Protein AF-0000000087149440 (afdb_homodimer)

pLDDT: mean 97.86, std 2.0, range [76.5, 98.94]

Organism: NCBI:txid1816183

Secondary structure (DSSP, 8-state):
-----PPPSS-TTTTTTTS-HHHHHHIIIIIIHHHHHHHHHHHHHHHHHHHHT--TTHHHHHHHHHHHHHHHHHHHHHHHTB-TT------HHHHHHHHHHHSSHHHHHHHHHHHHHH-SSEEEEEEETTTTEEEEEEEBTTTBSPPTTEEEEEEEE-SHHHHHHHHTT-HHHHHHHHTTTB-THHHHHHHHHHHHHH-/-----PPPSS-TTTTTTTS-HHHHHHIIIIIIHHHHHHHHHHHHHHHHHHHHT--TTHHHHHHHHHHHHHHHHHHHHHHHTB-TT------HHHHHHHHHHHSSHHHHHHHHHHHHHH-SSEEEEEEETTTTEEEEEEEBTTTBSPPTTEEEEEEEE-SGGGTHHHHTT-HHHHHHHHTTTB-THHHHHHHHHHHHHH-

Nearest PDB structures (foldseek):
  1ids-assembly1_C  TM=9.840E-01  e=1.724E-19  Mycobacterium tuberculosis
  2p4k-assembly1_D  TM=9.593E-01  e=5.801E-19  Homo sapiens
  8vhw-assembly1_B  TM=9.554E-01  e=1.327E-18  Homo sapiens
  2adp-assembly1_A-2  TM=9.579E-01  e=2.571E-18  Homo sapiens
  2cw2-assembly1_B  TM=8.460E-01  e=3.481E-16  Perkinsus marinus

InterPro domains:
  IPR001189 Manganese/iron superoxide dismutase [PIRSF000349] (2-196)
  IPR001189 Manganese/iron superoxide dismutase [PR01703] (6-17)
  IPR001189 Manganese/iron superoxide dismutase [PR01703] (27-40)
  IPR001189 Manganese/iron superoxide dismutase [PR01703] (66-79)
  IPR001189 Manganese/iron superoxide dismutase [PR01703] (117-125)
  IPR001189 Manganese/iron superoxide dismutase [PR01703] (155-167)
  IPR019831 Manganese/iron superoxide dismutase, N-terminal [PF00081] (2-83)
  IPR019832 Manganese/iron superoxide dismutase, C-terminal [PF02777] (90-188)
  IPR019833 Manganese/iron superoxide dismutase, binding site [PS00088] (157-164)
  IPR036314 Manganese/iron superoxide dismutase, C-terminal domain superfamily [G3DSA:3.55.40.20] (84-197)
  IPR036314 Manganese/iron superoxide dismutase, C-terminal domain superfamily [SSF54719] (86-196)
  IPR036324 Manganese/iron superoxide dismutase, N-terminal domain superfamily [G3DSA:1.10.287.990] (20-83)
  IPR036324 Manganese/iron superoxide dismutase, N-terminal domain superfamily [SSF46609] (1-87)
  IPR050265 Iron/Manganese Superoxide Dismutase [PTHR11404] (3-195)
  IPR054865 Superoxide dismutase [Mn], archaeal [NF041312] (4-199)

Radius of gyration: 21.39 Å; Cα contacts (8 Å, |Δi|>4): 718; chains: 2; bounding box: 43×58×49 Å

Sequence (398 aa):
MSYELDPLPYDYDALEPHISEQVLTWHHDTHHQGYVNGWNSAEETLEENREAGDFGSSAGAIRNVTHNGSGHILHDLFWNSMSPEGGDEPSGALADRIEEDFGSYEAWKGEFEAAAGNASGWALLVYDSFSNQLRNVVVDNHDEGALWGSHPILALDVWEHSYYHDYGPARGDFVDNFFEVVDWEEPSARFEQAVELFEMSYELDPLPYDYDALEPHISEQVLTWHHDTHHQGYVNGWNSAEETLEENREAGDFGSSAGAIRNVTHNGSGHILHDLFWNSMSPEGGDEPSGALADRIEEDFGSYEAWKGEFEAAAGNASGWALLVYDSFSNQLRNVVVDNHDEGALWGSHPILALDVWEHSYYHDYGPARGDFVDNFFEVVDWEEPSARFEQAVELFE

Structure (mmCIF, N/CA/C/O backbone):
data_AF-0000000087149440-model_v1
#
loop_
_entity.id
_entity.type
_entity.pdbx_description
1 polymer 'Superoxide dismutase'
#
loop_
_atom_site.group_PDB
_atom_site.id
_atom_site.type_symbol
_atom_site.label_atom_id
_atom_site.label_alt_id
_atom_site.label_comp_id
_atom_site.label_asym_id
_atom_site.label_entity_id
_atom_site.label_seq_id
_atom_site.pdbx_PDB_ins_code
_atom_site.Cartn_x
_atom_site.Cartn_y
_atom_site.Cartn_z
_atom_site.occupancy
_atom_site.B_iso_or_equiv
_atom_site.auth_seq_id
_atom_site.auth_comp_id
_atom_site.auth_asym_id
_atom_site.auth_atom_id
_atom_site.pdbx_PDB_model_num
ATOM 1 N N . MET A 1 1 ? -20.625 -7.797 1.411 1 76.94 1 MET A N 1
ATOM 2 C CA . MET A 1 1 ? -20.281 -6.832 2.455 1 76.94 1 MET A CA 1
ATOM 3 C C . MET A 1 1 ? -20.484 -5.406 1.959 1 76.94 1 MET A C 1
ATOM 5 O O . MET A 1 1 ? -20.344 -5.133 0.764 1 76.94 1 MET A O 1
ATOM 9 N N . SER A 1 2 ? -21.031 -4.551 2.834 1 91.44 2 SER A N 1
ATOM 10 C CA . SER A 1 2 ? -21.234 -3.16 2.432 1 91.44 2 SER A CA 1
ATOM 11 C C . SER A 1 2 ? -20.547 -2.199 3.391 1 91.44 2 SER A C 1
ATOM 13 O O . SER A 1 2 ? -20.5 -2.439 4.598 1 91.44 2 SER A O 1
ATOM 15 N N . TYR A 1 3 ? -20 -1.173 2.812 1 97.44 3 TYR A N 1
ATOM 16 C CA . TYR A 1 3 ? -19.312 -0.128 3.572 1 97.44 3 TYR A CA 1
ATOM 17 C C . TYR A 1 3 ? -20.188 1.113 3.695 1 97.44 3 TYR A C 1
ATOM 19 O O . TYR A 1 3 ? -21.062 1.354 2.855 1 97.44 3 TYR A O 1
ATOM 27 N N . GLU A 1 4 ? -19.938 1.817 4.77 1 98.19 4 GLU A N 1
ATOM 28 C CA . GLU A 1 4 ? -20.703 3.025 5.027 1 98.19 4 GLU A CA 1
ATOM 29 C C . GLU A 1 4 ? -19.797 4.203 5.379 1 98.19 4 GLU A C 1
ATOM 31 O O . GLU A 1 4 ? -18.656 4.008 5.777 1 98.19 4 GLU A O 1
ATOM 36 N N . LEU A 1 5 ? -20.328 5.371 5.215 1 98.44 5 LEU A N 1
ATOM 37 C CA . LEU A 1 5 ? -19.625 6.602 5.582 1 98.44 5 LEU A CA 1
ATOM 38 C C . LEU A 1 5 ? -19.969 7.004 7.016 1 98.44 5 LEU A C 1
ATOM 40 O O . LEU A 1 5 ? -21.109 7.32 7.324 1 98.44 5 LEU A O 1
ATOM 44 N N . ASP A 1 6 ? -19 7.008 7.902 1 98 6 ASP A N 1
ATOM 45 C CA . ASP A 1 6 ? -19.219 7.473 9.273 1 98 6 ASP A CA 1
ATOM 46 C C . ASP A 1 6 ? -19.406 8.984 9.312 1 98 6 ASP A C 1
ATOM 48 O O . ASP A 1 6 ? -18.859 9.711 8.477 1 98 6 ASP A O 1
ATOM 52 N N . PRO A 1 7 ? -20.188 9.43 10.312 1 98.12 7 PRO A N 1
ATOM 53 C CA . PRO A 1 7 ? -20.234 10.883 10.5 1 98.12 7 PRO A CA 1
ATOM 54 C C . PRO A 1 7 ? -18.875 11.477 10.891 1 98.12 7 PRO A C 1
ATOM 56 O O . PRO A 1 7 ? -18.016 10.766 11.422 1 98.12 7 PRO A O 1
ATOM 59 N N . LEU A 1 8 ? -18.734 12.766 10.555 1 97.94 8 LEU A N 1
ATOM 60 C CA . LEU A 1 8 ? -17.531 13.453 11.031 1 97.94 8 LEU A CA 1
ATOM 61 C C . LEU A 1 8 ? -17.469 13.422 12.555 1 97.94 8 LEU A C 1
ATOM 63 O O . LEU A 1 8 ? -18.516 13.453 13.227 1 97.94 8 LEU A O 1
ATOM 67 N N . PRO A 1 9 ? -16.297 13.398 13.094 1 97.25 9 PRO A N 1
ATOM 68 C CA . PRO A 1 9 ? -16.172 13.383 14.555 1 97.25 9 PRO A CA 1
ATOM 69 C C . PRO A 1 9 ? -16.344 14.773 15.172 1 97.25 9 PRO A C 1
ATOM 71 O O . PRO A 1 9 ? -16.188 14.938 16.391 1 97.25 9 PRO A O 1
ATOM 74 N N . TYR A 1 10 ? -16.641 15.836 14.445 1 98.12 10 TYR A N 1
ATOM 75 C CA . TYR A 1 10 ? -16.875 17.219 14.836 1 98.12 10 TYR A CA 1
ATOM 76 C C . TYR A 1 10 ? -17.875 17.891 13.891 1 98.12 10 TYR A C 1
ATOM 78 O O . TYR A 1 10 ? -18.203 17.344 12.844 1 98.12 10 TYR A O 1
ATOM 86 N N . ASP A 1 11 ? -18.297 19.094 14.336 1 98.31 11 ASP A N 1
ATOM 87 C CA . ASP A 1 11 ? -19.234 19.828 13.508 1 98.31 11 ASP A CA 1
ATOM 88 C C . ASP A 1 11 ? -18.594 20.297 12.203 1 98.31 11 ASP A C 1
ATOM 90 O O . ASP A 1 11 ? -17.375 20.453 12.133 1 98.31 11 ASP A O 1
ATOM 94 N N . TYR A 1 12 ? -19.359 20.516 11.203 1 98.44 12 TYR A N 1
ATOM 95 C CA . TYR A 1 12 ? -18.859 20.875 9.883 1 98.44 12 TYR A CA 1
ATOM 96 C C . TYR A 1 12 ? -18.141 22.219 9.93 1 98.44 12 TYR A C 1
ATOM 98 O O . TYR A 1 12 ? -17.344 22.531 9.039 1 98.44 12 TYR A O 1
ATOM 106 N N . ASP A 1 13 ? -18.422 23.047 10.875 1 98.62 13 ASP A N 1
ATOM 107 C CA . ASP A 1 13 ? -17.766 24.359 10.938 1 98.62 13 ASP A CA 1
ATOM 108 C C . ASP A 1 13 ? -16.672 24.359 12 1 98.62 13 ASP A C 1
ATOM 110 O O . ASP A 1 13 ? -16.125 25.406 12.32 1 98.62 13 ASP A O 1
ATOM 114 N N . ALA A 1 14 ? -16.375 23.219 12.508 1 98.5 14 ALA A N 1
ATOM 115 C CA . ALA A 1 14 ? -15.508 23.109 13.68 1 98.5 14 ALA A CA 1
ATOM 116 C C . ALA A 1 14 ? -14.07 23.484 13.336 1 98.5 14 ALA A C 1
ATOM 118 O O . ALA A 1 14 ? -13.305 23.906 14.203 1 98.5 14 ALA A O 1
ATOM 119 N N . LEU A 1 15 ? -13.664 23.344 12.078 1 98.69 15 LEU A N 1
ATOM 120 C CA . LEU A 1 15 ? -12.266 23.5 11.719 1 98.69 15 LEU A CA 1
ATOM 121 C C . LEU A 1 15 ? -12.008 24.891 11.148 1 98.69 15 LEU A C 1
ATOM 123 O O . LEU A 1 15 ? -10.906 25.188 10.68 1 98.69 15 LEU A O 1
ATOM 127 N N . GLU A 1 16 ? -13.039 25.719 11.211 1 98.44 16 GLU A N 1
ATOM 128 C CA . GLU A 1 16 ? -12.859 27.109 10.789 1 98.44 16 GLU A CA 1
ATOM 129 C C . GLU A 1 16 ? -11.93 27.844 11.734 1 98.44 16 GLU A C 1
ATOM 131 O O . GLU A 1 16 ? -11.906 27.578 12.938 1 98.44 16 GLU A O 1
ATOM 136 N N . PRO A 1 17 ? -11.141 28.75 11.156 1 98.19 17 PRO A N 1
ATOM 137 C CA . PRO A 1 17 ? -11.156 29.266 9.789 1 98.19 17 PRO A CA 1
ATOM 138 C C . PRO A 1 17 ? -10.227 28.5 8.852 1 98.19 17 PRO A C 1
ATOM 140 O O . PRO A 1 17 ? -10.008 28.922 7.711 1 98.19 17 PRO A O 1
ATOM 143 N N . HIS A 1 18 ? -9.656 27.438 9.281 1 98.69 18 HIS A N 1
ATOM 144 C CA . HIS A 1 18 ? -8.602 26.781 8.523 1 98.69 18 HIS A CA 1
ATOM 145 C C . HIS A 1 18 ? -9.188 25.953 7.383 1 98.69 18 HIS A C 1
ATOM 147 O O . HIS A 1 18 ? -8.586 25.844 6.309 1 98.69 18 HIS A O 1
ATOM 153 N N . ILE A 1 19 ? -10.328 25.281 7.586 1 98.56 19 ILE A N 1
ATOM 154 C CA . ILE A 1 19 ? -11.133 24.578 6.586 1 98.56 19 ILE A CA 1
ATOM 155 C C . ILE A 1 19 ? -12.602 24.969 6.746 1 98.56 19 ILE A C 1
ATOM 157 O O . ILE A 1 19 ? -13.172 24.812 7.832 1 98.56 19 ILE A O 1
ATOM 161 N N . SER A 1 20 ? -13.211 25.391 5.691 1 98.81 20 SER A N 1
ATOM 162 C CA . SER A 1 20 ? -14.555 25.953 5.789 1 98.81 20 SER A CA 1
ATOM 163 C C . SER A 1 20 ? -15.602 24.844 5.902 1 98.81 20 SER A C 1
ATOM 165 O O . SER A 1 20 ? -15.367 23.719 5.48 1 98.81 20 SER A O 1
ATOM 167 N N . GLU A 1 21 ? -16.734 25.25 6.441 1 98.69 21 GLU A N 1
ATOM 168 C CA . GLU A 1 21 ? -17.906 24.375 6.5 1 98.69 21 GLU A CA 1
ATOM 169 C C . GLU A 1 21 ? -18.25 23.828 5.121 1 98.69 21 GLU A C 1
ATOM 171 O O . GLU A 1 21 ? -18.594 22.656 4.98 1 98.69 21 GLU A O 1
ATOM 176 N N . GLN A 1 22 ? -18.188 24.625 4.152 1 98.69 22 GLN A N 1
ATOM 177 C CA . GLN A 1 22 ? -18.547 24.234 2.797 1 98.69 22 GLN A CA 1
ATOM 178 C C . GLN A 1 22 ? -17.609 23.156 2.268 1 98.69 22 GLN A C 1
ATOM 180 O O . GLN A 1 22 ? -18.062 22.172 1.666 1 98.69 22 GLN A O 1
ATOM 185 N N . VAL A 1 23 ? -16.344 23.312 2.473 1 98.75 23 VAL A N 1
ATOM 186 C CA . VAL A 1 23 ? -15.367 22.312 2.025 1 98.75 23 VAL A CA 1
ATOM 187 C C . VAL A 1 23 ? -15.617 21 2.742 1 98.75 23 VAL A C 1
ATOM 189 O O . VAL A 1 23 ? -15.656 19.938 2.107 1 98.75 23 VAL A O 1
ATOM 192 N N . LEU A 1 24 ? -15.797 21.031 4.039 1 98.69 24 LEU A N 1
ATOM 193 C CA . LEU A 1 24 ? -16.047 19.797 4.781 1 98.69 24 LEU A CA 1
ATOM 194 C C . LEU A 1 24 ? -17.312 19.094 4.281 1 98.69 24 LEU A C 1
ATOM 196 O O . LEU A 1 24 ? -17.344 17.875 4.164 1 98.69 24 LEU A O 1
ATOM 200 N N . THR A 1 25 ? -18.297 19.938 4.012 1 98.69 25 THR A N 1
ATOM 201 C CA . THR A 1 25 ? -19.562 19.375 3.557 1 98.69 25 THR A CA 1
ATOM 202 C C . THR A 1 25 ? -19.391 18.672 2.211 1 98.69 25 THR A C 1
ATOM 204 O O . THR A 1 25 ? -19.75 17.5 2.066 1 98.69 25 THR A O 1
ATOM 207 N N . TRP A 1 26 ? -18.812 19.344 1.22 1 98.75 26 TRP A N 1
ATOM 208 C CA . TRP A 1 26 ? -18.609 18.75 -0.101 1 98.75 26 TRP A CA 1
ATOM 209 C C . TRP A 1 26 ? -17.656 17.562 -0.027 1 98.75 26 TRP A C 1
ATOM 211 O O . TRP A 1 26 ? -17.938 16.516 -0.621 1 98.75 26 TRP A O 1
ATOM 221 N N . HIS A 1 27 ? -16.625 17.75 0.737 1 98.81 27 HIS A N 1
ATOM 222 C CA . HIS A 1 27 ? -15.555 16.781 0.828 1 98.81 27 HIS A CA 1
ATOM 223 C C . HIS A 1 27 ? -16.047 15.484 1.478 1 98.81 27 HIS A C 1
ATOM 225 O O . HIS A 1 27 ? -15.812 14.391 0.951 1 98.8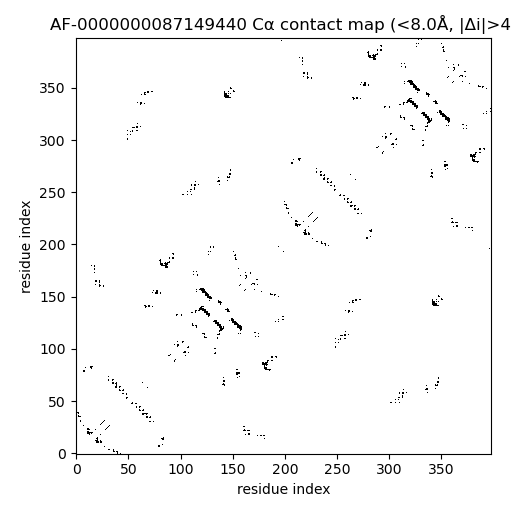1 27 HIS A O 1
ATOM 231 N N . HIS A 1 28 ? -16.719 15.578 2.58 1 98.75 28 HIS A N 1
ATOM 232 C CA . HIS A 1 28 ? -17.203 14.422 3.32 1 98.75 28 HIS A CA 1
ATOM 233 C C . HIS A 1 28 ? -18.453 13.828 2.658 1 98.75 28 HIS A C 1
ATOM 235 O O . HIS A 1 28 ? -18.469 12.641 2.314 1 98.75 28 HIS A O 1
ATOM 241 N N . ASP A 1 29 ? -19.422 14.641 2.342 1 98.62 29 ASP A N 1
ATOM 242 C CA . ASP A 1 29 ? -20.734 14.141 1.964 1 98.62 29 ASP A CA 1
ATOM 243 C C . ASP A 1 29 ? -20.75 13.711 0.498 1 98.62 29 ASP A C 1
ATOM 245 O O . ASP A 1 29 ? -21.578 12.883 0.103 1 98.62 29 ASP A O 1
ATOM 249 N N . THR A 1 30 ? -19.875 14.312 -0.301 1 98.56 30 THR A N 1
ATOM 250 C CA . THR A 1 30 ? -19.922 14 -1.726 1 98.56 30 THR A CA 1
ATOM 251 C C . THR A 1 30 ? -18.719 13.164 -2.141 1 98.56 30 THR A C 1
ATOM 253 O O . THR A 1 30 ? -18.875 12.023 -2.598 1 98.56 30 THR A O 1
ATOM 256 N N . HIS A 1 31 ? -17.562 13.688 -1.942 1 98.62 31 HIS A N 1
ATOM 257 C CA . HIS A 1 31 ? -16.375 13 -2.441 1 98.62 31 HIS A CA 1
ATOM 258 C C . HIS A 1 31 ? -16.125 11.711 -1.665 1 98.62 31 HIS A C 1
ATOM 260 O O . HIS A 1 31 ? -15.969 10.648 -2.26 1 98.62 31 HIS A O 1
ATOM 266 N N . HIS A 1 32 ? -16.031 11.773 -0.303 1 98.81 32 HIS A N 1
ATOM 267 C CA . HIS A 1 32 ? -15.812 10.57 0.485 1 98.81 32 HIS A CA 1
ATOM 268 C C . HIS A 1 32 ? -16.938 9.562 0.276 1 98.81 32 HIS A C 1
ATOM 270 O O . HIS A 1 32 ? -16.688 8.367 0.112 1 98.81 32 HIS A O 1
ATOM 276 N N . GLN A 1 33 ? -18.188 10.086 0.232 1 98.81 33 GLN A N 1
ATOM 277 C CA . GLN A 1 33 ? -19.328 9.211 -0.051 1 98.81 33 GLN A CA 1
ATOM 278 C C . GLN A 1 33 ? -19.156 8.5 -1.388 1 98.81 33 GLN A C 1
ATOM 280 O O . GLN A 1 33 ? -19.516 7.332 -1.527 1 98.81 33 GLN A O 1
ATOM 285 N N . GLY A 1 34 ? -18.641 9.211 -2.383 1 98.81 34 GLY A N 1
ATOM 286 C CA . GLY A 1 34 ? -18.391 8.602 -3.684 1 98.81 34 GLY A CA 1
ATOM 287 C C . GLY A 1 34 ? -17.484 7.398 -3.617 1 98.81 34 GLY A C 1
ATOM 288 O O . GLY A 1 34 ? -17.703 6.402 -4.309 1 98.81 34 GLY A O 1
ATOM 289 N N . TYR A 1 35 ? -16.469 7.477 -2.787 1 98.75 35 TYR A N 1
ATOM 290 C CA . TYR A 1 35 ? -15.531 6.367 -2.65 1 98.75 35 TYR A CA 1
ATOM 291 C C . TYR A 1 35 ? -16.188 5.172 -1.976 1 98.75 35 TYR A C 1
ATOM 293 O O . TYR A 1 35 ? -15.938 4.023 -2.336 1 98.75 35 TYR A O 1
ATOM 301 N N . VAL A 1 36 ? -17.031 5.449 -0.989 1 98.81 36 VAL A N 1
ATOM 302 C CA . VAL A 1 36 ? -17.781 4.387 -0.327 1 98.81 36 VAL A CA 1
ATOM 303 C C . VAL A 1 36 ? -18.688 3.678 -1.338 1 98.81 36 VAL A C 1
ATOM 305 O O . VAL A 1 36 ? -18.688 2.447 -1.423 1 98.81 36 VAL A O 1
ATOM 308 N N . ASN A 1 37 ? -19.391 4.496 -2.133 1 98.88 37 ASN A N 1
ATOM 309 C CA . ASN A 1 37 ? -20.266 3.936 -3.162 1 98.88 37 ASN A CA 1
ATOM 310 C C . ASN A 1 37 ? -19.469 3.115 -4.176 1 98.88 37 ASN A C 1
ATOM 312 O O . ASN A 1 37 ? -19.891 2.025 -4.566 1 98.88 37 ASN A O 1
ATOM 316 N N . GLY A 1 38 ? -18.375 3.689 -4.586 1 98.81 38 GLY A N 1
ATOM 317 C CA . GLY A 1 38 ? -17.547 3.006 -5.562 1 98.81 38 GLY A CA 1
ATOM 318 C C . GLY A 1 38 ? -17 1.68 -5.062 1 98.81 38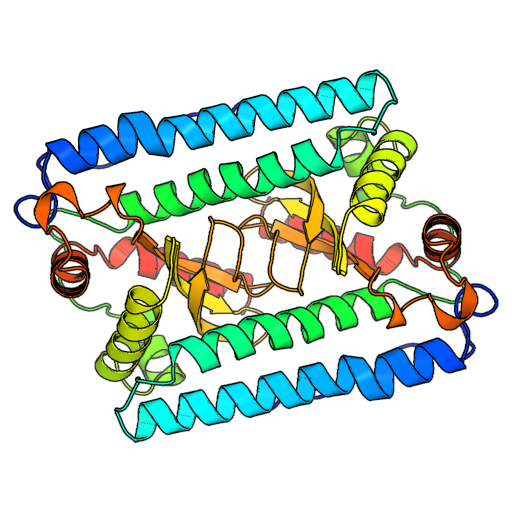 GLY A C 1
ATOM 319 O O . GLY A 1 38 ? -16.938 0.705 -5.816 1 98.81 38 GLY A O 1
ATOM 320 N N . TRP A 1 39 ? -16.578 1.664 -3.797 1 98.62 39 TRP A N 1
ATOM 321 C CA . TRP A 1 39 ? -16.078 0.427 -3.197 1 98.62 39 TRP A CA 1
ATOM 322 C C . TRP A 1 39 ? -17.172 -0.638 -3.18 1 98.62 39 TRP A C 1
ATOM 324 O O . TRP A 1 39 ? -16.953 -1.768 -3.623 1 98.62 39 TRP A O 1
ATOM 334 N N . ASN A 1 40 ? -18.344 -0.263 -2.742 1 98.81 40 ASN A N 1
ATOM 335 C CA . ASN A 1 40 ? -19.469 -1.192 -2.688 1 98.81 40 ASN A CA 1
ATOM 336 C C . ASN A 1 40 ? -19.828 -1.731 -4.07 1 98.81 40 ASN A C 1
ATOM 338 O O . ASN A 1 40 ? -20.047 -2.93 -4.234 1 98.81 40 ASN A O 1
ATOM 342 N N . SER A 1 41 ? -19.844 -0.839 -5.031 1 98.81 41 SER A N 1
ATOM 343 C CA . SER A 1 41 ? -20.156 -1.245 -6.398 1 98.81 41 SER A CA 1
ATOM 344 C C . SER A 1 41 ? -19.125 -2.229 -6.938 1 98.81 41 SER A C 1
ATOM 346 O O . SER A 1 41 ? -19.469 -3.193 -7.621 1 98.81 41 SER A O 1
ATOM 348 N N . ALA A 1 42 ? -17.891 -1.99 -6.688 1 98.62 42 ALA A N 1
ATOM 349 C CA . ALA A 1 42 ? -16.812 -2.867 -7.148 1 98.62 42 ALA A CA 1
ATOM 350 C C . ALA A 1 42 ? -16.922 -4.25 -6.512 1 98.62 42 ALA A C 1
ATOM 352 O O . ALA A 1 42 ? -16.703 -5.266 -7.172 1 98.62 42 ALA A O 1
ATOM 353 N N . GLU A 1 43 ? -17.234 -4.262 -5.23 1 98.12 43 GLU A N 1
ATOM 354 C CA . GLU A 1 43 ? -17.438 -5.531 -4.535 1 98.12 43 GLU A CA 1
ATOM 355 C C . GLU A 1 43 ? -18.547 -6.348 -5.18 1 98.12 43 GLU A C 1
ATOM 357 O O . GLU A 1 43 ? -18.422 -7.562 -5.344 1 98.12 43 GLU A O 1
ATOM 362 N N . GLU A 1 44 ? -19.594 -5.68 -5.488 1 98.38 44 GLU A N 1
ATOM 363 C CA . GLU A 1 44 ? -20.719 -6.352 -6.141 1 98.38 44 GLU A CA 1
ATOM 364 C C . GLU A 1 44 ? -20.297 -6.969 -7.473 1 98.38 44 GLU A C 1
ATOM 366 O O . GLU A 1 44 ? -20.672 -8.102 -7.789 1 98.38 44 GLU A O 1
ATOM 371 N N . THR A 1 45 ? -19.547 -6.234 -8.227 1 98.5 45 THR A N 1
ATOM 372 C CA . THR A 1 45 ? -19.062 -6.727 -9.508 1 98.5 45 THR A CA 1
ATOM 373 C C . THR A 1 45 ? -18.219 -7.977 -9.32 1 98.5 45 THR A C 1
ATOM 375 O O . THR A 1 45 ? -18.375 -8.953 -10.062 1 98.5 45 THR A O 1
ATOM 378 N N . LEU A 1 46 ? -17.359 -7.996 -8.367 1 98.06 46 LEU A N 1
ATOM 379 C CA . LEU A 1 46 ? -16.5 -9.141 -8.109 1 98.06 46 LEU A CA 1
ATOM 380 C C . LEU A 1 46 ? -17.312 -10.359 -7.699 1 98.06 46 LEU A C 1
ATOM 382 O O . LEU A 1 46 ? -17.047 -11.477 -8.141 1 98.06 46 LEU A O 1
ATOM 386 N N . GLU A 1 47 ? -18.266 -10.117 -6.852 1 96.94 47 GLU A N 1
ATOM 387 C CA . GLU A 1 47 ? -19.141 -11.203 -6.43 1 96.94 47 GLU A CA 1
ATOM 388 C C . GLU A 1 47 ? -19.875 -11.82 -7.617 1 96.94 47 GLU A C 1
ATOM 390 O O . GLU A 1 47 ? -19.938 -13.039 -7.75 1 96.94 47 GLU A O 1
ATOM 395 N N . GLU A 1 48 ? -20.375 -10.977 -8.438 1 97.56 48 GLU A N 1
ATOM 396 C CA . GLU A 1 48 ? -21.094 -11.438 -9.633 1 97.56 48 GLU A CA 1
ATOM 397 C C . GLU A 1 48 ? -20.156 -12.234 -10.547 1 97.56 48 GLU A C 1
ATOM 399 O O . GLU A 1 48 ? -20.562 -13.25 -11.117 1 97.56 48 GLU A O 1
ATOM 404 N N . ASN A 1 49 ? -18.969 -11.734 -10.75 1 98.12 49 ASN A N 1
ATOM 405 C CA . ASN A 1 49 ? -17.984 -12.43 -11.586 1 98.12 49 ASN A CA 1
ATOM 406 C C . ASN A 1 49 ? -17.688 -13.828 -11.055 1 98.12 49 ASN A C 1
ATOM 408 O O . ASN A 1 49 ? -17.641 -14.789 -11.828 1 98.12 49 ASN A O 1
ATOM 412 N N . ARG A 1 50 ? -17.5 -13.961 -9.773 1 96.94 50 ARG A N 1
ATOM 413 C CA . ARG A 1 50 ? -17.203 -15.25 -9.164 1 96.94 50 ARG A CA 1
ATOM 414 C C . ARG A 1 50 ? -18.375 -16.219 -9.312 1 96.94 50 ARG A C 1
ATOM 416 O O . ARG A 1 50 ? -18.172 -17.391 -9.633 1 96.94 50 ARG A O 1
ATOM 423 N N . GLU A 1 51 ? -19.516 -15.734 -9.055 1 95.12 51 GLU A N 1
ATOM 424 C CA . GLU A 1 51 ? -20.719 -16.562 -9.195 1 95.12 51 GLU A CA 1
ATOM 425 C C . GLU A 1 51 ? -20.875 -17.062 -10.633 1 95.12 51 GLU A C 1
ATOM 427 O O . GLU A 1 51 ? -21.266 -18.203 -10.859 1 95.12 51 GLU A O 1
ATOM 432 N N . ALA A 1 52 ? -20.562 -16.266 -11.594 1 96.94 52 ALA A N 1
ATOM 433 C CA . ALA A 1 52 ? -20.75 -16.609 -13.008 1 96.94 52 ALA A CA 1
ATOM 434 C C . ALA A 1 52 ? -19.562 -17.422 -13.523 1 96.94 52 ALA A C 1
ATOM 436 O O . ALA A 1 52 ? -19.641 -18.031 -14.586 1 96.94 52 ALA A O 1
ATOM 437 N N . GLY A 1 53 ? -18.453 -17.406 -12.789 1 96.81 53 GLY A N 1
ATOM 438 C CA . GLY A 1 53 ? -17.234 -18.031 -13.266 1 96.81 53 GLY A CA 1
ATOM 439 C C . GLY A 1 53 ? -16.641 -17.312 -14.461 1 96.81 53 GLY A C 1
ATOM 440 O O . GLY A 1 53 ? -16.016 -17.953 -15.328 1 96.81 53 GLY A O 1
ATOM 441 N N . ASP A 1 54 ? -16.953 -16.062 -14.633 1 97.81 54 ASP A N 1
ATOM 442 C CA . ASP A 1 54 ? -16.438 -15.203 -15.68 1 97.81 54 ASP A CA 1
ATOM 443 C C . ASP A 1 54 ? -15.594 -14.07 -15.086 1 97.81 54 ASP A C 1
ATOM 445 O O . ASP A 1 54 ? -16.125 -13.164 -14.453 1 97.81 54 ASP A O 1
ATOM 449 N N . PHE A 1 55 ? -14.32 -14.023 -15.375 1 98.25 55 PHE A N 1
ATOM 450 C CA . PHE A 1 55 ? -13.414 -13.133 -14.68 1 98.25 55 PHE A CA 1
ATOM 451 C C . PHE A 1 55 ? -12.914 -12.031 -15.609 1 98.25 55 PHE A C 1
ATOM 453 O O . PHE A 1 55 ? -11.953 -11.32 -15.281 1 98.25 55 PHE A O 1
ATOM 460 N N . GLY A 1 56 ? -13.516 -11.836 -16.75 1 97.56 56 GLY A N 1
ATOM 461 C CA . GLY A 1 56 ? -13.07 -10.891 -17.766 1 97.56 56 GLY A CA 1
ATOM 462 C C . GLY A 1 56 ? -13 -9.461 -17.25 1 97.56 56 GLY A C 1
ATOM 463 O O . GLY A 1 56 ? -12.117 -8.695 -17.641 1 97.56 56 GLY A O 1
ATOM 464 N N . SER A 1 57 ? -13.914 -9.07 -16.344 1 98.19 57 SER A N 1
ATOM 465 C CA . SER A 1 57 ? -13.953 -7.703 -15.836 1 98.19 57 SER A CA 1
ATOM 466 C C . SER A 1 57 ? -13.344 -7.613 -14.438 1 98.19 57 SER A C 1
ATOM 468 O O . SER A 1 57 ? -13.398 -6.562 -13.797 1 98.19 57 SER A O 1
ATOM 470 N N . SER A 1 58 ? -12.758 -8.695 -13.977 1 98.69 58 SER A N 1
ATOM 471 C CA . SER A 1 58 ? -12.328 -8.773 -12.578 1 98.69 58 SER A CA 1
ATOM 472 C C . SER A 1 58 ? -11.141 -7.852 -12.32 1 98.69 58 SER A C 1
ATOM 474 O O . SER A 1 58 ? -11.078 -7.184 -11.281 1 98.69 58 SER A O 1
ATOM 476 N N . ALA A 1 59 ? -10.234 -7.781 -13.266 1 98.69 59 ALA A N 1
ATOM 477 C CA . ALA A 1 59 ? -9.07 -6.918 -13.047 1 98.69 59 ALA A CA 1
ATOM 478 C C . ALA A 1 59 ? -9.5 -5.469 -12.836 1 98.69 59 ALA A C 1
ATOM 480 O O . ALA A 1 59 ? -8.992 -4.789 -11.938 1 98.69 59 ALA A O 1
ATOM 481 N N . GLY A 1 60 ? -10.398 -4.996 -13.688 1 98.62 60 GLY A N 1
ATOM 482 C CA . GLY A 1 60 ? -10.93 -3.648 -13.531 1 98.62 60 GLY A CA 1
ATOM 483 C C . GLY A 1 60 ? -11.648 -3.445 -12.211 1 98.62 60 GLY A C 1
ATOM 484 O O . GLY A 1 60 ? -11.477 -2.414 -11.555 1 98.62 60 GLY A O 1
ATOM 485 N N . ALA A 1 61 ? -12.461 -4.414 -11.812 1 98.81 61 ALA A N 1
ATOM 486 C CA . ALA A 1 61 ? -13.188 -4.332 -10.547 1 98.81 61 ALA A CA 1
ATOM 487 C C . ALA A 1 61 ? -12.227 -4.332 -9.367 1 98.81 61 ALA A C 1
ATOM 489 O O . ALA A 1 61 ? -12.445 -3.613 -8.383 1 98.81 61 ALA A O 1
ATOM 490 N N . ILE A 1 62 ? -11.164 -5.125 -9.438 1 98.88 62 ILE A N 1
ATOM 491 C CA . ILE A 1 62 ? -10.148 -5.172 -8.391 1 98.88 62 ILE A CA 1
ATOM 492 C C . ILE A 1 62 ? -9.492 -3.799 -8.258 1 98.88 62 ILE A C 1
ATOM 494 O O . ILE A 1 62 ? -9.328 -3.293 -7.141 1 98.88 62 ILE A O 1
ATOM 498 N N . ARG A 1 63 ? -9.141 -3.156 -9.375 1 98.75 63 ARG A N 1
ATOM 499 C CA . ARG A 1 63 ? -8.555 -1.817 -9.336 1 98.75 63 ARG A CA 1
ATOM 500 C C . ARG A 1 63 ? -9.523 -0.822 -8.695 1 98.75 63 ARG A C 1
ATOM 502 O O . ARG A 1 63 ? -9.102 0.077 -7.965 1 98.75 63 ARG A O 1
ATOM 509 N N . ASN A 1 64 ? -10.766 -1.002 -8.992 1 98.81 64 ASN A N 1
ATOM 510 C CA . ASN A 1 64 ? -11.773 -0.118 -8.406 1 98.81 64 ASN A CA 1
ATOM 511 C C . ASN A 1 64 ? -11.891 -0.326 -6.898 1 98.81 64 ASN A C 1
ATOM 513 O O . ASN A 1 64 ? -12.125 0.627 -6.152 1 98.81 64 ASN A O 1
ATOM 517 N N . VAL A 1 65 ? -11.797 -1.606 -6.441 1 98.69 65 VAL A N 1
ATOM 518 C CA . VAL A 1 65 ? -11.789 -1.874 -5.008 1 98.69 65 VAL A CA 1
ATOM 519 C C . VAL A 1 65 ? -10.609 -1.152 -4.359 1 98.69 65 VAL A C 1
ATOM 521 O O . VAL A 1 65 ? -10.773 -0.467 -3.346 1 98.69 65 VAL A O 1
ATOM 524 N N . THR A 1 66 ? -9.453 -1.227 -4.938 1 98.62 66 THR A N 1
ATOM 525 C CA . THR A 1 66 ? -8.242 -0.653 -4.352 1 98.62 66 THR A CA 1
ATOM 526 C C . THR A 1 66 ? -8.328 0.871 -4.332 1 98.62 66 THR A C 1
ATOM 528 O O . THR A 1 66 ? -8.016 1.503 -3.32 1 98.62 66 THR A O 1
ATOM 531 N N . HIS A 1 67 ? -8.758 1.463 -5.441 1 98.56 67 HIS A N 1
ATOM 532 C CA . HIS A 1 67 ? -8.852 2.914 -5.551 1 98.56 67 HIS A CA 1
ATOM 533 C C . HIS A 1 67 ? -9.867 3.475 -4.559 1 98.56 67 HIS A C 1
ATOM 535 O O . HIS A 1 67 ? -9.531 4.352 -3.758 1 98.56 67 HIS A O 1
ATOM 541 N N . ASN A 1 68 ? -11.07 2.896 -4.598 1 98.75 68 ASN A N 1
ATOM 542 C CA . ASN A 1 68 ? -12.148 3.428 -3.766 1 98.75 68 ASN A CA 1
ATOM 543 C C . ASN A 1 68 ? -11.961 3.051 -2.299 1 98.75 68 ASN A C 1
ATOM 545 O O . ASN A 1 68 ? -12.266 3.846 -1.406 1 98.75 68 ASN A O 1
ATOM 549 N N . GLY A 1 69 ? -11.5 1.829 -2.068 1 98.62 69 GLY A N 1
ATOM 550 C CA . GLY A 1 69 ? -11.195 1.429 -0.703 1 98.62 69 GLY A CA 1
ATOM 551 C C . GLY A 1 69 ? -10.125 2.285 -0.051 1 98.62 69 GLY A C 1
ATOM 552 O O . GLY A 1 69 ? -10.289 2.729 1.088 1 98.62 69 GLY A O 1
ATOM 553 N N . SER A 1 70 ? -9.031 2.506 -0.756 1 98.75 70 SER A N 1
ATOM 554 C CA . SER A 1 70 ? -7.969 3.367 -0.245 1 98.75 70 SER A CA 1
ATOM 555 C C . SER A 1 70 ? -8.469 4.793 -0.035 1 98.75 70 SER A C 1
ATOM 557 O O . SER A 1 70 ? -8.086 5.449 0.937 1 98.75 70 SER A O 1
ATOM 559 N N . GLY A 1 71 ? -9.305 5.25 -1.001 1 98.69 71 GLY A N 1
ATOM 560 C CA . GLY A 1 71 ? -9.945 6.547 -0.804 1 98.69 71 GLY A CA 1
ATOM 561 C C . GLY A 1 71 ? -10.734 6.629 0.485 1 98.69 71 GLY A C 1
ATOM 562 O O . GLY A 1 71 ? -10.648 7.621 1.212 1 98.69 71 GLY A O 1
ATOM 563 N N . HIS A 1 72 ? -11.508 5.625 0.742 1 98.75 72 HIS A N 1
ATOM 564 C CA . HIS A 1 72 ? -12.312 5.566 1.957 1 98.75 72 HIS A CA 1
ATOM 565 C C . HIS A 1 72 ? -11.43 5.535 3.201 1 98.75 72 HIS A C 1
ATOM 567 O O . HIS A 1 72 ? -11.602 6.352 4.109 1 98.75 72 HIS A O 1
ATOM 573 N N . ILE A 1 73 ? -10.445 4.672 3.225 1 98.31 73 ILE A N 1
ATOM 574 C CA . ILE A 1 73 ? -9.594 4.43 4.379 1 98.31 73 ILE A CA 1
ATOM 575 C C . ILE A 1 73 ? -8.781 5.688 4.695 1 98.31 73 ILE A C 1
ATOM 577 O O . ILE A 1 73 ? -8.711 6.117 5.852 1 98.31 73 ILE A O 1
ATOM 581 N N . LEU A 1 74 ? -8.266 6.344 3.699 1 98.62 74 LEU A N 1
ATOM 582 C CA . LEU A 1 74 ? -7.418 7.516 3.918 1 98.62 74 LEU A CA 1
ATOM 583 C C . LEU A 1 74 ? -8.25 8.711 4.359 1 98.62 74 LEU A C 1
ATOM 585 O O . LEU A 1 74 ? -7.801 9.523 5.176 1 98.62 74 LEU A O 1
ATOM 589 N N . HIS A 1 75 ? -9.477 8.828 3.805 1 98.88 75 HIS A N 1
ATOM 590 C CA . HIS A 1 75 ? -10.328 9.922 4.258 1 98.88 75 HIS A CA 1
ATOM 591 C C . HIS A 1 75 ? -10.727 9.742 5.719 1 98.88 75 HIS A C 1
ATOM 593 O O . HIS A 1 75 ? -10.773 10.711 6.48 1 98.88 75 HIS A O 1
ATOM 599 N N . ASP A 1 76 ? -11.031 8.484 6.047 1 98.19 76 ASP A N 1
ATOM 600 C CA . ASP A 1 76 ? -11.352 8.219 7.445 1 98.19 76 ASP A CA 1
ATOM 601 C C . ASP A 1 76 ? -10.211 8.656 8.359 1 98.19 76 ASP A C 1
ATOM 603 O O . ASP A 1 76 ? -10.438 9.281 9.391 1 98.19 76 ASP A O 1
ATOM 607 N N . LEU A 1 77 ? -9.047 8.32 8.008 1 98.12 77 LEU A N 1
ATOM 608 C CA . LEU A 1 77 ? -7.867 8.703 8.773 1 98.12 77 LEU A CA 1
ATOM 609 C C . LEU A 1 77 ? -7.727 10.219 8.828 1 98.12 77 LEU A C 1
ATOM 611 O O . LEU A 1 77 ? -7.441 10.781 9.891 1 98.12 77 LEU A O 1
ATOM 615 N N . PHE A 1 78 ? -7.922 10.883 7.707 1 98.81 78 PHE A N 1
ATOM 616 C CA . PHE A 1 78 ? -7.805 12.328 7.555 1 98.81 78 PHE A CA 1
ATOM 617 C C . PHE A 1 78 ? -8.75 13.055 8.5 1 98.81 78 PHE A C 1
ATOM 619 O O . PHE A 1 78 ? -8.328 13.914 9.273 1 98.81 78 PHE A O 1
ATOM 626 N N . TRP A 1 79 ? -10.008 12.656 8.492 1 98.69 79 TRP A N 1
ATOM 627 C CA . TRP A 1 79 ? -11.008 13.305 9.336 1 98.69 79 TRP A CA 1
ATOM 628 C C . TRP A 1 79 ? -10.656 13.148 10.812 1 98.69 79 TRP A C 1
ATOM 630 O O . TRP A 1 79 ? -10.766 14.102 11.586 1 98.69 79 TRP A O 1
ATOM 640 N N . ASN A 1 80 ? -10.227 11.984 11.141 1 98.12 80 ASN A N 1
ATOM 641 C CA . ASN A 1 80 ? -10.031 11.648 12.547 1 98.12 80 ASN A CA 1
ATOM 642 C C . ASN A 1 80 ? -8.711 12.195 13.078 1 98.12 80 ASN A C 1
ATOM 644 O O . ASN A 1 80 ? -8.445 12.133 14.281 1 98.12 80 ASN A O 1
ATOM 648 N N . SER A 1 81 ? -7.938 12.773 12.195 1 98.06 81 SER A N 1
ATOM 649 C CA . SER A 1 81 ? -6.652 13.32 12.617 1 98.06 81 SER A CA 1
ATOM 650 C C . SER A 1 81 ? -6.738 14.836 12.812 1 98.06 81 SER A C 1
ATOM 652 O O . SER A 1 81 ? -5.711 15.5 12.953 1 98.06 81 SER A O 1
ATOM 654 N N . MET A 1 82 ? -7.953 15.406 12.75 1 98.56 82 MET A N 1
ATOM 655 C CA . MET A 1 82 ? -8.141 16.844 12.906 1 98.56 82 MET A CA 1
ATOM 656 C C . MET A 1 82 ? -9.133 17.156 14.023 1 98.56 82 MET A C 1
ATOM 658 O O . MET A 1 82 ? -9.977 16.312 14.352 1 98.56 82 MET A O 1
ATOM 662 N N . SER A 1 83 ? -9 18.312 14.578 1 97.69 83 SER A N 1
ATOM 663 C CA . SER A 1 83 ? -9.914 18.812 15.594 1 97.69 83 SER A CA 1
ATOM 664 C C . SER A 1 83 ? -9.828 20.328 15.734 1 97.69 83 SER A C 1
ATOM 666 O O . SER A 1 83 ? -8.805 20.922 15.398 1 97.69 83 SER A O 1
ATOM 668 N N . PRO A 1 84 ? -10.914 20.953 16.25 1 96.88 84 PRO A N 1
ATOM 669 C CA . PRO A 1 84 ? -10.844 22.391 16.5 1 96.88 84 PRO A CA 1
ATOM 670 C C . PRO A 1 84 ? -9.805 22.75 17.562 1 96.88 84 PRO A C 1
ATOM 672 O O . PRO A 1 84 ? -9.391 23.906 17.656 1 96.88 84 PRO A O 1
ATOM 675 N N . GLU A 1 85 ? -9.406 21.797 18.312 1 95.75 85 GLU A N 1
ATOM 676 C CA . GLU A 1 85 ? -8.43 22.016 19.375 1 95.75 85 GLU A CA 1
ATOM 677 C C . GLU A 1 85 ? -7.035 21.562 18.953 1 95.75 85 GLU A C 1
ATOM 679 O O . GLU A 1 85 ? -6.133 21.438 19.781 1 95.75 85 GLU A O 1
ATOM 684 N N . GLY A 1 86 ? -6.918 21.359 17.672 1 95.56 86 GLY A N 1
ATOM 685 C CA . GLY A 1 86 ? -5.641 20.875 17.156 1 95.56 86 GLY A CA 1
ATOM 686 C C . GLY A 1 86 ? -4.598 21.969 17.047 1 95.56 86 GLY A C 1
ATOM 687 O O . GLY A 1 86 ? -4.789 23.078 17.562 1 95.56 86 GLY A O 1
ATOM 688 N N . GLY A 1 87 ? -3.328 21.641 16.328 1 92.81 87 GLY A N 1
ATOM 689 C CA . GLY A 1 87 ? -2.307 22.625 15.977 1 92.81 87 GLY A CA 1
ATOM 690 C C . GLY A 1 87 ? -1.004 22.406 16.719 1 92.81 87 GLY A C 1
ATOM 691 O O . GLY A 1 87 ? 0.031 22.969 16.344 1 92.81 87 GLY A O 1
ATOM 692 N N . ASP A 1 88 ? -0.928 21.734 17.891 1 92.19 88 ASP A N 1
ATOM 693 C CA . ASP A 1 88 ? 0.294 21.516 18.656 1 92.19 88 ASP A CA 1
ATOM 694 C C . ASP A 1 88 ? 1.246 20.578 17.922 1 92.19 88 ASP A C 1
ATOM 696 O O . ASP A 1 88 ? 1.052 20.281 16.734 1 92.19 88 ASP A O 1
ATOM 700 N N . GLU A 1 89 ? 2.375 20.375 18.453 1 96.5 89 GLU A N 1
ATOM 701 C CA . GLU A 1 89 ? 3.299 19.344 17.984 1 96.5 89 GLU A CA 1
ATOM 702 C C . GLU A 1 89 ? 3.076 18.031 18.719 1 96.5 89 GLU A C 1
ATOM 704 O O . GLU A 1 89 ? 2.535 18.016 19.828 1 96.5 89 GLU A O 1
ATOM 709 N N . PRO A 1 90 ? 3.439 16.969 17.984 1 97.81 90 PRO A N 1
ATOM 710 C CA . PRO A 1 90 ? 3.32 15.711 18.734 1 97.81 90 PRO A CA 1
ATOM 711 C C . PRO A 1 90 ? 4.207 15.672 19.969 1 97.81 90 PRO A C 1
ATOM 713 O O . PRO A 1 90 ? 5.203 16.391 20.047 1 97.81 90 PRO A O 1
ATOM 716 N N . SER A 1 91 ? 3.863 14.836 20.953 1 97.38 91 SER A N 1
ATOM 717 C CA . SER A 1 91 ? 4.633 14.594 22.156 1 97.38 91 SER A CA 1
ATOM 718 C C . SER A 1 91 ? 4.762 13.094 22.438 1 97.38 91 SER A C 1
ATOM 720 O O . SER A 1 91 ? 4.266 12.273 21.672 1 97.38 91 SER A O 1
ATOM 722 N N . GLY A 1 92 ? 5.559 12.75 23.422 1 97.75 92 GLY A N 1
ATOM 723 C CA . GLY A 1 92 ? 5.676 11.359 23.828 1 97.75 92 GLY A CA 1
ATOM 724 C C . GLY A 1 92 ? 6.418 10.508 22.812 1 97.75 92 GLY A C 1
ATOM 725 O O . GLY A 1 92 ? 7.387 10.961 22.203 1 97.75 92 GLY A O 1
ATOM 726 N N . ALA A 1 93 ? 5.945 9.281 22.688 1 98.44 93 ALA A N 1
ATOM 727 C CA . ALA A 1 93 ? 6.652 8.273 21.891 1 98.44 93 ALA A CA 1
ATOM 728 C C . ALA A 1 93 ? 6.75 8.695 20.422 1 98.44 93 ALA A C 1
ATOM 730 O O . ALA A 1 93 ? 7.77 8.453 19.781 1 98.44 93 ALA A O 1
ATOM 731 N N . LEU A 1 94 ? 5.688 9.25 19.906 1 98.69 94 LEU A N 1
ATOM 732 C CA . LEU A 1 94 ? 5.703 9.672 18.516 1 98.69 94 LEU A CA 1
ATOM 733 C C . LEU A 1 94 ? 6.738 10.766 18.281 1 98.69 94 LEU A C 1
ATOM 735 O O . LEU A 1 94 ? 7.5 10.719 17.312 1 98.69 94 LEU A O 1
ATOM 739 N N . ALA A 1 95 ? 6.762 11.766 19.109 1 98.56 95 ALA A N 1
ATOM 740 C CA . ALA A 1 95 ? 7.742 12.836 19.016 1 98.56 95 ALA A CA 1
ATOM 741 C C . ALA A 1 95 ? 9.164 12.289 19.078 1 98.56 95 ALA A C 1
ATOM 743 O O . ALA A 1 95 ? 10.039 12.711 18.312 1 98.56 95 ALA A O 1
ATOM 744 N N . ASP A 1 96 ? 9.375 11.406 20.031 1 98.62 96 ASP A N 1
ATOM 745 C CA . ASP A 1 96 ? 10.695 10.797 20.188 1 98.62 96 ASP A CA 1
ATOM 746 C C . ASP A 1 96 ? 11.117 10.07 18.922 1 98.62 96 ASP A C 1
ATOM 748 O O . ASP A 1 96 ? 12.273 10.18 18.484 1 98.62 96 ASP A O 1
ATOM 752 N N . ARG A 1 97 ? 10.195 9.336 18.344 1 98.69 97 ARG A N 1
ATOM 753 C CA . ARG A 1 97 ? 10.523 8.586 17.125 1 98.69 97 ARG A CA 1
ATOM 754 C C . ARG A 1 97 ? 10.773 9.516 15.953 1 98.69 97 ARG A C 1
ATOM 756 O O . ARG A 1 97 ? 11.625 9.25 15.109 1 98.69 97 ARG A O 1
ATOM 763 N N . ILE A 1 98 ? 9.969 10.539 15.805 1 98.62 98 ILE A N 1
ATOM 764 C CA . ILE A 1 98 ? 10.195 11.531 14.758 1 98.62 98 ILE A CA 1
ATOM 765 C C . ILE A 1 98 ? 11.609 12.086 14.875 1 98.62 98 ILE A C 1
ATOM 767 O O . ILE A 1 98 ? 12.328 12.195 13.875 1 98.62 98 ILE A O 1
ATOM 771 N N . GLU A 1 99 ? 11.992 12.422 16.047 1 98.12 99 GLU A N 1
ATOM 772 C CA . GLU A 1 99 ? 13.344 12.93 16.25 1 98.12 99 GLU A CA 1
ATOM 773 C C . GLU A 1 99 ? 14.391 11.875 15.883 1 98.12 99 GLU A C 1
ATOM 775 O O . GLU A 1 99 ? 15.414 12.195 15.273 1 98.12 99 GLU A O 1
ATOM 780 N N . GLU A 1 100 ? 14.164 10.703 16.25 1 97.94 100 GLU A N 1
ATOM 781 C CA . GLU A 1 100 ? 15.094 9.609 15.977 1 97.94 100 GLU A CA 1
ATOM 782 C C . GLU A 1 100 ? 15.242 9.367 14.477 1 97.94 100 GLU A C 1
ATOM 784 O O . GLU A 1 100 ? 16.359 9.203 13.977 1 97.94 100 GLU A O 1
ATOM 789 N N . ASP A 1 101 ? 14.156 9.383 13.781 1 98.12 101 ASP A N 1
ATOM 790 C CA . ASP A 1 101 ? 14.148 8.93 12.391 1 98.12 101 ASP A CA 1
ATOM 791 C C . ASP A 1 101 ? 14.445 10.086 11.438 1 98.12 101 ASP A C 1
ATOM 793 O O . ASP A 1 101 ? 14.992 9.875 10.359 1 98.12 101 ASP A O 1
ATOM 797 N N . PHE A 1 102 ? 14.078 11.281 11.867 1 98.31 102 PHE A N 1
ATOM 798 C CA . PHE A 1 102 ? 14.195 12.406 10.938 1 98.31 102 PHE A CA 1
ATOM 799 C C . PHE A 1 102 ? 15.195 13.43 11.453 1 98.31 102 PHE A C 1
ATOM 801 O O . PHE A 1 102 ? 15.586 14.344 10.727 1 98.31 102 PHE A O 1
ATOM 808 N N . GLY A 1 103 ? 15.586 13.352 12.68 1 97.25 103 GLY A N 1
ATOM 809 C CA . GLY A 1 103 ? 16.5 14.297 13.297 1 97.25 103 GLY A CA 1
ATOM 810 C C . GLY A 1 103 ? 15.797 15.344 14.148 1 97.25 103 GLY A C 1
ATOM 811 O O . GLY A 1 103 ? 16.266 15.695 15.227 1 97.25 103 GLY A O 1
ATOM 812 N N . SER A 1 104 ? 14.688 15.883 13.695 1 96.62 104 SER A N 1
ATOM 813 C CA . SER A 1 104 ? 13.875 16.859 14.414 1 96.62 104 SER A CA 1
ATOM 814 C C . SER A 1 104 ? 12.461 16.938 13.852 1 96.62 104 SER A C 1
ATOM 816 O O . SER A 1 104 ? 12.195 16.406 12.766 1 96.62 104 SER A O 1
ATOM 818 N N . TYR A 1 105 ? 11.609 17.531 14.656 1 97.31 105 TYR A N 1
ATOM 819 C CA . TYR A 1 105 ? 10.258 17.781 14.172 1 97.31 105 TYR A CA 1
ATOM 820 C C . TYR A 1 105 ? 10.281 18.672 12.93 1 97.31 105 TYR A C 1
ATOM 822 O O . TYR A 1 105 ? 9.547 18.438 11.969 1 97.31 105 TYR A O 1
ATOM 830 N N . GLU A 1 106 ? 11.125 19.672 12.922 1 96.12 106 GLU A N 1
ATOM 831 C CA . GLU A 1 106 ? 11.234 20.594 11.805 1 96.12 106 GLU A CA 1
ATOM 832 C C . GLU A 1 106 ? 11.711 19.891 10.539 1 96.12 106 GLU A C 1
ATOM 834 O O . GLU A 1 106 ? 11.234 20.172 9.445 1 96.12 106 GLU A O 1
ATOM 839 N N . ALA A 1 107 ? 12.656 19.047 10.75 1 97.06 107 ALA A N 1
ATOM 840 C CA . ALA A 1 107 ? 13.156 18.297 9.609 1 97.06 107 ALA A CA 1
ATOM 841 C C . ALA A 1 107 ? 12.062 17.391 9.023 1 97.06 107 ALA A C 1
ATOM 843 O O . ALA A 1 107 ? 11.898 17.312 7.805 1 97.06 107 ALA A O 1
ATOM 844 N N . TRP A 1 108 ? 11.352 16.688 9.922 1 98.44 108 TRP A N 1
ATOM 845 C CA . TRP A 1 108 ? 10.234 15.875 9.469 1 98.44 108 TRP A CA 1
ATOM 846 C C . TRP A 1 108 ? 9.219 16.719 8.703 1 98.44 108 TRP A C 1
ATOM 848 O O . TRP A 1 108 ? 8.797 16.344 7.605 1 98.44 108 TRP A O 1
ATOM 858 N N . LYS A 1 109 ? 8.82 17.797 9.297 1 97.94 109 LYS A N 1
ATOM 859 C CA . LYS A 1 109 ? 7.773 18.641 8.734 1 97.94 109 LYS A CA 1
ATOM 860 C C . LYS A 1 109 ? 8.18 19.172 7.367 1 97.94 109 LYS A C 1
ATOM 862 O O . LYS A 1 109 ? 7.363 19.234 6.445 1 97.94 109 LYS A O 1
ATOM 867 N N . GLY A 1 110 ? 9.43 19.641 7.246 1 97.88 110 GLY A N 1
ATOM 868 C CA . GLY A 1 110 ? 9.914 20.078 5.949 1 97.88 110 GLY A CA 1
ATOM 869 C C . GLY A 1 110 ? 9.805 19.016 4.871 1 97.88 110 GLY A C 1
ATOM 870 O O . GLY A 1 110 ? 9.352 19.297 3.76 1 97.88 110 GLY A O 1
ATOM 871 N N . GLU A 1 111 ? 10.266 17.859 5.18 1 98.69 111 GLU A N 1
ATOM 872 C CA . GLU A 1 111 ? 10.172 16.734 4.246 1 98.69 111 GLU A CA 1
ATOM 873 C C . GLU A 1 111 ? 8.719 16.406 3.924 1 98.69 111 GLU A C 1
ATOM 875 O O . GLU A 1 111 ? 8.375 16.125 2.773 1 98.69 111 GLU A O 1
ATOM 880 N N . PHE A 1 112 ? 7.867 16.422 4.91 1 98.88 112 PHE A N 1
ATOM 881 C CA . PHE A 1 112 ? 6.445 16.141 4.758 1 98.88 112 PHE A CA 1
ATOM 882 C C . PHE A 1 112 ? 5.789 17.172 3.846 1 98.88 112 PHE A C 1
ATOM 884 O O . PHE A 1 112 ? 4.973 16.828 2.992 1 98.88 112 PHE A O 1
ATOM 891 N N . GLU A 1 113 ? 6.133 18.406 4.031 1 98.69 113 GLU A N 1
ATOM 892 C CA . GLU A 1 113 ? 5.598 19.469 3.197 1 98.69 113 GLU A CA 1
ATOM 893 C C . GLU A 1 113 ? 6.062 19.328 1.751 1 98.69 113 GLU A C 1
ATOM 895 O O . GLU A 1 113 ? 5.32 19.656 0.82 1 98.69 113 GLU A O 1
ATOM 900 N N . ALA A 1 114 ? 7.312 18.906 1.585 1 98.69 114 ALA A N 1
ATOM 901 C CA . ALA A 1 114 ? 7.789 18.625 0.235 1 98.69 114 ALA A CA 1
ATOM 902 C C . ALA A 1 114 ? 6.953 17.531 -0.421 1 98.69 114 ALA A C 1
ATOM 904 O O . ALA A 1 114 ? 6.602 17.625 -1.599 1 98.69 114 ALA A O 1
ATOM 905 N N . ALA A 1 115 ? 6.633 16.484 0.311 1 98.81 115 ALA A N 1
ATOM 906 C CA . ALA A 1 115 ? 5.758 15.43 -0.184 1 98.81 115 ALA A CA 1
ATOM 907 C C . ALA A 1 115 ? 4.387 15.984 -0.563 1 98.81 115 ALA A C 1
ATOM 909 O O . ALA A 1 115 ? 3.883 15.719 -1.657 1 98.81 115 ALA A O 1
ATOM 910 N N . ALA A 1 116 ? 3.832 16.766 0.305 1 98.81 116 ALA A N 1
ATOM 911 C CA . ALA A 1 116 ? 2.508 17.344 0.095 1 98.81 116 ALA A CA 1
ATOM 912 C C . ALA A 1 116 ? 2.492 18.25 -1.138 1 98.81 116 ALA A C 1
ATOM 914 O O . ALA A 1 116 ? 1.505 18.281 -1.877 1 98.81 116 ALA A O 1
ATOM 915 N N . GLY A 1 117 ? 3.535 18.938 -1.316 1 98.44 117 GLY A N 1
ATOM 916 C CA . GLY A 1 117 ? 3.627 19.859 -2.432 1 98.44 117 GLY A CA 1
ATOM 917 C C . GLY A 1 117 ? 3.756 19.172 -3.775 1 98.44 117 GLY A C 1
ATOM 918 O O . GLY A 1 117 ? 3.473 19.766 -4.816 1 98.44 117 GLY A O 1
ATOM 919 N N . ASN A 1 118 ? 4.129 17.922 -3.766 1 98.25 118 ASN A N 1
ATOM 920 C CA . ASN A 1 118 ? 4.426 17.234 -5.02 1 98.25 118 ASN A CA 1
ATOM 921 C C . ASN A 1 118 ? 3.43 16.109 -5.293 1 98.25 118 ASN A C 1
ATOM 923 O O . ASN A 1 118 ? 3.438 15.523 -6.375 1 98.25 118 ASN A O 1
ATOM 927 N N . ALA A 1 119 ? 2.57 15.828 -4.387 1 98.38 119 ALA A N 1
ATOM 928 C CA . ALA A 1 119 ? 1.603 14.75 -4.543 1 98.38 119 ALA A CA 1
ATOM 929 C C . ALA A 1 119 ? 0.358 15.2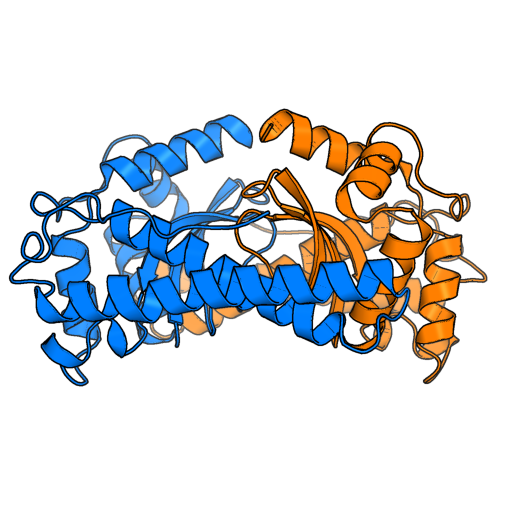27 -5.285 1 98.38 119 ALA A C 1
ATOM 931 O O . ALA A 1 119 ? -0.081 16.359 -5.105 1 98.38 119 ALA A O 1
ATOM 932 N N . SER A 1 120 ? -0.207 14.383 -6.051 1 98 120 SER A N 1
ATOM 933 C CA . SER A 1 120 ? -1.516 14.703 -6.613 1 98 120 SER A CA 1
ATOM 934 C C . SER A 1 120 ? -2.625 14.469 -5.59 1 98 120 SER A C 1
ATOM 936 O O . SER A 1 120 ? -3.656 15.141 -5.621 1 98 120 SER A O 1
ATOM 938 N N . GLY A 1 121 ? -2.375 13.523 -4.676 1 98.44 121 GLY A N 1
ATOM 939 C CA . GLY A 1 121 ? -3.494 13.125 -3.838 1 98.44 121 GLY A CA 1
ATOM 940 C C . GLY A 1 121 ? -3.227 13.312 -2.357 1 98.44 121 GLY A C 1
ATOM 941 O O . GLY A 1 121 ? -4 13.969 -1.657 1 98.44 121 GLY A O 1
ATOM 942 N N . TRP A 1 122 ? -2.092 12.656 -1.862 1 98.81 122 TRP A N 1
ATOM 943 C CA . TRP A 1 122 ? -1.915 12.625 -0.414 1 98.81 122 TRP A CA 1
ATOM 944 C C . TRP A 1 122 ? -0.44 12.727 -0.043 1 98.81 122 TRP A C 1
ATOM 946 O O . TRP A 1 122 ? 0.426 12.234 -0.769 1 98.81 122 TRP A O 1
ATOM 956 N N . ALA A 1 123 ? -0.109 13.32 1.059 1 98.88 123 ALA A N 1
ATOM 957 C CA . ALA A 1 123 ? 1.11 13.094 1.831 1 98.88 123 ALA A CA 1
ATOM 958 C C . ALA A 1 123 ? 0.812 12.328 3.117 1 98.88 123 ALA A C 1
ATOM 960 O O . ALA A 1 123 ? -0.088 12.703 3.873 1 98.88 123 ALA A O 1
ATOM 961 N N . LEU A 1 124 ? 1.562 11.273 3.361 1 98.94 124 LEU A N 1
ATOM 962 C CA . LEU A 1 124 ? 1.326 10.492 4.57 1 98.94 124 LEU A CA 1
ATOM 963 C C . LEU A 1 124 ? 2.598 10.383 5.406 1 98.94 124 LEU A C 1
ATOM 965 O O . LEU A 1 124 ? 3.703 10.328 4.859 1 98.94 124 LEU A O 1
ATOM 969 N N . LEU A 1 125 ? 2.418 10.406 6.668 1 98.94 125 LEU A N 1
ATOM 970 C CA . LEU A 1 125 ? 3.357 9.789 7.602 1 98.94 125 LEU A CA 1
ATOM 971 C C . LEU A 1 125 ? 2.963 8.344 7.895 1 98.94 125 LEU A C 1
ATOM 973 O O . LEU A 1 125 ? 1.82 8.07 8.273 1 98.94 125 LEU A O 1
ATOM 977 N N . VAL A 1 126 ? 3.873 7.434 7.684 1 98.88 126 VAL A N 1
ATOM 978 C CA . VAL A 1 126 ? 3.572 6.023 7.902 1 98.88 126 VAL A CA 1
ATOM 979 C C . VAL A 1 126 ? 4.621 5.406 8.828 1 98.88 126 VAL A C 1
ATOM 981 O O . VAL A 1 126 ? 5.711 5.957 8.992 1 98.88 126 VAL A O 1
ATOM 984 N N . TYR A 1 127 ? 4.25 4.359 9.492 1 98.75 127 TYR A N 1
ATOM 985 C CA . TYR A 1 127 ? 5.207 3.48 10.148 1 98.75 127 TYR A CA 1
ATOM 986 C C . TYR A 1 127 ? 5.578 2.305 9.258 1 98.75 127 TYR A C 1
ATOM 988 O O . TYR A 1 127 ? 4.723 1.498 8.891 1 98.75 127 TYR A O 1
ATOM 996 N N . ASP A 1 128 ? 6.762 2.248 8.836 1 97.75 128 ASP A N 1
ATOM 997 C CA . ASP A 1 128 ? 7.312 1.16 8.031 1 97.75 128 ASP A CA 1
ATOM 998 C C . ASP A 1 128 ? 7.762 -0.001 8.914 1 97.75 128 ASP A C 1
ATOM 1000 O O . ASP A 1 128 ? 8.82 0.069 9.547 1 97.75 128 ASP A O 1
ATOM 1004 N N . SER A 1 129 ? 7.035 -1.087 8.891 1 96.12 129 SER A N 1
ATOM 1005 C CA . SER A 1 129 ? 7.316 -2.193 9.805 1 96.12 129 SER A CA 1
ATOM 1006 C C . SER A 1 129 ? 8.492 -3.027 9.312 1 96.12 129 SER A C 1
ATOM 1008 O O . SER A 1 129 ? 9.055 -3.824 10.062 1 96.12 129 SER A O 1
ATOM 1010 N N . PHE A 1 130 ? 8.812 -2.883 8.016 1 94.88 130 PHE A N 1
ATOM 1011 C CA . PHE A 1 130 ? 9.969 -3.598 7.488 1 94.88 130 PHE A CA 1
ATOM 1012 C C . PHE A 1 130 ? 11.258 -3.049 8.078 1 94.88 130 PHE A C 1
ATOM 1014 O O . PHE A 1 130 ? 12.148 -3.814 8.461 1 94.88 130 PHE A O 1
ATOM 1021 N N . SER A 1 131 ? 11.305 -1.695 8.195 1 95.38 131 SER A N 1
ATOM 1022 C CA . SER A 1 131 ? 12.531 -1.048 8.664 1 95.38 131 SER A CA 1
ATOM 1023 C C . SER A 1 131 ? 12.383 -0.548 10.094 1 95.38 131 SER A C 1
ATOM 1025 O O . SER A 1 131 ? 13.344 -0.06 10.688 1 95.38 131 SER A O 1
ATOM 1027 N N . ASN A 1 132 ? 11.188 -0.618 10.648 1 96.81 132 ASN A N 1
ATOM 1028 C CA . ASN A 1 132 ? 10.883 -0.096 11.977 1 96.81 132 ASN A CA 1
ATOM 1029 C C . ASN A 1 132 ? 11.195 1.393 12.086 1 96.81 132 ASN A C 1
ATOM 1031 O O . ASN A 1 132 ? 11.898 1.819 13 1 96.81 132 ASN A O 1
ATOM 1035 N N . GLN A 1 133 ? 10.68 2.113 11.156 1 97.56 133 GLN A N 1
ATOM 1036 C CA . GLN A 1 133 ? 10.898 3.555 11.148 1 97.56 133 GLN A CA 1
ATOM 1037 C C . GLN A 1 133 ? 9.664 4.301 10.656 1 97.56 133 GLN A C 1
ATOM 1039 O O . GLN A 1 133 ? 8.805 3.719 9.992 1 97.56 133 GLN A O 1
ATOM 1044 N N . LEU A 1 134 ? 9.602 5.547 11.039 1 98.75 134 LEU A N 1
ATOM 1045 C CA . LEU A 1 134 ? 8.633 6.453 10.414 1 98.75 134 LEU A CA 1
ATOM 1046 C C . LEU A 1 134 ? 9.148 6.949 9.07 1 98.75 134 LEU A C 1
ATOM 1048 O O . LEU A 1 134 ? 10.336 7.23 8.914 1 98.75 134 LEU A O 1
ATOM 1052 N N . ARG A 1 135 ? 8.188 7.043 8.125 1 98.56 135 ARG A N 1
ATOM 1053 C CA . ARG A 1 135 ? 8.508 7.551 6.797 1 98.56 135 ARG A CA 1
ATOM 1054 C C . ARG A 1 135 ? 7.391 8.445 6.266 1 98.56 135 ARG A C 1
ATOM 1056 O O . ARG A 1 135 ? 6.219 8.227 6.582 1 98.56 135 ARG A O 1
ATOM 1063 N N . ASN A 1 136 ? 7.797 9.445 5.488 1 98.88 136 ASN A N 1
ATOM 1064 C CA . ASN A 1 136 ? 6.824 10.125 4.645 1 98.88 136 ASN A CA 1
ATOM 1065 C C . ASN A 1 136 ? 6.648 9.414 3.303 1 98.88 136 ASN A C 1
ATOM 1067 O O . ASN A 1 136 ? 7.617 8.898 2.738 1 98.88 136 ASN A O 1
ATOM 1071 N N . VAL A 1 137 ? 5.457 9.391 2.805 1 98.81 137 VAL A N 1
ATOM 1072 C CA . VAL A 1 137 ? 5.246 8.852 1.463 1 98.81 137 VAL A CA 1
ATOM 1073 C C . VAL A 1 137 ? 4.383 9.82 0.653 1 98.81 137 VAL A C 1
ATOM 1075 O O . VAL A 1 137 ? 3.564 10.555 1.216 1 98.81 137 VAL A O 1
ATOM 1078 N N . VAL A 1 138 ? 4.66 9.867 -0.628 1 98.88 138 VAL A N 1
ATOM 1079 C CA . VAL A 1 138 ? 3.877 10.602 -1.616 1 98.88 138 VAL A CA 1
ATOM 1080 C C . VAL A 1 138 ? 2.869 9.672 -2.277 1 98.88 138 VAL A C 1
ATOM 1082 O O . VAL A 1 138 ? 3.246 8.656 -2.869 1 98.88 138 VAL A O 1
ATOM 1085 N N . VAL A 1 139 ? 1.609 9.93 -2.176 1 98.56 139 VAL A N 1
ATOM 1086 C CA . VAL A 1 139 ? 0.571 9.039 -2.68 1 98.56 139 VAL A CA 1
ATOM 1087 C C . VAL A 1 139 ? -0.267 9.758 -3.732 1 98.56 139 VAL A C 1
ATOM 1089 O O . VAL A 1 139 ? -0.914 10.766 -3.434 1 98.56 139 VAL A O 1
ATOM 1092 N N . ASP A 1 140 ? -0.256 9.164 -4.93 1 97.56 140 ASP A N 1
ATOM 1093 C CA . ASP A 1 140 ? -1.103 9.656 -6.012 1 97.56 140 ASP A CA 1
ATOM 1094 C C . ASP A 1 140 ? -2.326 8.758 -6.203 1 97.56 140 ASP A C 1
ATOM 1096 O O . ASP A 1 140 ? -2.291 7.57 -5.875 1 97.56 140 ASP A O 1
ATOM 1100 N N . ASN A 1 141 ? -3.562 9.141 -6.621 1 94.69 141 ASN A N 1
ATOM 1101 C CA . ASN A 1 141 ? -4.797 8.43 -6.949 1 94.69 141 ASN A CA 1
ATOM 1102 C C . ASN A 1 141 ? -5.254 7.543 -5.797 1 94.69 141 ASN A C 1
ATOM 1104 O O . ASN A 1 141 ? -5.906 6.523 -6.02 1 94.69 141 ASN A O 1
ATOM 1108 N N . HIS A 1 142 ? -4.953 7.688 -4.641 1 98 142 HIS A N 1
ATOM 1109 C CA . HIS A 1 142 ? -5.297 7.027 -3.387 1 98 142 HIS A CA 1
ATOM 1110 C C . HIS A 1 142 ? -4.477 5.754 -3.193 1 98 142 HIS A C 1
ATOM 1112 O O . HIS A 1 142 ? -4.258 5.316 -2.061 1 98 142 HIS A O 1
ATOM 1118 N N . ASP A 1 143 ? -4.07 5.109 -4.328 1 98.06 143 ASP A N 1
ATOM 1119 C CA . ASP A 1 143 ? -3.477 3.779 -4.227 1 98.06 143 ASP A CA 1
ATOM 1120 C C . ASP A 1 143 ? -2.154 3.711 -4.988 1 98.06 143 ASP A C 1
ATOM 1122 O O . ASP A 1 143 ? -1.76 2.643 -5.461 1 98.06 143 ASP A O 1
ATOM 1126 N N . GLU A 1 144 ? -1.492 4.844 -5.211 1 98.06 144 GLU A N 1
ATOM 1127 C CA . GLU A 1 144 ? -0.209 4.91 -5.902 1 98.06 144 GLU A CA 1
ATOM 1128 C C . GLU A 1 144 ? 0.853 5.578 -5.035 1 98.06 144 GLU A C 1
ATOM 1130 O O . GLU A 1 144 ? 0.885 6.805 -4.918 1 98.06 144 GLU A O 1
ATOM 1135 N N . GLY A 1 145 ? 1.727 4.742 -4.488 1 98.06 145 GLY A N 1
ATOM 1136 C CA . GLY A 1 145 ? 2.789 5.305 -3.67 1 98.06 145 GLY A CA 1
ATOM 1137 C C . GLY A 1 145 ? 2.863 4.691 -2.285 1 98.06 145 GLY A C 1
ATOM 1138 O O . GLY A 1 145 ? 3.475 5.262 -1.38 1 98.06 145 GLY A O 1
ATOM 1139 N N . ALA A 1 146 ? 2.27 3.557 -2.111 1 96.75 146 ALA A N 1
ATOM 1140 C CA . ALA A 1 146 ? 2.35 2.855 -0.833 1 96.75 146 ALA A CA 1
ATOM 1141 C C . ALA A 1 146 ? 3.594 1.977 -0.767 1 96.75 146 ALA A C 1
ATOM 1143 O O . ALA A 1 146 ? 3.9 1.249 -1.715 1 96.75 146 ALA A O 1
ATOM 1144 N N . LEU A 1 147 ? 4.289 2.127 0.292 1 98.12 147 LEU A N 1
ATOM 1145 C CA . LEU A 1 147 ? 5.328 1.161 0.619 1 98.12 147 LEU A CA 1
ATOM 1146 C C . LEU A 1 147 ? 4.734 -0.076 1.283 1 98.12 147 LEU A C 1
ATOM 1148 O O . LEU A 1 147 ? 4.113 0.022 2.344 1 98.12 147 LEU A O 1
ATOM 1152 N N . TRP A 1 148 ? 4.891 -1.227 0.664 1 97.81 148 TRP A N 1
ATOM 1153 C CA . TRP A 1 148 ? 4.336 -2.445 1.24 1 97.81 148 TRP A CA 1
ATOM 1154 C C . TRP A 1 148 ? 4.875 -2.68 2.646 1 97.81 148 TRP A C 1
ATOM 1156 O O . TRP A 1 148 ? 6.078 -2.549 2.885 1 97.81 148 TRP A O 1
ATOM 1166 N N . GLY A 1 149 ? 3.967 -2.961 3.611 1 95.94 149 GLY A N 1
ATOM 1167 C CA . GLY A 1 149 ? 4.34 -3.158 5.004 1 95.94 149 GLY A CA 1
ATOM 1168 C C . GLY A 1 149 ? 4.266 -1.887 5.828 1 95.94 149 GLY A C 1
ATOM 1169 O O . GLY A 1 149 ? 4.547 -1.9 7.027 1 95.94 149 GLY A O 1
ATOM 1170 N N . SER A 1 150 ? 3.877 -0.831 5.203 1 97.69 150 SER A N 1
ATOM 1171 C CA . SER A 1 150 ? 3.77 0.425 5.938 1 97.69 150 SER A CA 1
ATOM 1172 C C . SER A 1 150 ? 2.357 0.636 6.469 1 97.69 150 SER A C 1
ATOM 1174 O O . SER A 1 150 ? 1.391 0.128 5.898 1 97.69 150 SER A O 1
ATOM 1176 N N . HIS A 1 151 ? 2.211 1.395 7.535 1 97.81 151 HIS A N 1
ATOM 1177 C CA . HIS A 1 151 ? 0.966 1.651 8.25 1 97.81 151 HIS A CA 1
ATOM 1178 C C . HIS A 1 151 ? 0.727 3.146 8.422 1 97.81 151 HIS A C 1
ATOM 1180 O O . HIS A 1 151 ? 1.514 3.834 9.078 1 97.81 151 HIS A O 1
ATOM 1186 N N . PRO A 1 152 ? -0.314 3.672 7.895 1 98.38 152 PRO A N 1
ATOM 1187 C CA . PRO A 1 152 ? -0.557 5.117 7.957 1 98.38 152 PRO A CA 1
ATOM 1188 C C . PRO A 1 152 ? -0.703 5.629 9.391 1 98.38 152 PRO A C 1
ATOM 1190 O O . PRO A 1 152 ? -1.378 5 10.211 1 98.38 152 PRO A O 1
ATOM 1193 N N . ILE A 1 153 ? -0.058 6.738 9.695 1 98.62 153 ILE A N 1
ATOM 1194 C CA . ILE A 1 153 ? -0.096 7.41 10.992 1 98.62 153 ILE A CA 1
ATOM 1195 C C . ILE A 1 153 ? -0.833 8.742 10.859 1 98.62 153 ILE A C 1
ATOM 1197 O O . ILE A 1 153 ? -1.719 9.047 11.664 1 98.62 153 ILE A O 1
ATOM 1201 N N . LEU A 1 154 ? -0.493 9.5 9.852 1 98.75 154 LEU A N 1
ATOM 1202 C CA . LEU A 1 154 ? -1.082 10.789 9.516 1 98.75 154 LEU A CA 1
ATOM 1203 C C . LEU A 1 154 ? -1.303 10.914 8.016 1 98.75 154 LEU A C 1
ATOM 1205 O O . LEU A 1 154 ? -0.447 10.516 7.219 1 98.75 154 LEU A O 1
ATOM 1209 N N . ALA A 1 155 ? -2.447 11.453 7.586 1 98.69 155 ALA A N 1
ATOM 1210 C CA . ALA A 1 155 ? -2.752 11.648 6.172 1 98.69 155 ALA A CA 1
ATOM 1211 C C . ALA A 1 155 ? -3.188 13.086 5.906 1 98.69 155 ALA A C 1
ATOM 1213 O O . ALA A 1 155 ? -4.004 13.648 6.645 1 98.69 155 ALA A O 1
ATOM 1214 N N . LEU A 1 156 ? -2.615 13.672 4.934 1 98.88 156 LEU A N 1
ATOM 1215 C CA . LEU A 1 156 ? -3.025 14.977 4.434 1 98.88 156 LEU A CA 1
ATOM 1216 C C . LEU A 1 156 ? -3.541 14.875 3.002 1 98.88 156 LEU A C 1
ATOM 1218 O O . LEU A 1 156 ? -2.799 14.484 2.098 1 98.88 156 LEU A O 1
ATOM 1222 N N . ASP A 1 157 ? -4.816 15.164 2.836 1 98.88 157 ASP A N 1
ATOM 1223 C CA . ASP A 1 157 ? -5.438 15.211 1.518 1 98.88 157 ASP A CA 1
ATOM 1224 C C . ASP A 1 157 ? -5.078 16.5 0.784 1 98.88 157 ASP A C 1
ATOM 1226 O O . ASP A 1 157 ? -5.445 17.594 1.221 1 98.88 157 ASP A O 1
ATOM 1230 N N . VAL A 1 158 ? -4.438 16.391 -0.362 1 98.75 158 VAL A N 1
ATOM 1231 C CA . VAL A 1 158 ? -4.062 17.609 -1.08 1 98.75 158 VAL A CA 1
ATOM 1232 C C . VAL A 1 158 ? -4.738 17.625 -2.449 1 98.75 158 VAL A C 1
ATOM 1234 O O . VAL A 1 158 ? -4.293 18.328 -3.359 1 98.75 158 VAL A O 1
ATOM 1237 N N . TRP A 1 159 ? -5.727 16.734 -2.686 1 98.44 159 TRP A N 1
ATOM 1238 C CA . TRP A 1 159 ? -6.59 16.938 -3.846 1 98.44 159 TRP A CA 1
ATOM 1239 C C . TRP A 1 159 ? -7.199 18.344 -3.836 1 98.44 159 TRP A C 1
ATOM 1241 O O . TRP A 1 159 ? -7.535 18.875 -2.775 1 98.44 159 TRP A O 1
ATOM 1251 N N . GLU A 1 160 ? -7.512 18.844 -4.93 1 98.06 160 GLU A N 1
ATOM 1252 C CA . GLU A 1 160 ? -7.996 20.219 -5.031 1 98.06 160 GLU A CA 1
ATOM 1253 C C . GLU A 1 160 ? -9.32 20.391 -4.297 1 98.06 160 GLU A C 1
ATOM 1255 O O . GLU A 1 160 ? -9.594 21.453 -3.727 1 98.06 160 GLU A O 1
ATOM 1260 N N . HIS A 1 161 ? -10.125 19.391 -4.289 1 98.19 161 HIS A N 1
ATOM 1261 C CA . HIS A 1 161 ? -11.406 19.531 -3.611 1 98.19 161 HIS A CA 1
ATOM 1262 C C . HIS A 1 161 ? -11.219 19.734 -2.111 1 98.19 161 HIS A C 1
ATOM 1264 O O . HIS A 1 161 ? -12.156 20.125 -1.413 1 98.19 161 HIS A O 1
ATOM 1270 N N . SER A 1 162 ? -10.07 19.438 -1.61 1 98.5 162 SER A N 1
ATOM 1271 C CA . SER A 1 162 ? -9.805 19.516 -0.178 1 98.5 162 SER A CA 1
ATOM 1272 C C . SER A 1 162 ? -9.492 20.953 0.239 1 98.5 162 SER A C 1
ATOM 1274 O O . SER A 1 162 ? -9.602 21.297 1.417 1 98.5 162 SER A O 1
ATOM 1276 N N . TYR A 1 163 ? -9.07 21.781 -0.741 1 98.31 163 TYR A N 1
ATOM 1277 C CA . TYR A 1 163 ? -8.578 23.047 -0.219 1 98.31 163 TYR A CA 1
ATOM 1278 C C . TYR A 1 163 ? -8.844 24.188 -1.198 1 98.31 163 TYR A C 1
ATOM 1280 O O . TYR A 1 163 ? -8.75 25.359 -0.837 1 98.31 163 TYR A O 1
ATOM 1288 N N . TYR A 1 164 ? -9.219 23.891 -2.473 1 98.5 164 TYR A N 1
ATOM 1289 C CA . TYR A 1 164 ? -9.18 24.906 -3.521 1 98.5 164 TYR A CA 1
ATOM 1290 C C . TYR A 1 164 ? -10.234 25.984 -3.287 1 98.5 164 TYR A C 1
ATOM 1292 O O . TYR A 1 164 ? -10.016 27.156 -3.6 1 98.5 164 TYR A O 1
ATOM 1300 N N . HIS A 1 165 ? -11.359 25.609 -2.801 1 98.62 165 HIS A N 1
ATOM 1301 C CA . HIS A 1 165 ? -12.414 26.578 -2.48 1 98.62 165 HIS A CA 1
ATOM 1302 C C . HIS A 1 165 ? -11.914 27.625 -1.496 1 98.62 165 HIS A C 1
ATOM 1304 O O . HIS A 1 165 ? -12.242 28.812 -1.624 1 98.62 165 HIS A O 1
ATOM 1310 N N . ASP A 1 166 ? -11.141 27.312 -0.526 1 98.75 166 ASP A N 1
ATOM 1311 C CA . ASP A 1 166 ? -10.711 28.188 0.556 1 98.75 166 ASP A CA 1
ATOM 1312 C C . ASP A 1 166 ? -9.422 28.922 0.187 1 98.75 166 ASP A C 1
ATOM 1314 O O . ASP A 1 166 ? -9.227 30.078 0.565 1 98.75 166 ASP A O 1
ATOM 1318 N N . TYR A 1 167 ? -8.578 28.234 -0.621 1 98.69 167 TYR A N 1
ATOM 1319 C CA . TYR A 1 167 ? -7.219 28.734 -0.744 1 98.69 167 TYR A CA 1
ATOM 1320 C C . TYR A 1 167 ? -6.855 28.984 -2.205 1 98.69 167 TYR A C 1
ATOM 1322 O O . TYR A 1 167 ? -5.789 29.516 -2.506 1 98.69 167 TYR A O 1
ATOM 1330 N N . GLY A 1 168 ? -7.688 28.656 -3.141 1 98.38 168 GLY A N 1
ATOM 1331 C CA . GLY A 1 168 ? -7.305 28.703 -4.543 1 98.38 168 GLY A CA 1
ATOM 1332 C C . GLY A 1 168 ? -6.066 27.891 -4.855 1 98.38 168 GLY A C 1
ATOM 1333 O O . GLY A 1 168 ? -5.949 26.734 -4.43 1 98.38 168 GLY A O 1
ATOM 1334 N N . PRO A 1 169 ? -5.102 28.484 -5.656 1 97.88 169 PRO A N 1
ATOM 1335 C CA . PRO A 1 169 ? -3.914 27.703 -6.027 1 97.88 169 PRO A CA 1
ATOM 1336 C C . PRO A 1 169 ? -2.881 27.641 -4.902 1 97.88 169 PRO A C 1
ATOM 1338 O O . PRO A 1 169 ? -1.832 27.016 -5.062 1 97.88 169 PRO A O 1
ATOM 1341 N N . ALA A 1 170 ? -3.168 28.281 -3.725 1 98.44 170 ALA A N 1
ATOM 1342 C CA . ALA A 1 170 ? -2.186 28.391 -2.648 1 98.44 170 ALA A CA 1
ATOM 1343 C C . ALA A 1 170 ? -2.174 27.125 -1.783 1 98.44 170 ALA A C 1
ATOM 1345 O O . ALA A 1 170 ? -2.518 27.188 -0.6 1 98.44 170 ALA A O 1
ATOM 1346 N N . ARG A 1 171 ? -1.616 26.078 -2.309 1 98.38 171 ARG A N 1
ATOM 1347 C CA . ARG A 1 171 ? -1.538 24.797 -1.613 1 98.38 171 ARG A CA 1
ATOM 1348 C C . ARG A 1 171 ? -0.665 24.891 -0.368 1 98.38 171 ARG A C 1
ATOM 1350 O O . ARG A 1 171 ? -0.973 24.297 0.665 1 98.38 171 ARG A O 1
ATOM 1357 N N . GLY A 1 172 ? 0.401 25.516 -0.496 1 98.44 172 GLY A N 1
ATOM 1358 C CA . GLY A 1 172 ? 1.289 25.688 0.643 1 98.44 172 GLY A CA 1
ATOM 1359 C C . GLY A 1 172 ? 0.596 26.297 1.853 1 98.44 172 GLY A C 1
ATOM 1360 O O . GLY A 1 172 ? 0.804 25.844 2.98 1 98.44 172 GLY A O 1
ATOM 1361 N N . ASP A 1 173 ? -0.261 27.328 1.605 1 98.69 173 ASP A N 1
ATOM 1362 C CA . ASP A 1 173 ? -1.032 27.938 2.686 1 98.69 173 ASP A CA 1
ATOM 1363 C C . ASP A 1 173 ? -1.982 26.922 3.318 1 98.69 173 ASP A C 1
ATOM 1365 O O . ASP A 1 173 ? -2.158 26.906 4.539 1 98.69 173 ASP A O 1
ATOM 1369 N N . PHE A 1 174 ? -2.578 26.141 2.541 1 98.75 174 PHE A N 1
ATOM 1370 C CA . PHE A 1 174 ? -3.463 25.109 3.049 1 98.75 174 PHE A CA 1
ATOM 1371 C C . PHE A 1 174 ? -2.699 24.125 3.938 1 98.75 174 PHE A C 1
ATOM 1373 O O . PHE A 1 174 ? -3.156 23.797 5.031 1 98.75 174 PHE A O 1
ATOM 1380 N N . VAL A 1 175 ? -1.532 23.672 3.461 1 98.75 175 VAL A N 1
ATOM 1381 C CA . VAL A 1 175 ? -0.732 22.719 4.227 1 98.75 175 VAL A CA 1
ATOM 1382 C C . VAL A 1 175 ? -0.37 23.328 5.582 1 98.75 175 VAL A C 1
ATOM 1384 O O . VAL A 1 175 ? -0.46 22.656 6.613 1 98.75 175 VAL A O 1
ATOM 1387 N N . ASP A 1 176 ? 0.008 24.594 5.566 1 98 176 ASP A N 1
ATOM 1388 C CA . ASP A 1 176 ? 0.315 25.297 6.816 1 98 176 ASP A CA 1
ATOM 1389 C C . ASP A 1 176 ? -0.893 25.297 7.75 1 98 176 ASP A C 1
ATOM 1391 O O . ASP A 1 176 ? -0.755 25.078 8.953 1 98 176 ASP A O 1
ATOM 1395 N N . ASN A 1 177 ? -2.014 25.547 7.223 1 98.31 177 ASN A N 1
ATOM 1396 C CA . ASN A 1 177 ? -3.234 25.656 8.016 1 98.31 177 ASN A CA 1
ATOM 1397 C C . ASN A 1 177 ? -3.73 24.281 8.461 1 98.31 177 ASN A C 1
ATOM 1399 O O . ASN A 1 177 ? -4.395 24.156 9.492 1 98.31 177 ASN A O 1
ATOM 1403 N N . PHE A 1 178 ? -3.449 23.25 7.664 1 98.69 178 PHE A N 1
ATOM 1404 C CA . PHE A 1 178 ? -3.715 21.875 8.094 1 98.69 178 PHE A CA 1
ATOM 1405 C C . PHE A 1 178 ? -3.057 21.594 9.438 1 98.69 178 PHE A C 1
ATOM 1407 O O . PHE A 1 178 ? -3.682 21.031 10.336 1 98.69 178 PHE A O 1
ATOM 1414 N N . PHE A 1 179 ? -1.825 22 9.586 1 98.62 179 PHE A N 1
ATOM 1415 C CA . PHE A 1 179 ? -1.085 21.703 10.812 1 98.62 179 PHE A CA 1
ATOM 1416 C C . PHE A 1 179 ? -1.675 22.469 11.992 1 98.62 179 PHE A C 1
ATOM 1418 O O . PHE A 1 179 ? -1.381 22.156 13.148 1 98.62 179 PHE A O 1
ATOM 1425 N N . GLU A 1 180 ? -2.596 23.453 11.75 1 98.44 180 GLU A N 1
ATOM 1426 C CA . GLU A 1 180 ? -3.266 24.188 12.82 1 98.44 180 GLU A CA 1
ATOM 1427 C C . GLU A 1 180 ? -4.426 23.391 13.398 1 98.44 180 GLU A C 1
ATOM 1429 O O . GLU A 1 180 ? -4.938 23.703 14.477 1 98.44 180 GLU A O 1
ATOM 1434 N N . VAL A 1 181 ? -4.82 22.359 12.742 1 98.62 181 VAL A N 1
ATOM 1435 C CA . VAL A 1 181 ? -5.988 21.625 13.211 1 98.62 181 VAL A CA 1
ATOM 1436 C C . VAL A 1 181 ? -5.625 20.156 13.43 1 98.62 181 VAL A C 1
ATOM 1438 O O . VAL A 1 181 ? -6.461 19.359 13.859 1 98.62 181 VAL A O 1
ATOM 1441 N N . VAL A 1 182 ? -4.414 19.734 13.211 1 98.62 182 VAL A N 1
ATOM 1442 C CA . VAL A 1 182 ? -4.004 18.344 13.453 1 98.62 182 VAL A CA 1
ATOM 1443 C C . VAL A 1 182 ? -4.141 18.031 14.938 1 98.62 182 VAL A C 1
ATOM 1445 O O . VAL A 1 182 ? -3.598 18.734 15.789 1 98.62 182 VAL A O 1
ATOM 1448 N N . ASP A 1 183 ? -4.914 17.047 15.227 1 98 183 ASP A N 1
ATOM 1449 C CA . ASP A 1 183 ? -5.031 16.469 16.562 1 98 183 ASP A CA 1
ATOM 1450 C C . ASP A 1 183 ? -4.094 15.281 16.734 1 98 183 ASP A C 1
ATOM 1452 O O . ASP A 1 183 ? -4.465 14.148 16.438 1 98 183 ASP A O 1
ATOM 1456 N N . TRP A 1 184 ? -2.959 15.461 17.328 1 98.19 184 TRP A N 1
ATOM 1457 C CA . TRP A 1 184 ? -1.859 14.5 17.344 1 98.19 184 TRP A CA 1
ATOM 1458 C C . TRP A 1 184 ? -2.178 13.32 18.266 1 98.19 184 TRP A C 1
ATOM 1460 O O . TRP A 1 184 ? -1.45 12.328 18.281 1 98.19 184 TRP A O 1
ATOM 1470 N N . GLU A 1 185 ? -3.252 13.406 18.984 1 97.19 185 GLU A N 1
ATOM 1471 C CA . GLU A 1 185 ? -3.629 12.289 19.844 1 97.19 185 GLU A CA 1
ATOM 1472 C C . GLU A 1 185 ? -3.891 11.023 19.031 1 97.19 185 GLU A C 1
ATOM 1474 O O . GLU A 1 185 ? -3.389 9.953 19.344 1 97.19 185 GLU A O 1
ATOM 1479 N N . GLU A 1 186 ? -4.617 11.195 17.984 1 96.94 186 GLU A N 1
ATOM 1480 C CA . GLU A 1 186 ? -4.988 10.039 17.172 1 96.94 186 GLU A CA 1
ATOM 1481 C C . GLU A 1 186 ? -3.785 9.477 16.422 1 96.94 186 GLU A C 1
ATOM 1483 O O . GLU A 1 186 ? -3.531 8.273 16.453 1 96.94 186 GLU A O 1
ATOM 1488 N N . PRO A 1 187 ? -2.984 10.312 15.703 1 98.12 187 PRO A N 1
ATOM 1489 C CA . PRO A 1 187 ? -1.763 9.789 15.086 1 98.12 187 PRO A CA 1
ATOM 1490 C C . PRO A 1 187 ? -0.835 9.109 16.094 1 98.12 187 PRO A C 1
ATOM 1492 O O . PRO A 1 187 ? -0.236 8.078 15.789 1 98.12 187 PRO A O 1
ATOM 1495 N N . SER A 1 188 ? -0.763 9.695 17.281 1 98.44 188 SER A N 1
ATOM 1496 C CA . SER A 1 188 ? 0.079 9.102 18.312 1 98.44 188 SER A CA 1
ATOM 1497 C C . SER A 1 188 ? -0.432 7.723 18.719 1 98.44 188 SER A C 1
ATOM 1499 O O . SER A 1 188 ? 0.357 6.793 18.906 1 98.44 188 SER A O 1
ATOM 1501 N N . ALA A 1 189 ? -1.703 7.617 18.875 1 98.19 189 ALA A N 1
ATOM 1502 C CA . ALA A 1 189 ? -2.299 6.328 19.219 1 98.19 189 ALA A CA 1
ATOM 1503 C C . ALA A 1 189 ? -2.045 5.301 18.125 1 98.19 189 ALA A C 1
ATOM 1505 O O . ALA A 1 189 ? -1.732 4.141 18.422 1 98.19 189 ALA A O 1
ATOM 1506 N N . ARG A 1 190 ? -2.197 5.656 16.875 1 98 190 ARG A N 1
ATOM 1507 C CA . ARG A 1 190 ? -1.943 4.762 15.758 1 98 190 ARG A CA 1
ATOM 1508 C C . ARG A 1 190 ? -0.49 4.301 15.742 1 98 190 ARG A C 1
ATOM 1510 O O . ARG A 1 190 ? -0.208 3.131 15.469 1 98 190 ARG A O 1
ATOM 1517 N N . PHE A 1 191 ? 0.389 5.266 16 1 98.69 191 PHE A N 1
ATOM 1518 C CA . PHE A 1 191 ? 1.808 4.93 16.047 1 98.69 191 PHE A CA 1
ATOM 1519 C C . PHE A 1 191 ? 2.09 3.895 17.125 1 98.69 191 PHE A C 1
ATOM 1521 O O . PHE A 1 191 ? 2.768 2.896 16.875 1 98.69 191 PHE A O 1
ATOM 1528 N N . GLU A 1 192 ? 1.571 4.137 18.312 1 98.31 192 GLU A N 1
ATOM 1529 C CA . GLU A 1 192 ? 1.794 3.221 19.422 1 98.31 192 GLU A CA 1
ATOM 1530 C C . GLU A 1 192 ? 1.234 1.834 19.125 1 98.31 192 GLU A C 1
ATOM 1532 O O . GLU A 1 192 ? 1.847 0.821 19.469 1 98.31 192 GLU A O 1
ATOM 1537 N N . GLN A 1 193 ? 0.12 1.789 18.5 1 96.88 193 GLN A N 1
ATOM 1538 C CA . GLN A 1 193 ? -0.474 0.515 18.109 1 96.88 193 GLN A CA 1
ATOM 1539 C C . GLN A 1 193 ? 0.404 -0.215 17.094 1 96.88 193 GLN A C 1
ATOM 1541 O O . GLN A 1 193 ? 0.588 -1.431 17.188 1 96.88 193 GLN A O 1
ATOM 1546 N N . ALA A 1 194 ? 0.863 0.519 16.094 1 96.69 194 ALA A N 1
ATOM 1547 C CA . ALA A 1 194 ? 1.726 -0.079 15.078 1 96.69 194 ALA A CA 1
ATOM 1548 C C . ALA A 1 194 ? 2.996 -0.648 15.703 1 96.69 194 ALA A C 1
ATOM 1550 O O . ALA A 1 194 ? 3.41 -1.763 15.375 1 96.69 194 ALA A O 1
ATOM 1551 N N . VAL A 1 195 ? 3.572 0.149 16.594 1 97.25 195 VAL A N 1
ATOM 1552 C CA . VAL A 1 195 ? 4.797 -0.286 17.266 1 97.25 195 VAL A CA 1
ATOM 1553 C C . VAL A 1 195 ? 4.516 -1.539 18.094 1 97.25 195 VAL A C 1
ATOM 1555 O O . VAL A 1 195 ? 5.309 -2.482 18.094 1 97.25 195 VAL A O 1
ATOM 1558 N N . GLU A 1 196 ? 3.436 -1.57 18.828 1 95.38 196 GLU A N 1
ATOM 1559 C CA . GLU A 1 196 ? 3.051 -2.715 19.641 1 95.38 196 GLU A CA 1
ATOM 1560 C C . GLU A 1 196 ? 2.875 -3.969 18.797 1 95.38 196 GLU A C 1
ATOM 1562 O O . GLU A 1 196 ? 3.244 -5.066 19.219 1 95.38 196 GLU A O 1
ATOM 1567 N N . LEU A 1 197 ? 2.412 -3.82 17.609 1 93.31 197 LEU A N 1
ATOM 1568 C CA . LEU A 1 197 ? 2.102 -4.953 16.75 1 93.31 197 LEU A CA 1
ATOM 1569 C C . LEU A 1 197 ? 3.361 -5.473 16.062 1 93.31 197 LEU A C 1
ATOM 1571 O O . LEU A 1 197 ? 3.496 -6.676 15.836 1 93.31 197 LEU A O 1
ATOM 1575 N N . PHE A 1 198 ? 4.352 -4.562 15.758 1 92.75 198 PHE A N 1
ATOM 1576 C CA . PHE A 1 198 ? 5.348 -4.973 14.773 1 92.75 198 PHE A CA 1
ATOM 1577 C C . PHE A 1 198 ? 6.75 -4.922 15.367 1 92.75 198 PHE A C 1
ATOM 1579 O O . PHE A 1 198 ? 7.711 -5.367 14.734 1 92.75 198 PHE A O 1
ATOM 1586 N N . GLU A 1 199 ? 6.797 -4.18 16.5 1 90.5 199 GLU A N 1
ATOM 1587 C CA . GLU A 1 199 ? 8.094 -4.207 17.172 1 90.5 199 GLU A CA 1
ATOM 1588 C C . GLU A 1 199 ? 8.062 -5.148 18.375 1 90.5 199 GLU A C 1
ATOM 1590 O O . GLU A 1 199 ? 7.023 -5.336 19 1 90.5 199 GLU A O 1
ATOM 1595 N N . MET B 1 1 ? 20.75 3.553 7.344 1 76.5 1 MET B N 1
ATOM 1596 C CA . MET B 1 1 ? 20.406 2.133 7.273 1 76.5 1 MET B CA 1
ATOM 1597 C C . MET B 1 1 ? 20.641 1.59 5.867 1 76.5 1 MET B C 1
ATOM 1599 O O . MET B 1 1 ? 20.531 2.328 4.887 1 76.5 1 MET B O 1
ATOM 1603 N N . SER B 1 2 ? 21.203 0.37 5.793 1 91.44 2 SER B N 1
ATOM 1604 C CA . SER B 1 2 ? 21.422 -0.221 4.48 1 91.44 2 SER B CA 1
ATOM 1605 C C . SER B 1 2 ? 20.719 -1.564 4.348 1 91.44 2 SER B C 1
ATOM 1607 O O . SER B 1 2 ? 20.656 -2.336 5.305 1 91.44 2 SER B O 1
ATOM 1609 N N . TYR B 1 3 ? 20.188 -1.78 3.168 1 97.38 3 TYR B N 1
ATOM 1610 C CA . TYR B 1 3 ? 19.5 -3.025 2.842 1 97.38 3 TYR B CA 1
ATOM 1611 C C . TYR B 1 3 ? 20.391 -3.932 1.996 1 97.38 3 TYR B C 1
ATOM 1613 O O . TYR B 1 3 ? 21.281 -3.455 1.295 1 97.38 3 TYR B O 1
ATOM 1621 N N . GLU B 1 4 ? 20.125 -5.207 2.15 1 98.19 4 GLU B N 1
ATOM 1622 C CA . GLU B 1 4 ? 20.906 -6.191 1.415 1 98.19 4 GLU B CA 1
ATOM 1623 C C . GLU B 1 4 ? 20.016 -7.207 0.717 1 98.19 4 GLU B C 1
ATOM 1625 O O . GLU B 1 4 ? 18.844 -7.383 1.096 1 98.19 4 GLU B O 1
ATOM 1630 N N . LEU B 1 5 ? 20.531 -7.84 -0.278 1 98.44 5 LEU B N 1
ATOM 1631 C CA . LEU B 1 5 ? 19.859 -8.906 -0.998 1 98.44 5 LEU B CA 1
ATOM 1632 C C . LEU B 1 5 ? 20.156 -10.266 -0.377 1 98.44 5 LEU B C 1
ATOM 1634 O O . LEU B 1 5 ? 21.312 -10.711 -0.388 1 98.44 5 LEU B O 1
ATOM 1638 N N . ASP B 1 6 ? 19.172 -10.938 0.166 1 98 6 ASP B N 1
ATOM 1639 C CA . ASP B 1 6 ? 19.359 -12.289 0.698 1 98 6 ASP B CA 1
ATOM 1640 C C . ASP B 1 6 ? 19.562 -13.297 -0.427 1 98 6 ASP B C 1
ATOM 1642 O O . ASP B 1 6 ? 19.047 -13.117 -1.531 1 98 6 ASP B O 1
ATOM 1646 N N . PRO B 1 7 ? 20.328 -14.367 -0.106 1 98.12 7 PRO B N 1
ATOM 1647 C CA . PRO B 1 7 ? 20.391 -15.445 -1.094 1 98.12 7 PRO B CA 1
ATOM 1648 C C . PRO B 1 7 ? 19.031 -16.109 -1.327 1 98.12 7 PRO B C 1
ATOM 1650 O O . PRO B 1 7 ? 18.156 -16.047 -0.466 1 98.12 7 PRO B O 1
ATOM 1653 N N . LEU B 1 8 ? 18.906 -16.688 -2.523 1 97.94 8 LEU B N 1
ATOM 1654 C CA . LEU B 1 8 ? 17.719 -17.469 -2.766 1 97.94 8 LEU B CA 1
ATOM 1655 C C . LEU B 1 8 ? 17.609 -18.625 -1.767 1 97.94 8 LEU B C 1
ATOM 1657 O O . LEU B 1 8 ? 18.625 -19.172 -1.332 1 97.94 8 LEU B O 1
ATOM 1661 N N . PRO B 1 9 ? 16.406 -19 -1.435 1 97.25 9 PRO B N 1
ATOM 1662 C CA . PRO B 1 9 ? 16.25 -20.109 -0.489 1 97.25 9 PRO B CA 1
ATOM 1663 C C . PRO B 1 9 ? 16.422 -21.469 -1.146 1 97.25 9 PRO B C 1
ATOM 1665 O O . PRO B 1 9 ? 16.234 -22.5 -0.49 1 97.25 9 PRO B O 1
ATOM 1668 N N . TYR B 1 10 ? 16.734 -21.609 -2.42 1 98.06 10 TYR B N 1
ATOM 1669 C CA . TYR B 1 10 ? 16.984 -22.812 -3.213 1 98.06 10 TYR B CA 1
ATOM 1670 C C . TYR B 1 10 ? 18.016 -22.531 -4.309 1 98.06 10 TYR B C 1
ATOM 1672 O O . TYR B 1 10 ? 18.375 -21.375 -4.562 1 98.06 10 TYR B O 1
ATOM 1680 N N . ASP B 1 11 ? 18.453 -23.656 -4.93 1 98.31 11 ASP B N 1
ATOM 1681 C CA . ASP B 1 11 ? 19.422 -23.5 -6.004 1 98.31 11 ASP B CA 1
ATOM 1682 C C . ASP B 1 11 ? 18.812 -22.812 -7.215 1 98.31 11 ASP B C 1
ATOM 1684 O O . ASP B 1 11 ? 17.594 -22.844 -7.41 1 98.31 11 ASP B O 1
ATOM 1688 N N . TYR B 1 12 ? 19.609 -22.203 -8 1 98.44 12 TYR B N 1
ATOM 1689 C CA . TYR B 1 12 ? 19.156 -21.422 -9.148 1 98.44 12 TYR B CA 1
ATOM 1690 C C . TYR B 1 12 ? 18.453 -22.312 -10.164 1 98.44 12 TYR B C 1
ATOM 1692 O O . TYR B 1 12 ? 17.672 -21.828 -10.984 1 98.44 12 TYR B O 1
ATOM 1700 N N . ASP B 1 13 ? 18.719 -23.578 -10.18 1 98.62 13 ASP B N 1
ATOM 1701 C CA . ASP B 1 13 ? 18.078 -24.453 -11.148 1 98.62 13 ASP B CA 1
ATOM 1702 C C . ASP B 1 13 ? 16.953 -25.266 -10.492 1 98.62 13 ASP B C 1
ATOM 1704 O O . ASP B 1 13 ? 16.406 -26.188 -11.102 1 98.62 13 ASP B O 1
ATOM 1708 N N . ALA B 1 14 ? 16.625 -24.906 -9.305 1 98.5 14 ALA B N 1
ATOM 1709 C CA . ALA B 1 14 ? 15.734 -25.719 -8.484 1 98.5 14 ALA B CA 1
ATOM 1710 C C . ALA B 1 14 ? 14.305 -25.688 -9.039 1 98.5 14 ALA B C 1
ATOM 1712 O O . ALA B 1 14 ? 13.523 -26.609 -8.812 1 98.5 14 ALA B O 1
ATOM 1713 N N . LEU B 1 15 ? 13.93 -24.625 -9.75 1 98.69 15 LEU B N 1
ATOM 1714 C CA . LEU B 1 15 ? 12.539 -24.438 -10.141 1 98.69 15 LEU B CA 1
ATOM 1715 C C . LEU B 1 15 ? 12.32 -24.891 -11.578 1 98.69 15 LEU B C 1
ATOM 1717 O O . LEU B 1 15 ? 11.234 -24.719 -12.133 1 98.69 15 LEU B O 1
ATOM 1721 N N . GLU B 1 16 ? 13.367 -25.484 -12.133 1 98.44 16 GLU B N 1
ATOM 1722 C CA . GLU B 1 16 ? 13.211 -26.047 -13.469 1 98.44 16 GLU B CA 1
ATOM 1723 C C . GLU B 1 16 ? 12.266 -27.25 -13.453 1 98.44 16 GLU B C 1
ATOM 1725 O O . GLU B 1 16 ? 12.211 -27.984 -12.469 1 98.44 16 GLU B O 1
ATOM 1730 N N . PRO B 1 17 ? 11.492 -27.359 -14.516 1 98.19 17 PRO B N 1
ATOM 1731 C CA . PRO B 1 17 ? 11.555 -26.656 -15.797 1 98.19 17 PRO B CA 1
ATOM 1732 C C . PRO B 1 17 ? 10.641 -25.438 -15.844 1 98.19 17 PRO B C 1
ATOM 1734 O O . PRO B 1 17 ? 10.453 -24.844 -16.906 1 98.19 17 PRO B O 1
ATOM 1737 N N . HIS B 1 18 ? 10.039 -25.078 -14.781 1 98.69 18 HIS B N 1
ATOM 1738 C CA . HIS B 1 18 ? 9 -24.047 -14.789 1 98.69 18 HIS B CA 1
ATOM 1739 C C . HIS B 1 18 ? 9.602 -22.656 -14.875 1 98.69 18 HIS B C 1
ATOM 1741 O O . HIS B 1 18 ? 9.023 -21.766 -15.508 1 98.69 18 HIS B O 1
ATOM 1747 N N . ILE B 1 19 ? 10.734 -22.391 -14.219 1 98.56 19 ILE B N 1
ATOM 1748 C CA . ILE B 1 19 ? 11.555 -21.188 -14.312 1 98.56 19 ILE B CA 1
ATOM 1749 C C . ILE B 1 19 ? 13.023 -21.578 -14.453 1 98.56 19 ILE B C 1
ATOM 1751 O O . ILE B 1 19 ? 13.57 -22.312 -13.633 1 98.56 19 ILE B O 1
ATOM 1755 N N . SER B 1 20 ? 13.672 -21.047 -15.445 1 98.81 20 SER B N 1
ATOM 1756 C CA . SER B 1 20 ? 15.023 -21.5 -15.773 1 98.81 20 SER B CA 1
ATOM 1757 C C . SER B 1 20 ? 16.047 -20.891 -14.828 1 98.81 20 SER B C 1
ATOM 1759 O O . SER B 1 20 ? 15.812 -19.828 -14.242 1 98.81 20 SER B O 1
ATOM 1761 N N . GLU B 1 21 ? 17.172 -21.578 -14.766 1 98.69 21 GLU B N 1
ATOM 1762 C CA . GLU B 1 21 ? 18.328 -21.062 -14.031 1 98.69 21 GLU B CA 1
ATOM 1763 C C . GLU B 1 21 ? 18.703 -19.656 -14.492 1 98.69 21 GLU B C 1
ATOM 1765 O O . GLU B 1 21 ? 19.031 -18.797 -13.672 1 98.69 21 GLU B O 1
ATOM 1770 N N . GLN B 1 22 ? 18.672 -19.438 -15.734 1 98.69 22 GLN B N 1
ATOM 1771 C CA . GLN B 1 22 ? 19.062 -18.156 -16.297 1 98.69 22 GLN B CA 1
ATOM 1772 C C . GLN B 1 22 ? 18.141 -17.047 -15.836 1 98.69 22 GLN B C 1
ATOM 1774 O O . GLN B 1 22 ? 18.594 -15.953 -15.469 1 98.69 22 GLN B O 1
ATOM 1779 N N . VAL B 1 23 ? 16.859 -17.281 -15.852 1 98.75 23 VAL B N 1
ATOM 1780 C CA . VAL B 1 23 ? 15.883 -16.297 -15.406 1 98.75 23 VAL B CA 1
ATOM 1781 C C . VAL B 1 23 ? 16.094 -15.984 -13.93 1 98.75 23 VAL B C 1
ATOM 1783 O O . VAL B 1 23 ? 16.141 -14.82 -13.531 1 98.75 23 VAL B O 1
ATOM 1786 N N . LEU B 1 24 ? 16.25 -17 -13.117 1 98.69 24 LEU B N 1
ATOM 1787 C CA . LEU B 1 24 ? 16.453 -16.766 -11.688 1 98.69 24 LEU B CA 1
ATOM 1788 C C . LEU B 1 24 ? 17.719 -15.961 -11.445 1 98.69 24 LEU B C 1
ATOM 1790 O O . LEU B 1 24 ? 17.75 -15.078 -10.586 1 98.69 24 LEU B O 1
ATOM 1794 N N . THR B 1 25 ? 18.734 -16.297 -12.234 1 98.69 25 THR B N 1
ATOM 1795 C CA . THR B 1 25 ? 20.016 -15.602 -12.07 1 98.69 25 THR B CA 1
ATOM 1796 C C . THR B 1 25 ? 19.875 -14.117 -12.406 1 98.69 25 THR B C 1
ATOM 1798 O O . THR B 1 25 ? 20.219 -13.258 -11.602 1 98.69 25 THR B O 1
ATOM 1801 N N . TRP B 1 26 ? 19.312 -13.789 -13.57 1 98.75 26 TRP B N 1
ATOM 1802 C CA . TRP B 1 26 ? 19.141 -12.398 -13.984 1 98.75 26 TRP B CA 1
ATOM 1803 C C . TRP B 1 26 ? 18.188 -11.672 -13.039 1 98.75 26 TRP B C 1
ATOM 1805 O O . TRP B 1 26 ? 18.453 -10.547 -12.617 1 98.75 26 TRP B O 1
ATOM 1815 N N . HIS B 1 27 ? 17.125 -12.375 -12.734 1 98.81 27 HIS B N 1
ATOM 1816 C CA . HIS B 1 27 ? 16.031 -11.797 -11.953 1 98.81 27 HIS B CA 1
ATOM 1817 C C . HIS B 1 27 ? 16.5 -11.461 -10.539 1 98.81 27 HIS B C 1
ATOM 1819 O O . HIS B 1 27 ? 16.266 -10.352 -10.055 1 98.81 27 HIS B O 1
ATOM 1825 N N . HIS B 1 28 ? 17.141 -12.367 -9.875 1 98.75 28 HIS B N 1
ATOM 1826 C CA . HIS B 1 28 ? 17.594 -12.195 -8.5 1 98.75 28 HIS B CA 1
ATOM 1827 C C . HIS B 1 28 ? 18.844 -11.312 -8.445 1 98.75 28 HIS B C 1
ATOM 1829 O O . HIS B 1 28 ? 18.859 -10.289 -7.762 1 98.75 28 HIS B O 1
ATOM 1835 N N . ASP B 1 29 ? 19.828 -11.609 -9.242 1 98.62 29 ASP B N 1
ATOM 1836 C CA . ASP B 1 29 ? 21.156 -11.008 -9.07 1 98.62 29 ASP B CA 1
ATOM 1837 C C . ASP B 1 29 ? 21.203 -9.617 -9.688 1 98.62 29 ASP B C 1
ATOM 1839 O O . ASP B 1 29 ? 22.031 -8.789 -9.297 1 98.62 29 ASP B O 1
ATOM 1843 N N . THR B 1 30 ? 20.344 -9.383 -10.68 1 98.56 30 THR B N 1
ATOM 1844 C CA . THR B 1 30 ? 20.422 -8.094 -11.359 1 98.56 30 THR B CA 1
ATOM 1845 C C . THR B 1 30 ? 19.219 -7.227 -11.023 1 98.56 30 THR B C 1
ATOM 1847 O O . THR B 1 30 ? 19.375 -6.145 -10.453 1 98.56 30 THR B O 1
ATOM 1850 N N . HIS B 1 31 ? 18.078 -7.703 -11.32 1 98.69 31 HIS B N 1
ATOM 1851 C CA . HIS B 1 31 ? 16.891 -6.867 -11.141 1 98.69 31 HIS B CA 1
ATOM 1852 C C . HIS B 1 31 ? 16.594 -6.625 -9.664 1 98.69 31 HIS B C 1
ATOM 1854 O O . HIS B 1 31 ? 16.453 -5.48 -9.242 1 98.69 31 HIS B O 1
ATOM 1860 N N . HIS B 1 32 ? 16.484 -7.711 -8.844 1 98.81 32 HIS B N 1
ATOM 1861 C CA . HIS B 1 32 ? 16.219 -7.531 -7.414 1 98.81 32 HIS B CA 1
ATOM 1862 C C . HIS B 1 32 ? 17.344 -6.738 -6.754 1 98.81 32 HIS B C 1
ATOM 1864 O O . HIS B 1 32 ? 17.094 -5.836 -5.953 1 98.81 32 HIS B O 1
ATOM 1870 N N . GLN B 1 33 ? 18.609 -7.055 -7.148 1 98.81 33 GLN B N 1
ATOM 1871 C CA . GLN B 1 33 ? 19.734 -6.289 -6.633 1 98.81 33 GLN B CA 1
ATOM 1872 C C . GLN B 1 33 ? 19.594 -4.805 -6.953 1 98.81 33 GLN B C 1
ATOM 1874 O O . GLN B 1 33 ? 19.953 -3.947 -6.145 1 98.81 33 GLN B O 1
ATOM 1879 N N . GLY B 1 34 ? 19.109 -4.5 -8.156 1 98.81 34 GLY B N 1
ATOM 1880 C CA . GLY B 1 34 ? 18.891 -3.115 -8.539 1 98.81 34 GLY B CA 1
ATOM 1881 C C . GLY B 1 34 ? 17.953 -2.379 -7.605 1 98.81 34 GLY B C 1
ATOM 1882 O O . GLY B 1 34 ? 18.188 -1.21 -7.281 1 98.81 34 GLY B O 1
ATOM 1883 N N . TYR B 1 35 ? 16.922 -3.049 -7.164 1 98.75 35 TYR B N 1
ATOM 1884 C CA . TYR B 1 35 ? 15.969 -2.426 -6.254 1 98.75 35 TYR B CA 1
ATOM 1885 C C . TYR B 1 35 ? 16.594 -2.18 -4.887 1 98.75 35 TYR B C 1
ATOM 1887 O O . TYR B 1 35 ? 16.328 -1.157 -4.25 1 98.75 35 TYR B O 1
ATOM 1895 N N . VAL B 1 36 ? 17.422 -3.121 -4.438 1 98.81 36 VAL B N 1
ATOM 1896 C CA . VAL B 1 36 ? 18.125 -2.949 -3.176 1 98.81 36 VAL B CA 1
ATOM 1897 C C . VAL B 1 36 ? 19.047 -1.731 -3.26 1 98.81 36 VAL B C 1
ATOM 1899 O O . VAL B 1 36 ? 19.031 -0.874 -2.373 1 98.81 36 VAL B O 1
ATOM 1902 N N . ASN B 1 37 ? 19.797 -1.649 -4.379 1 98.88 37 ASN B N 1
ATOM 1903 C CA . ASN B 1 37 ? 20.672 -0.511 -4.586 1 98.88 37 ASN B CA 1
ATOM 1904 C C . ASN B 1 37 ? 19.906 0.802 -4.637 1 98.88 37 ASN B C 1
ATOM 1906 O O . ASN B 1 37 ? 20.328 1.799 -4.047 1 98.88 37 ASN B O 1
ATOM 1910 N N . GLY B 1 38 ? 18.828 0.749 -5.367 1 98.81 38 GLY B N 1
ATOM 1911 C CA . GLY B 1 38 ? 18.016 1.945 -5.496 1 98.81 38 GLY B CA 1
ATOM 1912 C C . GLY B 1 38 ? 17.438 2.426 -4.176 1 98.81 38 GLY B C 1
ATOM 1913 O O . GLY B 1 38 ? 17.391 3.631 -3.92 1 98.81 38 GLY B O 1
ATOM 1914 N N . TRP B 1 39 ? 16.984 1.472 -3.359 1 98.62 39 TRP B N 1
ATOM 1915 C CA . TRP B 1 39 ? 16.469 1.815 -2.039 1 98.62 39 TRP B CA 1
ATOM 1916 C C . TRP B 1 39 ? 17.531 2.479 -1.187 1 98.62 39 TRP B C 1
ATOM 1918 O O . TRP B 1 39 ? 17.312 3.549 -0.616 1 98.62 39 TRP B O 1
ATOM 1928 N N . ASN B 1 40 ? 18.703 1.895 -1.159 1 98.81 40 ASN B N 1
ATOM 1929 C CA . ASN B 1 40 ? 19.812 2.439 -0.384 1 98.81 40 ASN B CA 1
ATOM 1930 C C . ASN B 1 40 ? 20.188 3.84 -0.856 1 98.81 40 ASN B C 1
ATOM 1932 O O . ASN B 1 40 ? 20.422 4.734 -0.04 1 98.81 40 ASN B O 1
ATOM 1936 N N . SER B 1 41 ? 20.25 3.988 -2.16 1 98.81 41 SER B N 1
ATOM 1937 C CA . SER B 1 41 ? 20.594 5.289 -2.723 1 98.81 41 SER B CA 1
ATOM 1938 C C . SER B 1 41 ? 19.562 6.348 -2.348 1 98.81 41 SER B C 1
ATOM 1940 O O . SER B 1 41 ? 19.906 7.488 -2.041 1 98.81 41 SER B O 1
ATOM 1942 N N . ALA B 1 42 ? 18.312 6.016 -2.4 1 98.62 42 ALA B N 1
ATOM 1943 C CA . ALA B 1 42 ? 17.25 6.949 -2.057 1 98.62 42 ALA B CA 1
ATOM 1944 C C . ALA B 1 42 ? 17.328 7.352 -0.587 1 98.62 42 ALA B C 1
ATOM 1946 O O . ALA B 1 42 ? 17.094 8.516 -0.245 1 98.62 42 ALA B O 1
ATOM 1947 N N . GLU B 1 43 ? 17.594 6.383 0.262 1 98.12 43 GLU B N 1
ATOM 1948 C CA . GLU B 1 43 ? 17.766 6.664 1.686 1 98.12 43 GLU B CA 1
ATOM 1949 C C . GLU B 1 43 ? 18.891 7.672 1.923 1 98.12 43 GLU B C 1
ATOM 1951 O O . GLU B 1 43 ? 18.75 8.578 2.744 1 98.12 43 GLU B O 1
ATOM 1956 N N . GLU B 1 44 ? 19.953 7.469 1.239 1 98.38 44 GLU B N 1
ATOM 1957 C CA . GLU B 1 44 ? 21.078 8.391 1.362 1 98.38 44 GLU B CA 1
ATOM 1958 C C . GLU B 1 44 ? 20.672 9.805 0.963 1 98.38 44 GLU B C 1
ATOM 1960 O O . GLU B 1 44 ? 21.047 10.773 1.633 1 98.38 44 GLU B O 1
ATOM 1965 N N . THR B 1 45 ? 19.969 9.914 -0.108 1 98.5 45 THR B N 1
ATOM 1966 C CA . THR B 1 45 ? 19.516 11.219 -0.573 1 98.5 45 THR B CA 1
ATOM 1967 C C . THR B 1 45 ? 18.641 11.898 0.48 1 98.5 45 THR B C 1
ATOM 1969 O O . THR B 1 45 ? 18.797 13.086 0.753 1 98.5 45 THR B O 1
ATOM 1972 N N . LEU B 1 46 ? 17.766 11.188 1.089 1 98.06 46 LEU B N 1
ATOM 1973 C CA . LEU B 1 46 ? 16.875 11.742 2.105 1 98.06 46 LEU B CA 1
ATOM 1974 C C . LEU B 1 46 ? 17.672 12.203 3.324 1 98.06 46 LEU B C 1
ATOM 1976 O O . LEU B 1 46 ? 17.391 13.266 3.883 1 98.06 46 LEU B O 1
ATOM 1980 N N . GLU B 1 47 ? 18.578 11.391 3.721 1 96.94 47 GLU B N 1
ATOM 1981 C CA . GLU B 1 47 ? 19.438 11.758 4.848 1 96.94 47 GLU B CA 1
ATOM 1982 C C . GLU B 1 47 ? 20.188 13.047 4.57 1 96.94 47 GLU B C 1
ATOM 1984 O O . GLU B 1 47 ? 20.25 13.938 5.422 1 96.94 47 GLU B O 1
ATOM 1989 N N . GLU B 1 48 ? 20.734 13.133 3.406 1 97.56 48 GLU B N 1
ATOM 1990 C CA . GLU B 1 48 ? 21.469 14.328 3.012 1 97.56 48 GLU B CA 1
ATOM 1991 C C . GLU B 1 48 ? 20.562 15.555 3 1 97.56 48 GLU B C 1
ATOM 1993 O O . GLU B 1 48 ? 20.969 16.641 3.422 1 97.56 48 GLU B O 1
ATOM 1998 N N . ASN B 1 49 ? 19.375 15.398 2.459 1 98.12 49 ASN B N 1
ATOM 1999 C CA . ASN B 1 49 ? 18.422 16.5 2.422 1 98.12 49 ASN B CA 1
ATOM 2000 C C . ASN B 1 49 ? 18.094 17 3.824 1 98.12 49 ASN B C 1
ATOM 2002 O O . ASN B 1 49 ? 18.047 18.203 4.062 1 98.12 49 ASN B O 1
ATOM 2006 N N . ARG B 1 50 ? 17.875 16.125 4.746 1 96.94 50 ARG B N 1
ATOM 2007 C CA . ARG B 1 50 ? 17.531 16.484 6.121 1 96.94 50 ARG B CA 1
ATOM 2008 C C . ARG B 1 50 ? 18.688 17.219 6.793 1 96.94 50 ARG B C 1
ATOM 2010 O O . ARG B 1 50 ? 18.484 18.219 7.477 1 96.94 50 ARG B O 1
ATOM 2017 N N . GLU B 1 51 ? 19.828 16.688 6.625 1 95.19 51 GLU B N 1
ATOM 2018 C CA . GLU B 1 51 ? 21.016 17.312 7.191 1 95.19 51 GLU B CA 1
ATOM 2019 C C . GLU B 1 51 ? 21.203 18.719 6.656 1 95.19 51 GLU B C 1
ATOM 2021 O O . GLU B 1 51 ? 21.578 19.641 7.398 1 95.19 51 GLU B O 1
ATOM 2026 N N . ALA B 1 52 ? 20.953 18.969 5.426 1 96.94 52 ALA B N 1
ATOM 2027 C CA . ALA B 1 52 ? 21.156 20.25 4.777 1 96.94 52 ALA B CA 1
ATOM 2028 C C . ALA B 1 52 ? 19.969 21.188 5.027 1 96.94 52 ALA B C 1
ATOM 2030 O O . ALA B 1 52 ? 20.078 22.406 4.812 1 96.94 52 ALA B O 1
ATOM 2031 N N . GLY B 1 53 ? 18.875 20.625 5.469 1 96.75 53 GLY B N 1
ATOM 2032 C CA . GLY B 1 53 ? 17.656 21.406 5.602 1 96.75 53 GLY B CA 1
ATOM 2033 C C . GLY B 1 53 ? 17.094 21.859 4.27 1 96.75 53 GLY B C 1
ATOM 2034 O O . GLY B 1 53 ? 16.484 22.938 4.18 1 96.75 53 GLY B O 1
ATOM 2035 N N . ASP B 1 54 ? 17.422 21.203 3.215 1 97.88 54 ASP B N 1
ATOM 2036 C CA . ASP B 1 54 ? 16.938 21.438 1.859 1 97.88 54 ASP B CA 1
ATOM 2037 C C . ASP B 1 54 ? 16.109 20.266 1.355 1 97.88 54 ASP B C 1
ATOM 2039 O O . ASP B 1 54 ? 16.641 19.188 1.093 1 97.88 54 ASP B O 1
ATOM 2043 N N . PHE B 1 55 ? 14.844 20.484 1.094 1 98.25 55 PHE B N 1
ATOM 2044 C CA . PHE B 1 55 ? 13.922 19.375 0.837 1 98.25 55 PHE B CA 1
ATOM 2045 C C . PHE B 1 55 ? 13.461 19.391 -0.615 1 98.25 55 PHE B C 1
ATOM 2047 O O . PHE B 1 55 ? 12.508 18.688 -0.972 1 98.25 55 PHE B O 1
ATOM 2054 N N . GLY B 1 56 ? 14.094 20.125 -1.488 1 97.62 56 GLY B N 1
ATOM 2055 C CA . GLY B 1 56 ? 13.688 20.281 -2.875 1 97.62 56 GLY B CA 1
ATOM 2056 C C . GLY B 1 56 ? 13.625 18.984 -3.637 1 97.62 56 GLY B C 1
ATOM 2057 O O . GLY B 1 56 ? 12.766 18.797 -4.504 1 97.62 56 GLY B O 1
ATOM 2058 N N . SER B 1 57 ? 14.516 18.016 -3.328 1 98.19 57 SER B N 1
ATOM 2059 C CA . SER B 1 57 ? 14.562 16.75 -4.043 1 98.19 57 SER B CA 1
ATOM 2060 C C . SER B 1 57 ? 13.914 15.633 -3.225 1 98.19 57 SER B C 1
ATOM 2062 O O . SER B 1 57 ? 13.977 14.461 -3.607 1 98.19 57 SER B O 1
ATOM 2064 N N . SER B 1 58 ? 13.297 15.984 -2.117 1 98.69 58 SER B N 1
ATOM 2065 C CA . SER B 1 58 ? 12.828 14.969 -1.173 1 98.69 58 SER B CA 1
ATOM 2066 C C . SER B 1 58 ? 11.648 14.195 -1.736 1 98.69 58 SER B C 1
ATOM 2068 O O . SER B 1 58 ? 11.57 12.969 -1.584 1 98.69 58 SER B O 1
ATOM 2070 N N . ALA B 1 59 ? 10.766 14.875 -2.418 1 98.69 59 ALA B N 1
ATOM 2071 C CA . ALA B 1 59 ? 9.617 14.164 -2.963 1 98.69 59 ALA B CA 1
ATOM 2072 C C . ALA B 1 59 ? 10.055 13.062 -3.922 1 98.69 59 ALA B C 1
ATOM 2074 O O . ALA B 1 59 ? 9.523 11.945 -3.879 1 98.69 59 ALA B O 1
ATOM 2075 N N . GLY B 1 60 ? 10.977 13.406 -4.812 1 98.62 60 GLY B N 1
ATOM 2076 C CA . GLY B 1 60 ? 11.516 12.414 -5.723 1 98.62 60 GLY B CA 1
ATOM 2077 C C . GLY B 1 60 ? 12.211 11.266 -5.008 1 98.62 60 GLY B C 1
ATOM 2078 O O . GLY B 1 60 ? 12.031 10.102 -5.379 1 98.62 60 GLY B O 1
ATOM 2079 N N . ALA B 1 61 ? 12.992 11.578 -3.992 1 98.81 61 ALA B N 1
ATOM 2080 C CA . ALA B 1 61 ? 13.688 10.547 -3.219 1 98.81 61 ALA B CA 1
ATOM 2081 C C . ALA B 1 61 ? 12.703 9.656 -2.48 1 98.81 61 ALA B C 1
ATOM 2083 O O . ALA B 1 61 ? 12.898 8.438 -2.393 1 98.81 61 ALA B O 1
ATOM 2084 N N . ILE B 1 62 ? 11.641 10.227 -1.954 1 98.88 62 ILE B N 1
ATOM 2085 C CA . ILE B 1 62 ? 10.594 9.477 -1.272 1 98.88 62 ILE B CA 1
ATOM 2086 C C . ILE B 1 62 ? 9.953 8.492 -2.246 1 98.88 62 ILE B C 1
ATOM 2088 O O . ILE B 1 62 ? 9.766 7.316 -1.921 1 98.88 62 ILE B O 1
ATOM 2092 N N . ARG B 1 63 ? 9.633 8.938 -3.469 1 98.75 63 ARG B N 1
ATOM 2093 C CA . ARG B 1 63 ? 9.07 8.047 -4.48 1 98.75 63 ARG B CA 1
ATOM 2094 C C . ARG B 1 63 ? 10.031 6.91 -4.805 1 98.75 63 ARG B C 1
ATOM 2096 O O . ARG B 1 63 ? 9.602 5.773 -5.031 1 98.75 63 ARG B O 1
ATOM 2103 N N . ASN B 1 64 ? 11.281 7.238 -4.824 1 98.81 64 ASN B N 1
ATOM 2104 C CA . ASN B 1 64 ? 12.281 6.211 -5.098 1 98.81 64 ASN B CA 1
ATOM 2105 C C . ASN B 1 64 ? 12.359 5.191 -3.963 1 98.81 64 ASN B C 1
ATOM 2107 O O . ASN B 1 64 ? 12.586 4.004 -4.203 1 98.81 64 ASN B O 1
ATOM 2111 N N . VAL B 1 65 ? 12.242 5.668 -2.693 1 98.62 65 VAL B N 1
ATOM 2112 C CA . VAL B 1 65 ? 12.188 4.746 -1.564 1 98.62 65 VAL B CA 1
ATOM 2113 C C . VAL B 1 65 ? 11 3.797 -1.729 1 98.62 65 VAL B C 1
ATOM 2115 O O . VAL B 1 65 ? 11.148 2.58 -1.598 1 98.62 65 VAL B O 1
ATOM 2118 N N . THR B 1 66 ? 9.859 4.297 -2.074 1 98.62 66 THR B N 1
ATOM 2119 C CA . THR B 1 66 ? 8.648 3.49 -2.166 1 98.62 66 THR B CA 1
ATOM 2120 C C . THR B 1 66 ? 8.75 2.494 -3.318 1 98.62 66 THR B C 1
ATOM 2122 O O . THR B 1 66 ? 8.43 1.314 -3.154 1 98.62 66 THR B O 1
ATOM 2125 N N . HIS B 1 67 ? 9.211 2.967 -4.477 1 98.62 67 HIS B N 1
ATOM 2126 C CA . HIS B 1 67 ? 9.328 2.111 -5.652 1 98.62 67 HIS B CA 1
ATOM 2127 C C . HIS B 1 67 ? 10.32 0.979 -5.414 1 98.62 67 HIS B C 1
ATOM 2129 O O . HIS B 1 67 ? 9.977 -0.196 -5.57 1 98.62 67 HIS B O 1
ATOM 2135 N N . ASN B 1 68 ? 11.523 1.357 -4.969 1 98.75 68 ASN B N 1
ATOM 2136 C CA . ASN B 1 68 ? 12.578 0.366 -4.812 1 98.75 68 ASN B CA 1
ATOM 2137 C C . ASN B 1 68 ? 12.352 -0.507 -3.582 1 98.75 68 ASN B C 1
ATOM 2139 O O . ASN B 1 68 ? 12.641 -1.705 -3.604 1 98.75 68 ASN B O 1
ATOM 2143 N N . GLY B 1 69 ? 11.867 0.112 -2.51 1 98.62 69 GLY B N 1
ATOM 2144 C CA . GLY B 1 69 ? 11.531 -0.667 -1.329 1 98.62 69 GLY B CA 1
ATOM 2145 C C . GLY B 1 69 ? 10.453 -1.706 -1.59 1 98.62 69 GLY B C 1
ATOM 2146 O O . GLY B 1 69 ? 10.594 -2.863 -1.19 1 98.62 69 GLY B O 1
ATOM 2147 N N . SER B 1 70 ? 9.375 -1.301 -2.238 1 98.75 70 SER B N 1
ATOM 2148 C CA . SER B 1 70 ? 8.312 -2.236 -2.59 1 98.75 70 SER B CA 1
ATOM 2149 C C . SER B 1 70 ? 8.82 -3.32 -3.533 1 98.75 70 SER B C 1
ATOM 2151 O O . SER B 1 70 ? 8.43 -4.484 -3.42 1 98.75 70 SER B O 1
ATOM 2153 N N . GLY B 1 71 ? 9.688 -2.879 -4.484 1 98.69 71 GLY B N 1
ATOM 2154 C CA . GLY B 1 71 ? 10.336 -3.871 -5.328 1 98.69 71 GLY B CA 1
ATOM 2155 C C . GLY B 1 71 ? 11.094 -4.922 -4.543 1 98.69 71 GLY B C 1
ATOM 2156 O O . GLY B 1 71 ? 10.992 -6.117 -4.828 1 98.69 71 GLY B O 1
ATOM 2157 N N . HIS B 1 72 ? 11.852 -4.48 -3.592 1 98.75 72 HIS B N 1
ATOM 2158 C CA . HIS B 1 72 ? 12.617 -5.379 -2.742 1 98.75 72 HIS B CA 1
ATOM 2159 C C . HIS B 1 72 ? 11.703 -6.301 -1.943 1 98.75 72 HIS B C 1
ATOM 2161 O O . HIS B 1 72 ? 11.859 -7.523 -1.983 1 98.75 72 HIS B O 1
ATOM 2167 N N . ILE B 1 73 ? 10.711 -5.758 -1.286 1 98.31 73 ILE B N 1
ATOM 2168 C CA . ILE B 1 73 ? 9.82 -6.477 -0.381 1 98.31 73 ILE B CA 1
ATOM 2169 C C . ILE B 1 73 ? 9.023 -7.52 -1.161 1 98.31 73 ILE B C 1
ATOM 2171 O O . ILE B 1 73 ? 8.938 -8.68 -0.745 1 98.31 73 ILE B O 1
ATOM 2175 N N . LEU B 1 74 ? 8.539 -7.176 -2.318 1 98.62 74 LEU B N 1
ATOM 2176 C CA . LEU B 1 74 ? 7.707 -8.086 -3.094 1 98.62 74 LEU B CA 1
ATOM 2177 C C . LEU B 1 74 ? 8.547 -9.211 -3.699 1 98.62 74 LEU B C 1
ATOM 2179 O O . LEU B 1 74 ? 8.086 -10.352 -3.801 1 98.62 74 LEU B O 1
ATOM 2183 N N . HIS B 1 75 ? 9.781 -8.875 -4.121 1 98.88 75 HIS B N 1
ATOM 2184 C CA . HIS B 1 75 ? 10.633 -9.938 -4.641 1 98.88 75 HIS B CA 1
ATOM 2185 C C . HIS B 1 75 ? 10.992 -10.938 -3.549 1 98.88 75 HIS B C 1
ATOM 2187 O O . HIS B 1 75 ? 11.031 -12.148 -3.797 1 98.88 75 HIS B O 1
ATOM 2193 N N . ASP B 1 76 ? 11.273 -10.383 -2.377 1 98.19 76 ASP B N 1
ATOM 2194 C CA . ASP B 1 76 ? 11.555 -11.281 -1.259 1 98.19 76 ASP B CA 1
ATOM 2195 C C . ASP B 1 76 ? 10.398 -12.25 -1.027 1 98.19 76 ASP B C 1
ATOM 2197 O O . ASP B 1 76 ? 10.609 -13.445 -0.838 1 98.19 76 ASP B O 1
ATOM 2201 N N . LEU B 1 77 ? 9.242 -11.75 -1.019 1 98.12 77 LEU B N 1
ATOM 2202 C CA . LEU B 1 77 ? 8.047 -12.57 -0.849 1 98.12 77 LEU B CA 1
ATOM 2203 C C . LEU B 1 77 ? 7.922 -13.594 -1.976 1 98.12 77 LEU B C 1
ATOM 2205 O O . LEU B 1 77 ? 7.621 -14.758 -1.729 1 98.12 77 LEU B O 1
ATOM 2209 N N . PHE B 1 78 ? 8.148 -13.164 -3.203 1 98.81 78 PHE B N 1
ATOM 2210 C CA . PHE B 1 78 ? 8.055 -13.977 -4.406 1 98.81 78 PHE B CA 1
ATOM 2211 C C . PHE B 1 78 ? 8.984 -15.18 -4.32 1 98.81 78 PHE B C 1
ATOM 2213 O O . PHE B 1 78 ? 8.555 -16.328 -4.496 1 98.81 78 PHE B O 1
ATOM 2220 N N . TRP B 1 79 ? 10.242 -14.93 -3.996 1 98.69 79 TRP B N 1
ATOM 2221 C CA . TRP B 1 79 ? 11.227 -16 -3.92 1 98.69 79 TRP B CA 1
ATOM 2222 C C . TRP B 1 79 ? 10.836 -17.031 -2.857 1 98.69 79 TRP B C 1
ATOM 2224 O O . TRP B 1 79 ? 10.93 -18.234 -3.082 1 98.69 79 TRP B O 1
ATOM 2234 N N . ASN B 1 80 ? 10.383 -16.531 -1.769 1 98.12 80 ASN B N 1
ATOM 2235 C CA . ASN B 1 80 ? 10.148 -17.375 -0.609 1 98.12 80 ASN B CA 1
ATOM 2236 C C . ASN B 1 80 ? 8.82 -18.125 -0.72 1 98.12 80 ASN B C 1
ATOM 2238 O O . ASN B 1 80 ? 8.523 -19 0.096 1 98.12 80 ASN B O 1
ATOM 2242 N N . SER B 1 81 ? 8.07 -17.812 -1.747 1 98 81 SER B N 1
ATOM 2243 C CA . SER B 1 81 ? 6.785 -18.484 -1.927 1 98 81 SER B CA 1
ATOM 2244 C C . SER B 1 81 ? 6.883 -19.609 -2.951 1 98 81 SER B C 1
ATOM 2246 O O . SER B 1 81 ? 5.859 -20.125 -3.404 1 98 81 SER B O 1
ATOM 2248 N N . MET B 1 82 ? 8.109 -19.938 -3.402 1 98.56 82 MET B N 1
ATOM 2249 C CA . MET B 1 82 ? 8.312 -21 -4.395 1 98.56 82 MET B CA 1
ATOM 2250 C C . MET B 1 82 ? 9.281 -22.047 -3.883 1 98.56 82 MET B C 1
ATOM 2252 O O . MET B 1 82 ? 10.117 -21.766 -3.02 1 98.56 82 MET B O 1
ATOM 2256 N N . SER B 1 83 ? 9.141 -23.234 -4.414 1 97.69 83 SER B N 1
ATOM 2257 C CA . SER B 1 83 ? 10.039 -24.344 -4.105 1 97.69 83 SER B CA 1
ATOM 2258 C C . SER B 1 83 ? 9.961 -25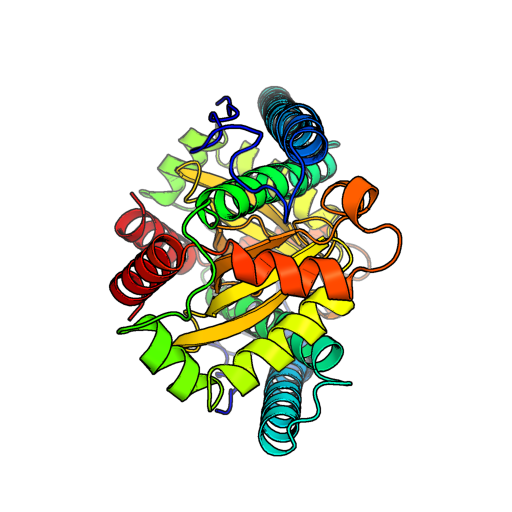.422 -5.176 1 97.69 83 SER B C 1
ATOM 2260 O O . SER B 1 83 ? 8.961 -25.531 -5.883 1 97.69 83 SER B O 1
ATOM 2262 N N . PRO B 1 84 ? 11.047 -26.234 -5.301 1 96.88 84 PRO B N 1
ATOM 2263 C CA . PRO B 1 84 ? 10.984 -27.359 -6.25 1 96.88 84 PRO B CA 1
ATOM 2264 C C . PRO B 1 84 ? 9.922 -28.391 -5.875 1 96.88 84 PRO B C 1
ATOM 2266 O O . PRO B 1 84 ? 9.516 -29.188 -6.715 1 96.88 84 PRO B O 1
ATOM 2269 N N . GLU B 1 85 ? 9.477 -28.344 -4.664 1 95.69 85 GLU B N 1
ATOM 2270 C CA . GLU B 1 85 ? 8.469 -29.281 -4.188 1 95.69 85 GLU B CA 1
ATOM 2271 C C . GLU B 1 85 ? 7.086 -28.641 -4.152 1 95.69 85 GLU B C 1
ATOM 2273 O O . GLU B 1 85 ? 6.16 -29.188 -3.543 1 95.69 85 GLU B O 1
ATOM 2278 N N . GLY B 1 86 ? 7.008 -27.531 -4.82 1 95.56 86 GLY B N 1
ATOM 2279 C CA . GLY B 1 86 ? 5.742 -26.812 -4.809 1 95.56 86 GLY B CA 1
ATOM 2280 C C . GLY B 1 86 ? 4.711 -27.422 -5.746 1 95.56 86 GLY B C 1
ATOM 2281 O O . GLY B 1 86 ? 4.906 -28.516 -6.266 1 95.56 86 GLY B O 1
ATOM 2282 N N . GLY B 1 87 ? 3.449 -26.641 -5.977 1 92.69 87 GLY B N 1
ATOM 2283 C CA . GLY B 1 87 ? 2.445 -27 -6.969 1 92.69 87 GLY B CA 1
ATOM 2284 C C . GLY B 1 87 ? 1.122 -27.406 -6.352 1 92.69 87 GLY B C 1
ATOM 2285 O O . GLY B 1 87 ? 0.099 -27.453 -7.039 1 92.69 87 GLY B O 1
ATOM 2286 N N . ASP B 1 88 ? 1.006 -27.859 -5.094 1 92.12 88 ASP B N 1
ATOM 2287 C CA . ASP B 1 88 ? -0.236 -28.297 -4.461 1 92.12 88 ASP B CA 1
ATOM 2288 C C . ASP B 1 88 ? -1.181 -27.125 -4.238 1 92.12 88 ASP B C 1
ATOM 2290 O O . ASP B 1 88 ? -0.962 -26.031 -4.773 1 92.12 88 ASP B O 1
ATOM 2294 N N . GLU B 1 89 ? -2.324 -27.391 -3.77 1 96.5 89 GLU B N 1
ATOM 2295 C CA . GLU B 1 89 ? -3.248 -26.359 -3.311 1 96.5 89 GLU B CA 1
ATOM 2296 C C . GLU B 1 89 ? -3.057 -26.062 -1.824 1 96.5 89 GLU B C 1
ATOM 2298 O O . GLU B 1 89 ? -2.545 -26.906 -1.083 1 96.5 89 GLU B O 1
ATOM 2303 N N . PRO B 1 90 ? -3.408 -24.828 -1.499 1 97.81 90 PRO B N 1
ATOM 2304 C CA . PRO B 1 90 ? -3.318 -24.562 -0.06 1 97.81 90 PRO B CA 1
ATOM 2305 C C . PRO B 1 90 ? -4.234 -25.469 0.759 1 97.81 90 PRO B C 1
ATOM 2307 O O . PRO B 1 90 ? -5.227 -25.984 0.237 1 97.81 90 PRO B O 1
ATOM 2310 N N . SER B 1 91 ? -3.932 -25.672 2.031 1 97.44 91 SER B N 1
ATOM 2311 C CA . SER B 1 91 ? -4.73 -26.438 2.99 1 97.44 91 SER B CA 1
ATOM 2312 C C . SER B 1 91 ? -4.879 -25.672 4.305 1 97.44 91 SER B C 1
ATOM 2314 O O . SER B 1 91 ? -4.375 -24.547 4.441 1 97.44 91 SER B O 1
ATOM 2316 N N . GLY B 1 92 ? -5.699 -26.188 5.191 1 97.81 92 GLY B N 1
ATOM 2317 C CA . GLY B 1 92 ? -5.84 -25.594 6.508 1 97.81 92 GLY B CA 1
ATOM 2318 C C . GLY B 1 92 ? -6.57 -24.266 6.488 1 97.81 92 GLY B C 1
ATOM 2319 O O . GLY B 1 92 ? -7.523 -24.078 5.727 1 97.81 92 GLY B O 1
ATOM 2320 N N . ALA B 1 93 ? -6.109 -23.375 7.344 1 98.44 93 ALA B N 1
ATOM 2321 C CA . ALA B 1 93 ? -6.812 -22.109 7.582 1 98.44 93 ALA B CA 1
ATOM 2322 C C . ALA B 1 93 ? -6.867 -21.266 6.312 1 98.44 93 ALA B C 1
ATOM 2324 O O . ALA B 1 93 ? -7.875 -20.609 6.039 1 98.44 93 ALA B O 1
ATOM 2325 N N . LEU B 1 94 ? -5.789 -21.234 5.57 1 98.69 94 LEU B N 1
ATOM 2326 C CA . LEU B 1 94 ? -5.766 -20.453 4.344 1 98.69 94 LEU B CA 1
ATOM 2327 C C . LEU B 1 94 ? -6.785 -20.984 3.34 1 98.69 94 LEU B C 1
ATOM 2329 O O . LEU B 1 94 ? -7.523 -20.203 2.73 1 98.69 94 LEU B O 1
ATOM 2333 N N . ALA B 1 95 ? -6.812 -22.25 3.117 1 98.56 95 ALA B N 1
ATOM 2334 C CA . ALA B 1 95 ? -7.781 -22.859 2.205 1 98.56 95 ALA B CA 1
ATOM 2335 C C . ALA B 1 95 ? -9.211 -22.547 2.631 1 98.56 95 ALA B C 1
ATOM 2337 O O . ALA B 1 95 ? -10.055 -22.219 1.794 1 98.56 95 ALA B O 1
ATOM 2338 N N . ASP B 1 96 ? -9.461 -22.688 3.924 1 98.62 96 ASP B N 1
ATOM 2339 C CA . ASP B 1 96 ? -10.789 -22.406 4.457 1 98.62 96 ASP B CA 1
ATOM 2340 C C . ASP B 1 96 ? -11.188 -20.953 4.168 1 98.62 96 ASP B C 1
ATOM 2342 O O . ASP B 1 96 ? -12.328 -20.688 3.781 1 98.62 96 ASP B O 1
ATOM 2346 N N . ARG B 1 97 ? -10.258 -20.047 4.387 1 98.69 97 ARG B N 1
ATOM 2347 C CA . ARG B 1 97 ? -10.562 -18.641 4.164 1 98.69 97 ARG B CA 1
ATOM 2348 C C . ARG B 1 97 ? -10.766 -18.344 2.684 1 98.69 97 ARG B C 1
ATOM 2350 O O . ARG B 1 97 ? -11.609 -17.531 2.318 1 98.69 97 ARG B O 1
ATOM 2357 N N . ILE B 1 98 ? -9.953 -18.906 1.834 1 98.62 98 ILE B N 1
ATOM 2358 C CA . ILE B 1 98 ? -10.148 -18.75 0.397 1 98.62 98 ILE B CA 1
ATOM 2359 C C . ILE B 1 98 ? -11.555 -19.188 0.01 1 98.62 98 ILE B C 1
ATOM 2361 O O . ILE B 1 98 ? -12.25 -18.484 -0.736 1 98.62 98 ILE B O 1
ATOM 2365 N N . GLU B 1 99 ? -11.953 -20.281 0.502 1 98.12 99 GLU B N 1
ATOM 2366 C CA . GLU B 1 99 ? -13.305 -20.766 0.216 1 98.12 99 GLU B CA 1
ATOM 2367 C C . GLU B 1 99 ? -14.352 -19.781 0.751 1 98.12 99 GLU B C 1
ATOM 2369 O O . GLU B 1 99 ? -15.359 -19.516 0.087 1 98.12 99 GLU B O 1
ATOM 2374 N N . GLU B 1 100 ? -14.156 -19.312 1.883 1 97.94 100 GLU B N 1
ATOM 2375 C CA . GLU B 1 100 ? -15.102 -18.391 2.512 1 97.94 100 GLU B CA 1
ATOM 2376 C C . GLU B 1 100 ? -15.211 -17.078 1.726 1 97.94 100 GLU B C 1
ATOM 2378 O O . GLU B 1 100 ? -16.312 -16.578 1.49 1 97.94 100 GLU B O 1
ATOM 2383 N N . ASP B 1 101 ? -14.109 -16.578 1.296 1 98.12 101 ASP B N 1
ATOM 2384 C CA . ASP B 1 101 ? -14.07 -15.219 0.744 1 98.12 101 ASP B CA 1
ATOM 2385 C C . ASP B 1 101 ? -14.328 -15.234 -0.761 1 98.12 101 ASP B C 1
ATOM 2387 O O . ASP B 1 101 ? -14.852 -14.266 -1.317 1 98.12 101 ASP B O 1
ATOM 2391 N N . PHE B 1 102 ? -13.961 -16.344 -1.398 1 98.31 102 PHE B N 1
ATOM 2392 C CA . PHE B 1 102 ? -14.039 -16.359 -2.854 1 98.31 102 PHE B CA 1
ATOM 2393 C C . PHE B 1 102 ? -15.039 -17.406 -3.328 1 98.31 102 PHE B C 1
ATOM 2395 O O . PHE B 1 102 ? -15.398 -17.438 -4.508 1 98.31 102 PHE B O 1
ATOM 2402 N N . GLY B 1 103 ? -15.453 -18.297 -2.49 1 97.25 103 GLY B N 1
ATOM 2403 C CA . GLY B 1 103 ? -16.375 -19.375 -2.836 1 97.25 103 GLY B CA 1
ATOM 2404 C C . GLY B 1 103 ? -15.672 -20.688 -3.066 1 97.25 103 GLY B C 1
ATOM 2405 O O . GLY B 1 103 ? -16.172 -21.75 -2.652 1 97.25 103 GLY B O 1
ATOM 2406 N N . SER B 1 104 ? -14.547 -20.703 -3.746 1 96.62 104 SER B N 1
ATOM 2407 C CA . SER B 1 104 ? -13.742 -21.891 -4 1 96.62 104 SER B CA 1
ATOM 2408 C C . SER B 1 104 ? -12.312 -21.516 -4.383 1 96.62 104 SER B C 1
ATOM 2410 O O . SER B 1 104 ? -12.023 -20.359 -4.684 1 96.62 104 SER B O 1
ATOM 2412 N N . TYR B 1 105 ? -11.461 -22.531 -4.281 1 97.31 105 TYR B N 1
ATOM 2413 C CA . TYR B 1 105 ? -10.094 -22.344 -4.758 1 97.31 105 TYR B CA 1
ATOM 2414 C C . TYR B 1 105 ? -10.078 -21.969 -6.234 1 97.31 105 TYR B C 1
ATOM 2416 O O . TYR B 1 105 ? -9.328 -21.078 -6.648 1 97.31 105 TYR B O 1
ATOM 2424 N N . GLU B 1 106 ? -10.906 -22.594 -7.016 1 96.12 106 GLU B N 1
ATOM 2425 C CA . GLU B 1 106 ? -10.969 -22.344 -8.453 1 96.12 106 GLU B CA 1
ATOM 2426 C C . GLU B 1 106 ? -11.43 -20.922 -8.734 1 96.12 106 GLU B C 1
ATOM 2428 O O . GLU B 1 106 ? -10.922 -20.266 -9.656 1 96.12 106 GLU B O 1
ATOM 2433 N N . ALA B 1 107 ? -12.391 -20.531 -7.992 1 97.06 107 ALA B N 1
ATOM 2434 C CA . ALA B 1 107 ? -12.875 -19.156 -8.164 1 97.06 107 ALA B CA 1
ATOM 2435 C C . ALA B 1 107 ? -11.781 -18.141 -7.828 1 97.06 107 ALA B C 1
ATOM 2437 O O . ALA B 1 107 ? -11.586 -17.172 -8.555 1 97.06 107 ALA B O 1
ATOM 2438 N N . TRP B 1 108 ? -11.102 -18.375 -6.699 1 98.44 108 TRP B N 1
ATOM 2439 C CA . TRP B 1 108 ? -9.984 -17.516 -6.34 1 98.44 108 TRP B CA 1
ATOM 2440 C C . TRP B 1 108 ? -8.938 -17.484 -7.453 1 98.44 108 TRP B C 1
ATOM 2442 O O . TRP B 1 108 ? -8.492 -16.422 -7.863 1 98.44 108 TRP B O 1
ATOM 2452 N N . LYS B 1 109 ? -8.539 -18.641 -7.879 1 98 109 LYS B N 1
ATOM 2453 C CA . LYS B 1 109 ? -7.469 -18.766 -8.859 1 98 109 LYS B CA 1
ATOM 2454 C C . LYS B 1 109 ? -7.836 -18.078 -10.172 1 98 109 LYS B C 1
ATOM 2456 O O . LYS B 1 109 ? -6.996 -17.406 -10.781 1 98 109 LYS B O 1
ATOM 2461 N N . GLY B 1 110 ? -9.078 -18.266 -10.625 1 97.94 110 GLY B N 1
ATOM 2462 C CA . GLY B 1 110 ? -9.523 -17.562 -11.812 1 97.94 110 GLY B CA 1
ATOM 2463 C C . GLY B 1 110 ? -9.398 -16.047 -11.703 1 97.94 110 GLY B C 1
ATOM 2464 O O . GLY B 1 110 ? -8.914 -15.391 -12.625 1 97.94 110 GLY B O 1
ATOM 2465 N N . GLU B 1 111 ? -9.883 -15.523 -10.625 1 98.69 111 GLU B N 1
ATOM 2466 C CA . GLU B 1 111 ? -9.781 -14.086 -10.375 1 98.69 111 GLU B CA 1
ATOM 2467 C C . GLU B 1 111 ? -8.32 -13.648 -10.289 1 98.69 111 GLU B C 1
ATOM 2469 O O . GLU B 1 111 ? -7.953 -12.594 -10.812 1 98.69 111 GLU B O 1
ATOM 2474 N N . PHE B 1 112 ? -7.492 -14.422 -9.641 1 98.88 112 PHE B N 1
ATOM 2475 C CA . PHE B 1 112 ? -6.07 -14.148 -9.492 1 98.88 112 PHE B CA 1
ATOM 2476 C C . PHE B 1 112 ? -5.379 -14.125 -10.852 1 98.88 112 PHE B C 1
ATOM 2478 O O . PHE B 1 112 ? -4.543 -13.258 -11.117 1 98.88 112 PHE B O 1
ATOM 2485 N N . GLU B 1 113 ? -5.715 -15.047 -11.68 1 98.69 113 GLU B N 1
ATOM 2486 C CA . GLU B 1 113 ? -5.145 -15.109 -13.023 1 98.69 113 GLU B CA 1
ATOM 2487 C C . GLU B 1 113 ? -5.574 -13.906 -13.859 1 98.69 113 GLU B C 1
ATOM 2489 O O . GLU B 1 113 ? -4.809 -13.422 -14.695 1 98.69 113 GLU B O 1
ATOM 2494 N N . ALA B 1 114 ? -6.832 -13.5 -13.672 1 98.69 114 ALA B N 1
ATOM 2495 C CA . ALA B 1 114 ? -7.277 -12.273 -14.336 1 98.69 114 ALA B CA 1
ATOM 2496 C C . ALA B 1 114 ? -6.434 -11.078 -13.898 1 98.69 114 ALA B C 1
ATOM 2498 O O . ALA B 1 114 ? -6.051 -10.25 -14.727 1 98.69 114 ALA B O 1
ATOM 2499 N N . ALA B 1 115 ? -6.145 -10.961 -12.625 1 98.81 115 ALA B N 1
ATOM 2500 C CA . ALA B 1 115 ? -5.27 -9.914 -12.117 1 98.81 115 ALA B CA 1
ATOM 2501 C C . ALA B 1 115 ? -3.885 -10 -12.742 1 98.81 115 ALA B C 1
ATOM 2503 O O . ALA B 1 115 ? -3.354 -8.992 -13.234 1 98.81 115 ALA B O 1
ATOM 2504 N N . ALA B 1 116 ? -3.342 -11.172 -12.773 1 98.81 116 ALA B N 1
ATOM 2505 C CA . ALA B 1 116 ? -2.004 -11.406 -13.32 1 98.81 116 ALA B CA 1
ATOM 2506 C C . ALA B 1 116 ? -1.945 -11.039 -14.805 1 98.81 116 ALA B C 1
ATOM 2508 O O . ALA B 1 116 ? -0.939 -10.516 -15.281 1 98.81 116 ALA B O 1
ATOM 2509 N N . GLY B 1 117 ? -2.977 -11.336 -15.461 1 98.44 117 GLY B N 1
ATOM 2510 C CA . GLY B 1 117 ? -3.027 -11.078 -16.891 1 98.44 117 GLY B CA 1
ATOM 2511 C C . GLY B 1 117 ? -3.129 -9.602 -17.234 1 98.44 117 GLY B C 1
ATOM 2512 O O . GLY B 1 117 ? -2.807 -9.195 -18.359 1 98.44 117 GLY B O 1
ATOM 2513 N N . ASN B 1 118 ? -3.516 -8.805 -16.281 1 98.25 118 ASN B N 1
ATOM 2514 C CA . ASN B 1 118 ? -3.789 -7.398 -16.562 1 98.25 118 ASN B CA 1
ATOM 2515 C C . ASN B 1 118 ? -2.799 -6.48 -15.867 1 98.25 118 ASN B C 1
ATOM 2517 O O . ASN B 1 118 ? -2.787 -5.27 -16.109 1 98.25 118 ASN B O 1
ATOM 2521 N N . ALA B 1 119 ? -1.957 -6.996 -15.047 1 98.38 119 ALA B N 1
ATOM 2522 C CA . ALA B 1 119 ? -0.998 -6.191 -14.297 1 98.38 119 ALA B CA 1
ATOM 2523 C C . ALA B 1 119 ? 0.271 -5.949 -15.109 1 98.38 119 ALA B C 1
ATOM 2525 O O . ALA B 1 119 ? 0.719 -6.832 -15.844 1 98.38 119 ALA B O 1
ATOM 2526 N N . SER B 1 120 ? 0.849 -4.824 -14.945 1 98.06 120 SER B N 1
ATOM 2527 C CA . SER B 1 120 ? 2.174 -4.621 -15.523 1 98.06 120 SER B CA 1
ATOM 2528 C C . SER B 1 120 ? 3.256 -5.266 -14.656 1 98.06 120 SER B C 1
ATOM 2530 O O . SER B 1 120 ? 4.285 -5.703 -15.172 1 98.06 120 SER B O 1
ATOM 2532 N N . GLY B 1 121 ? 2.965 -5.348 -13.352 1 98.38 121 GLY B N 1
ATOM 2533 C CA . GLY B 1 121 ? 4.062 -5.746 -12.484 1 98.38 121 GLY B CA 1
ATOM 2534 C C . GLY B 1 121 ? 3.758 -6.992 -11.672 1 98.38 121 GLY B C 1
ATOM 2535 O O . GLY B 1 121 ? 4.527 -7.957 -11.695 1 98.38 121 GLY B O 1
ATOM 2536 N N . TRP B 1 122 ? 2.596 -6.93 -10.883 1 98.81 122 TRP B N 1
ATOM 2537 C CA . TRP B 1 122 ? 2.381 -8.008 -9.93 1 98.81 122 TRP B CA 1
ATOM 2538 C C . TRP B 1 122 ? 0.897 -8.344 -9.812 1 98.81 122 TRP B C 1
ATOM 2540 O O . TRP B 1 122 ? 0.044 -7.461 -9.93 1 98.81 122 TRP B O 1
ATOM 2550 N N . ALA B 1 123 ? 0.543 -9.562 -9.547 1 98.88 123 ALA B N 1
ATOM 2551 C CA . ALA B 1 123 ? -0.7 -9.992 -8.914 1 98.88 123 ALA B CA 1
ATOM 2552 C C . ALA B 1 123 ? -0.446 -10.484 -7.492 1 98.88 123 ALA B C 1
ATOM 2554 O O . ALA B 1 123 ? 0.438 -11.312 -7.262 1 98.88 123 ALA B O 1
ATOM 2555 N N . LEU B 1 124 ? -1.215 -9.984 -6.551 1 98.94 124 LEU B N 1
ATOM 2556 C CA . LEU B 1 124 ? -1.02 -10.406 -5.168 1 98.94 124 LEU B CA 1
ATOM 2557 C C . LEU B 1 124 ? -2.312 -10.961 -4.578 1 98.94 124 LEU B C 1
ATOM 2559 O O . LEU B 1 124 ? -3.402 -10.5 -4.918 1 98.94 124 LEU B O 1
ATOM 2563 N N . LEU B 1 125 ? -2.168 -11.93 -3.775 1 98.94 125 LEU B N 1
ATOM 2564 C CA . LEU B 1 125 ? -3.137 -12.234 -2.729 1 98.94 125 LEU B CA 1
ATOM 2565 C C . LEU B 1 125 ? -2.77 -11.531 -1.426 1 98.94 125 LEU B C 1
ATOM 2567 O O . LEU B 1 125 ? -1.641 -11.656 -0.946 1 98.94 125 LEU B O 1
ATOM 2571 N N . VAL B 1 126 ? -3.686 -10.773 -0.89 1 98.88 126 VAL B N 1
ATOM 2572 C CA . VAL B 1 126 ? -3.408 -10.031 0.335 1 98.88 126 VAL B CA 1
ATOM 2573 C C . VAL B 1 126 ? -4.484 -10.328 1.375 1 98.88 126 VAL B C 1
ATOM 2575 O O . VAL B 1 126 ? -5.578 -10.789 1.033 1 98.88 126 VAL B O 1
ATOM 2578 N N . TYR B 1 127 ? -4.152 -10.156 2.613 1 98.75 127 TYR B N 1
ATOM 2579 C CA . TYR B 1 127 ? -5.137 -10.086 3.689 1 98.75 127 TYR B CA 1
ATOM 2580 C C . TYR B 1 127 ? -5.5 -8.641 4 1 98.75 127 TYR B C 1
ATOM 2582 O O . TYR B 1 127 ? -4.645 -7.848 4.406 1 98.75 127 TYR B O 1
ATOM 2590 N N . ASP B 1 128 ? -6.672 -8.266 3.736 1 97.75 128 ASP B N 1
ATOM 2591 C CA . ASP B 1 128 ? -7.215 -6.949 4.035 1 97.75 128 ASP B CA 1
ATOM 2592 C C . ASP B 1 128 ? -7.703 -6.867 5.48 1 97.75 128 ASP B C 1
ATOM 2594 O O . ASP B 1 128 ? -8.773 -7.391 5.812 1 97.75 128 ASP B O 1
ATOM 2598 N N . SER B 1 129 ? -6.988 -6.148 6.316 1 96.19 129 SER B N 1
ATOM 2599 C CA . SER B 1 129 ? -7.305 -6.129 7.742 1 96.19 129 SER B CA 1
ATOM 2600 C C . SER B 1 129 ? -8.484 -5.207 8.031 1 96.19 129 SER B C 1
ATOM 2602 O O . SER B 1 129 ? -9.07 -5.27 9.109 1 96.19 129 SER B O 1
ATOM 2604 N N . PHE B 1 130 ? -8.766 -4.301 7.082 1 94.94 130 PHE B N 1
ATOM 2605 C CA . PHE B 1 130 ? -9.914 -3.43 7.262 1 94.94 130 PHE B CA 1
ATOM 2606 C C . PHE B 1 130 ? -11.211 -4.227 7.191 1 94.94 130 PHE B C 1
ATOM 2608 O O . PHE B 1 130 ? -12.125 -4.016 8 1 94.94 130 PHE B O 1
ATOM 2615 N N . SER B 1 131 ? -11.25 -5.188 6.234 1 95.44 131 SER B N 1
ATOM 2616 C CA . SER B 1 131 ? -12.477 -5.949 6.008 1 95.44 131 SER B CA 1
ATOM 2617 C C . SER B 1 131 ? -12.359 -7.367 6.551 1 95.44 131 SER B C 1
ATOM 2619 O O . SER B 1 131 ? -13.328 -8.125 6.535 1 95.44 131 SER B O 1
ATOM 2621 N N . ASN B 1 132 ? -11.18 -7.766 6.996 1 96.88 132 ASN B N 1
ATOM 2622 C CA . ASN B 1 132 ? -10.898 -9.117 7.461 1 96.88 132 ASN B CA 1
ATOM 2623 C C . ASN B 1 132 ? -11.195 -10.156 6.383 1 96.88 132 ASN B C 1
ATOM 2625 O O . ASN B 1 132 ? -11.914 -11.125 6.629 1 96.88 132 ASN B O 1
ATOM 2629 N N . GLN B 1 133 ? -10.648 -9.914 5.242 1 97.62 133 GLN B N 1
ATOM 2630 C CA . GLN B 1 133 ? -10.852 -10.828 4.129 1 97.62 133 GLN B CA 1
ATOM 2631 C C . GLN B 1 133 ? -9.594 -10.953 3.275 1 97.62 133 GLN B C 1
ATOM 2633 O O . GLN B 1 133 ? -8.719 -10.086 3.322 1 97.62 133 GLN B O 1
ATOM 2638 N N . LEU B 1 134 ? -9.523 -12.047 2.568 1 98.75 134 LEU B N 1
ATOM 2639 C CA . LEU B 1 134 ? -8.539 -12.172 1.503 1 98.75 134 LEU B CA 1
ATOM 2640 C C . LEU B 1 134 ? -9.008 -11.461 0.24 1 98.75 134 LEU B C 1
ATOM 2642 O O . LEU B 1 134 ? -10.188 -11.508 -0.103 1 98.75 134 LEU B O 1
ATOM 2646 N N . ARG B 1 135 ? -8.023 -10.812 -0.429 1 98.56 135 ARG B N 1
ATOM 2647 C CA . ARG B 1 135 ? -8.297 -10.125 -1.686 1 98.56 135 ARG B CA 1
ATOM 2648 C C . ARG B 1 135 ? -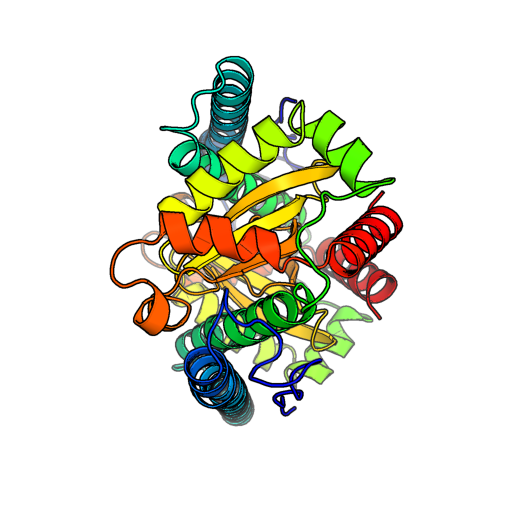7.156 -10.312 -2.678 1 98.56 135 ARG B C 1
ATOM 2650 O O . ARG B 1 135 ? -5.996 -10.422 -2.281 1 98.56 135 ARG B O 1
ATOM 2657 N N . ASN B 1 136 ? -7.523 -10.352 -3.949 1 98.88 136 ASN B N 1
ATOM 2658 C CA . ASN B 1 136 ? -6.523 -10.156 -4.992 1 98.88 136 ASN B CA 1
ATOM 2659 C C . ASN B 1 136 ? -6.32 -8.68 -5.312 1 98.88 136 ASN B C 1
ATOM 2661 O O . ASN B 1 136 ? -7.277 -7.906 -5.309 1 98.88 136 ASN B O 1
ATOM 2665 N N . VAL B 1 137 ? -5.125 -8.297 -5.582 1 98.81 137 VAL B N 1
ATOM 2666 C CA . VAL B 1 137 ? -4.887 -6.934 -6.031 1 98.81 137 VAL B CA 1
ATOM 2667 C C . VAL B 1 137 ? -3.988 -6.941 -7.266 1 98.81 137 VAL B C 1
ATOM 2669 O O . VAL B 1 137 ? -3.174 -7.852 -7.441 1 98.81 137 VAL B O 1
ATOM 2672 N N . VAL B 1 138 ? -4.227 -5.996 -8.141 1 98.88 138 VAL B N 1
ATOM 2673 C CA . VAL B 1 138 ? -3.408 -5.727 -9.32 1 98.88 138 VAL B CA 1
ATOM 2674 C C . VAL B 1 138 ? -2.393 -4.633 -9 1 98.88 138 VAL B C 1
ATOM 2676 O O . VAL B 1 138 ? -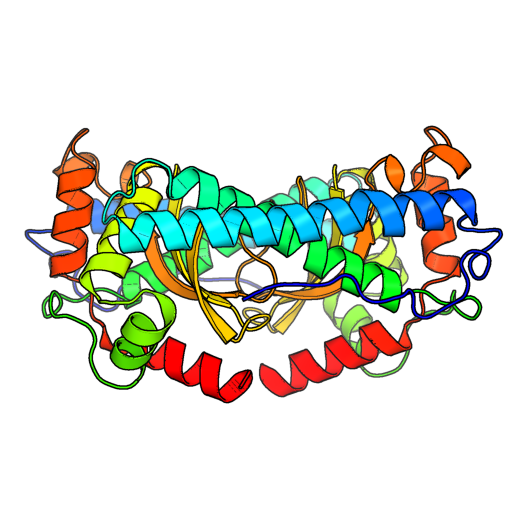2.766 -3.521 -8.617 1 98.88 138 VAL B O 1
ATOM 2679 N N . VAL B 1 139 ? -1.134 -4.887 -9.109 1 98.62 139 VAL B N 1
ATOM 2680 C CA . VAL B 1 139 ? -0.093 -3.939 -8.727 1 98.62 139 VAL B CA 1
ATOM 2681 C C . VAL B 1 139 ? 0.781 -3.613 -9.938 1 98.62 139 VAL B C 1
ATOM 2683 O O . VAL B 1 139 ? 1.429 -4.496 -10.5 1 98.62 139 VAL B O 1
ATOM 2686 N N . ASP B 1 140 ? 0.803 -2.301 -10.242 1 97.62 140 ASP B N 1
ATOM 2687 C CA . ASP B 1 140 ? 1.686 -1.801 -11.289 1 97.62 140 ASP B CA 1
ATOM 2688 C C . ASP B 1 140 ? 2.902 -1.094 -10.695 1 97.62 140 ASP B C 1
ATOM 2690 O O . ASP B 1 140 ? 2.846 -0.592 -9.57 1 97.62 140 ASP B O 1
ATOM 2694 N N . ASN B 1 141 ? 4.145 -1.029 -11.234 1 94.75 141 ASN B N 1
ATOM 2695 C CA . ASN B 1 141 ? 5.371 -0.332 -10.867 1 94.75 141 ASN B CA 1
ATOM 2696 C C . ASN B 1 141 ? 5.789 -0.641 -9.43 1 94.75 141 ASN B C 1
ATOM 2698 O O . ASN B 1 141 ? 6.414 0.189 -8.773 1 94.75 141 ASN B O 1
ATOM 2702 N N . HIS B 1 142 ? 5.473 -1.627 -8.82 1 98.06 142 HIS B N 1
ATOM 2703 C CA . HIS B 1 142 ? 5.766 -2.158 -7.492 1 98.06 142 HIS B CA 1
ATOM 2704 C C . HIS B 1 142 ? 4.926 -1.472 -6.422 1 98.06 142 HIS B C 1
ATOM 2706 O O . HIS B 1 142 ? 4.672 -2.047 -5.363 1 98.06 142 HIS B O 1
ATOM 2712 N N . ASP B 1 143 ? 4.547 -0.178 -6.672 1 98.12 143 ASP B N 1
ATOM 2713 C CA . ASP B 1 143 ? 3.936 0.617 -5.609 1 98.12 143 ASP B CA 1
ATOM 2714 C C . ASP B 1 143 ? 2.629 1.251 -6.082 1 98.12 143 ASP B C 1
ATOM 2716 O O . ASP B 1 143 ? 2.232 2.309 -5.586 1 98.12 143 ASP B O 1
ATOM 2720 N N . GLU B 1 144 ? 1.985 0.69 -7.094 1 98.06 144 GLU B N 1
ATOM 2721 C CA . GLU B 1 144 ? 0.718 1.187 -7.621 1 98.06 144 GLU B CA 1
ATOM 2722 C C . GLU B 1 144 ? -0.354 0.102 -7.594 1 98.06 144 GLU B C 1
ATOM 2724 O O . GLU B 1 144 ? -0.37 -0.784 -8.453 1 98.06 144 GLU B O 1
ATOM 2729 N N . GLY B 1 145 ? -1.257 0.233 -6.629 1 98.06 145 GLY B N 1
ATOM 2730 C CA . GLY B 1 145 ? -2.332 -0.743 -6.555 1 98.06 145 GLY B CA 1
ATOM 2731 C C . GLY B 1 145 ? -2.449 -1.403 -5.195 1 98.06 145 GLY B C 1
ATOM 2732 O O . GLY B 1 145 ? -3.074 -2.457 -5.062 1 98.06 145 GLY B O 1
ATOM 2733 N N . ALA B 1 146 ? -1.871 -0.812 -4.203 1 96.69 146 ALA B N 1
ATOM 2734 C CA . ALA B 1 146 ? -1.995 -1.334 -2.844 1 96.69 146 ALA B CA 1
ATOM 2735 C C . ALA B 1 146 ? -3.256 -0.807 -2.166 1 96.69 146 ALA B C 1
ATOM 2737 O O . ALA B 1 146 ? -3.553 0.388 -2.236 1 96.69 146 ALA B O 1
ATOM 2738 N N . LEU B 1 147 ? -3.975 -1.694 -1.606 1 98.12 147 LEU B N 1
ATOM 2739 C CA . LEU B 1 147 ? -5.035 -1.309 -0.685 1 98.12 147 LEU B CA 1
ATOM 2740 C C . LEU B 1 147 ? -4.477 -1.025 0.705 1 98.12 147 LEU B C 1
ATOM 2742 O O . LEU B 1 147 ? -3.885 -1.907 1.331 1 98.12 147 LEU B O 1
ATOM 2746 N N . TRP B 1 148 ? -4.629 0.192 1.177 1 97.88 148 TRP B N 1
ATOM 2747 C CA . TRP B 1 148 ? -4.102 0.532 2.494 1 97.88 148 TRP B CA 1
ATOM 2748 C C . TRP B 1 148 ? -4.684 -0.385 3.566 1 97.88 148 TRP B C 1
ATOM 2750 O O . TRP B 1 148 ? -5.891 -0.637 3.588 1 97.88 148 TRP B O 1
ATOM 2760 N N . GLY B 1 149 ? -3.801 -0.95 4.43 1 96.06 149 GLY B N 1
ATOM 2761 C CA . GLY B 1 149 ? -4.211 -1.882 5.469 1 96.06 149 GLY B CA 1
ATOM 2762 C C . GLY B 1 149 ? -4.148 -3.332 5.027 1 96.06 149 GLY B C 1
ATOM 2763 O O . GLY B 1 149 ? -4.465 -4.234 5.805 1 96.06 149 GLY B O 1
ATOM 2764 N N . SER B 1 150 ? -3.73 -3.535 3.832 1 97.75 150 SER B N 1
ATOM 2765 C CA . SER B 1 150 ? -3.629 -4.91 3.35 1 97.75 150 SER B CA 1
ATOM 2766 C C . SER B 1 150 ? -2.225 -5.465 3.562 1 97.75 150 SER B C 1
ATOM 2768 O O . SER B 1 150 ? -1.253 -4.711 3.613 1 97.75 150 SER B O 1
ATOM 2770 N N . HIS B 1 151 ? -2.094 -6.777 3.66 1 97.75 151 HIS B N 1
ATOM 2771 C CA . HIS B 1 151 ? -0.862 -7.5 3.955 1 97.75 151 HIS B CA 1
ATOM 2772 C C . HIS B 1 151 ? -0.611 -8.602 2.932 1 97.75 151 HIS B C 1
ATOM 2774 O O . HIS B 1 151 ? -1.403 -9.539 2.814 1 97.75 151 HIS B O 1
ATOM 2780 N N . PRO B 1 152 ? 0.446 -8.547 2.213 1 98.38 152 PRO B N 1
ATOM 2781 C CA . PRO B 1 152 ? 0.702 -9.531 1.157 1 98.38 152 PRO B CA 1
ATOM 2782 C C . PRO B 1 152 ? 0.824 -10.953 1.694 1 98.38 152 PRO B C 1
ATOM 2784 O O . PRO B 1 152 ? 1.478 -11.18 2.717 1 98.38 152 PRO B O 1
ATOM 2787 N N . ILE B 1 153 ? 0.189 -11.906 1.042 1 98.62 153 ILE B N 1
ATOM 2788 C CA . ILE B 1 153 ? 0.204 -13.328 1.364 1 98.62 153 ILE B CA 1
ATOM 2789 C C . ILE B 1 153 ? 0.961 -14.094 0.282 1 98.62 153 ILE B C 1
ATOM 2791 O O . ILE B 1 153 ? 1.829 -14.914 0.586 1 98.62 153 ILE B O 1
ATOM 2795 N N . LEU B 1 154 ? 0.654 -13.805 -0.956 1 98.75 154 LEU B N 1
ATOM 2796 C CA . LEU B 1 154 ? 1.27 -14.391 -2.143 1 98.75 154 LEU B CA 1
ATOM 2797 C C . LEU B 1 154 ? 1.532 -13.328 -3.201 1 98.75 154 LEU B C 1
ATOM 2799 O O . LEU B 1 154 ? 0.693 -12.453 -3.428 1 98.75 154 LEU B O 1
ATOM 2803 N N . ALA B 1 155 ? 2.686 -13.367 -3.859 1 98.69 155 ALA B N 1
ATOM 2804 C CA . ALA B 1 155 ? 3.031 -12.422 -4.918 1 98.69 155 ALA B CA 1
ATOM 2805 C C . ALA B 1 155 ? 3.49 -13.148 -6.176 1 98.69 155 ALA B C 1
ATOM 2807 O O . ALA B 1 155 ? 4.293 -14.086 -6.102 1 98.69 155 ALA B O 1
ATOM 2808 N N . LEU B 1 156 ? 2.957 -12.781 -7.258 1 98.88 156 LEU B N 1
ATOM 2809 C CA . LEU B 1 156 ? 3.393 -13.25 -8.57 1 98.88 156 LEU B CA 1
ATOM 2810 C C . LEU B 1 156 ? 3.943 -12.094 -9.398 1 98.88 156 LEU B C 1
ATOM 2812 O O . LEU B 1 156 ? 3.223 -11.141 -9.703 1 98.88 156 LEU B O 1
ATOM 2816 N N . ASP B 1 157 ? 5.227 -12.172 -9.703 1 98.88 157 ASP B N 1
ATOM 2817 C CA . ASP B 1 157 ? 5.883 -11.203 -10.57 1 98.88 157 ASP B CA 1
ATOM 2818 C C . ASP B 1 157 ? 5.555 -11.469 -12.039 1 98.88 157 ASP B C 1
ATOM 2820 O O . ASP B 1 157 ? 5.926 -12.508 -12.586 1 98.88 157 ASP B O 1
ATOM 2824 N N . VAL B 1 158 ? 4.938 -10.508 -12.703 1 98.75 158 VAL B N 1
ATOM 2825 C CA . VAL B 1 158 ? 4.598 -10.742 -14.102 1 98.75 158 VAL B CA 1
ATOM 2826 C C . VAL B 1 158 ? 5.312 -9.719 -14.984 1 98.75 158 VAL B C 1
ATOM 2828 O O . VAL B 1 158 ? 4.898 -9.477 -16.125 1 98.75 158 VAL B O 1
ATOM 2831 N N . TRP B 1 159 ? 6.289 -8.992 -14.438 1 98.5 159 TRP B N 1
ATOM 2832 C CA . TRP B 1 159 ? 7.184 -8.242 -15.32 1 98.5 159 TRP B CA 1
ATOM 2833 C C . TRP B 1 159 ? 7.812 -9.164 -16.359 1 98.5 159 TRP B C 1
ATOM 2835 O O . TRP B 1 159 ? 8.125 -10.32 -16.062 1 98.5 159 TRP B O 1
ATOM 2845 N N . GLU B 1 160 ? 8.164 -8.648 -17.453 1 98.06 160 GLU B N 1
ATOM 2846 C CA . GLU B 1 160 ? 8.68 -9.469 -18.547 1 98.06 160 GLU B CA 1
ATOM 2847 C C . GLU B 1 160 ? 9.984 -10.148 -18.156 1 98.06 160 GLU B C 1
ATOM 2849 O O . GLU B 1 160 ? 10.258 -11.273 -18.594 1 98.06 160 GLU B O 1
ATOM 2854 N N . HIS B 1 161 ? 10.773 -9.531 -17.359 1 98.25 161 HIS B N 1
ATOM 2855 C CA . HIS B 1 161 ? 12.039 -10.141 -16.984 1 98.25 161 HIS B CA 1
ATOM 2856 C C . HIS B 1 161 ? 11.82 -11.414 -16.172 1 98.25 161 HIS B C 1
ATOM 2858 O O . HIS B 1 161 ? 12.742 -12.211 -16 1 98.25 161 HIS B O 1
ATOM 2864 N N . SER B 1 162 ? 10.656 -11.602 -15.664 1 98.5 162 SER B N 1
ATOM 2865 C CA . SER B 1 162 ? 10.352 -12.742 -14.812 1 98.5 162 SER B CA 1
ATOM 2866 C C . SER B 1 162 ? 10.047 -13.984 -15.648 1 98.5 162 SER B C 1
ATOM 2868 O O . SER B 1 162 ? 10.125 -15.109 -15.141 1 98.5 162 SER B O 1
ATOM 2870 N N . TYR B 1 163 ? 9.672 -13.766 -16.922 1 98.31 163 TYR B N 1
ATOM 2871 C CA . TYR B 1 163 ? 9.172 -14.977 -17.562 1 98.31 163 TYR B CA 1
ATOM 2872 C C . TYR B 1 163 ? 9.477 -14.961 -19.047 1 98.31 163 TYR B C 1
ATOM 2874 O O . TYR B 1 163 ? 9.391 -16 -19.719 1 98.31 163 TYR B O 1
ATOM 2882 N N . TYR B 1 164 ? 9.867 -13.82 -19.656 1 98.5 164 TYR B N 1
ATOM 2883 C CA . TYR B 1 164 ? 9.859 -13.672 -21.109 1 98.5 164 TYR B CA 1
ATOM 2884 C C . TYR B 1 164 ? 10.922 -14.555 -21.75 1 98.5 164 TYR B C 1
ATOM 2886 O O . TYR B 1 164 ? 10.719 -15.07 -22.844 1 98.5 164 TYR B O 1
ATOM 2894 N N . HIS B 1 165 ? 12.039 -14.688 -21.125 1 98.62 165 HIS B N 1
ATOM 2895 C CA . HIS B 1 165 ? 13.094 -15.562 -21.625 1 98.62 165 HIS B CA 1
ATOM 2896 C C . HIS B 1 165 ? 12.586 -16.984 -21.812 1 98.62 165 HIS B C 1
ATOM 2898 O O . HIS B 1 165 ? 12.93 -17.656 -22.781 1 98.62 165 HIS B O 1
ATOM 2904 N N . ASP B 1 166 ? 11.781 -17.516 -20.953 1 98.75 166 ASP B N 1
ATOM 2905 C CA . ASP B 1 166 ? 11.336 -18.906 -20.938 1 98.75 166 ASP B CA 1
ATOM 2906 C C . ASP B 1 166 ? 10.062 -19.078 -21.781 1 98.75 166 ASP B C 1
ATOM 2908 O O . ASP B 1 166 ? 9.875 -20.109 -22.422 1 98.75 166 ASP B O 1
ATOM 2912 N N . TYR B 1 167 ? 9.234 -18.016 -21.797 1 98.69 167 TYR B N 1
ATOM 2913 C CA . TYR B 1 167 ? 7.883 -18.234 -22.297 1 98.69 167 TYR B CA 1
ATOM 2914 C C . TYR B 1 167 ? 7.562 -17.266 -23.438 1 98.69 167 TYR B C 1
ATOM 2916 O O . TYR B 1 167 ? 6.508 -17.375 -24.062 1 98.69 167 TYR B O 1
ATOM 2924 N N . GLY B 1 168 ? 8.422 -16.359 -23.766 1 98.38 168 GLY B N 1
ATOM 2925 C CA . GLY B 1 168 ? 8.07 -15.32 -24.734 1 98.38 168 GLY B CA 1
ATOM 2926 C C . GLY B 1 168 ? 6.828 -14.539 -24.344 1 98.38 168 GLY B C 1
ATOM 2927 O O . GLY B 1 168 ? 6.68 -14.125 -23.188 1 98.38 168 GLY B O 1
ATOM 2928 N N . PRO B 1 169 ? 5.891 -14.305 -25.328 1 97.88 169 PRO B N 1
ATOM 2929 C CA . PRO B 1 169 ? 4.703 -13.516 -25.016 1 97.88 169 PRO B CA 1
ATOM 2930 C C . PRO B 1 169 ? 3.641 -14.312 -24.266 1 97.88 169 PRO B C 1
ATOM 2932 O O . PRO B 1 169 ? 2.588 -13.773 -23.922 1 97.88 169 PRO B O 1
ATOM 2935 N N . ALA B 1 170 ? 3.902 -15.625 -23.969 1 98.44 170 ALA B N 1
ATOM 2936 C CA . ALA B 1 170 ? 2.896 -16.516 -23.391 1 98.44 170 ALA B CA 1
ATOM 2937 C C . ALA B 1 170 ? 2.844 -16.344 -21.875 1 98.44 170 ALA B C 1
ATOM 2939 O O . ALA B 1 170 ? 3.158 -17.281 -21.141 1 98.44 170 ALA B O 1
ATOM 2940 N N . ARG B 1 171 ? 2.303 -15.25 -21.438 1 98.38 171 ARG B N 1
ATOM 2941 C CA . ARG B 1 171 ? 2.191 -14.953 -20.016 1 98.38 171 ARG B CA 1
ATOM 2942 C C . ARG B 1 171 ? 1.286 -15.961 -19.297 1 98.38 171 ARG B C 1
ATOM 2944 O O . ARG B 1 171 ? 1.562 -16.359 -18.172 1 98.38 171 ARG B O 1
ATOM 2951 N N . GLY B 1 172 ? 0.222 -16.25 -19.891 1 98.44 172 GLY B N 1
ATOM 2952 C CA . GLY B 1 172 ? -0.693 -17.219 -19.297 1 98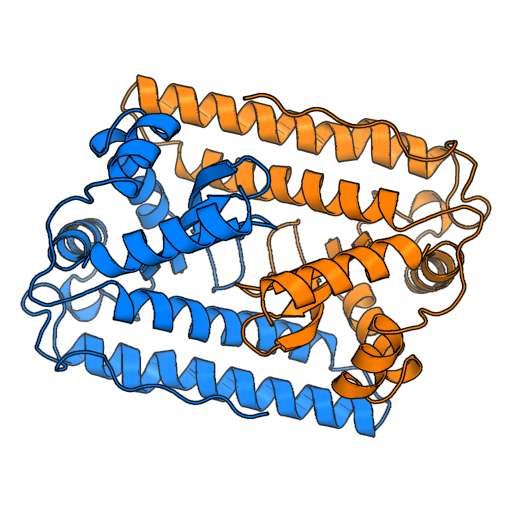.44 172 GLY B CA 1
ATOM 2953 C C . GLY B 1 172 ? -0.026 -18.531 -18.953 1 98.44 172 GLY B C 1
ATOM 2954 O O . GLY B 1 172 ? -0.269 -19.094 -17.891 1 98.44 172 GLY B O 1
ATOM 2955 N N . ASP B 1 173 ? 0.84 -19.031 -19.891 1 98.69 173 ASP B N 1
ATOM 2956 C CA . ASP B 1 173 ? 1.589 -20.266 -19.641 1 98.69 173 ASP B CA 1
ATOM 2957 C C . ASP B 1 173 ? 2.51 -20.094 -18.438 1 98.69 173 ASP B C 1
ATOM 2959 O O . ASP B 1 173 ? 2.652 -21.016 -17.625 1 98.69 173 ASP B O 1
ATOM 2963 N N . PHE B 1 174 ? 3.119 -19 -18.328 1 98.75 174 PHE B N 1
ATOM 2964 C CA . PHE B 1 174 ? 3.979 -18.734 -17.188 1 98.75 174 PHE B CA 1
ATOM 2965 C C . PHE B 1 174 ? 3.18 -18.766 -15.883 1 98.75 174 PHE B C 1
ATOM 2967 O O . PHE B 1 174 ? 3.602 -19.391 -14.906 1 98.75 174 PHE B O 1
ATOM 2974 N N . VAL B 1 175 ? 2.027 -18.094 -15.867 1 98.75 175 VAL B N 1
ATOM 2975 C CA . VAL B 1 175 ? 1.197 -18.062 -14.672 1 98.75 175 VAL B CA 1
ATOM 2976 C C . VAL B 1 175 ? 0.804 -19.484 -14.266 1 98.75 175 VAL B C 1
ATOM 2978 O O . VAL B 1 175 ? 0.86 -19.828 -13.086 1 98.75 175 VAL B O 1
ATOM 2981 N N . ASP B 1 176 ? 0.447 -20.281 -15.258 1 97.94 176 ASP B N 1
ATOM 2982 C CA . ASP B 1 176 ? 0.114 -21.688 -14.984 1 97.94 176 ASP B CA 1
ATOM 2983 C C . ASP B 1 176 ? 1.297 -22.422 -14.359 1 97.94 176 ASP B C 1
ATOM 2985 O O . ASP B 1 176 ? 1.124 -23.188 -13.414 1 97.94 176 ASP B O 1
ATOM 2989 N N . ASN B 1 177 ? 2.43 -22.188 -14.867 1 98.25 177 ASN B N 1
ATOM 2990 C CA . ASN B 1 177 ? 3.629 -22.875 -14.398 1 98.25 177 ASN B CA 1
ATOM 2991 C C . ASN B 1 177 ? 4.102 -22.344 -13.055 1 98.25 177 ASN B C 1
ATOM 2993 O O . ASN B 1 177 ? 4.742 -23.047 -12.281 1 98.25 177 ASN B O 1
ATOM 2997 N N . PHE B 1 178 ? 3.826 -21.047 -12.789 1 98.69 178 PHE B N 1
ATOM 2998 C CA . PHE B 1 178 ? 4.07 -20.5 -11.461 1 98.69 178 PHE B CA 1
ATOM 2999 C C . PHE B 1 178 ? 3.373 -21.344 -10.391 1 98.69 178 PHE B C 1
ATOM 3001 O O . PHE B 1 178 ? 3.971 -21.672 -9.359 1 98.69 178 PHE B O 1
ATOM 3008 N N . PHE B 1 179 ? 2.143 -21.703 -10.633 1 98.62 179 PHE B N 1
ATOM 3009 C CA . PHE B 1 179 ? 1.368 -22.438 -9.641 1 98.62 179 PHE B CA 1
ATOM 3010 C C . PHE B 1 179 ? 1.936 -23.844 -9.445 1 98.62 179 PHE B C 1
ATOM 3012 O O . PHE B 1 179 ? 1.61 -24.516 -8.461 1 98.62 179 PHE B O 1
ATOM 3019 N N . GLU B 1 180 ? 2.871 -24.297 -10.328 1 98.44 180 GLU B N 1
ATOM 3020 C CA . GLU B 1 180 ? 3.52 -25.594 -10.18 1 98.44 180 GLU B CA 1
ATOM 3021 C C . GLU B 1 180 ? 4.656 -25.531 -9.164 1 98.44 180 GLU B C 1
ATOM 3023 O O . GLU B 1 180 ? 5.141 -26.578 -8.703 1 98.44 180 GLU B O 1
ATOM 3028 N N . VAL B 1 181 ? 5.059 -24.391 -8.805 1 98.62 181 VAL B N 1
ATOM 3029 C CA . VAL B 1 181 ? 6.203 -24.281 -7.906 1 98.62 181 VAL B CA 1
ATOM 3030 C C . VAL B 1 181 ? 5.816 -23.5 -6.652 1 98.62 181 VAL B C 1
ATOM 3032 O O . VAL B 1 181 ? 6.633 -23.328 -5.746 1 98.62 181 VAL B O 1
ATOM 3035 N N . VAL B 1 182 ? 4.605 -23.047 -6.496 1 98.62 182 VAL B N 1
ATOM 3036 C CA . VAL B 1 182 ? 4.172 -22.328 -5.297 1 98.62 182 VAL B CA 1
ATOM 3037 C C . VAL B 1 182 ? 4.262 -23.266 -4.086 1 98.62 182 VAL B C 1
ATOM 3039 O O . VAL B 1 182 ? 3.707 -24.359 -4.094 1 98.62 182 VAL B O 1
ATOM 3042 N N . ASP B 1 183 ? 5.016 -22.859 -3.131 1 97.94 183 ASP B N 1
ATOM 3043 C CA . ASP B 1 183 ? 5.09 -23.516 -1.828 1 97.94 183 ASP B CA 1
ATOM 3044 C C . ASP B 1 183 ? 4.133 -22.859 -0.833 1 97.94 183 ASP B C 1
ATOM 3046 O O . ASP B 1 183 ? 4.5 -21.906 -0.15 1 97.94 183 ASP B O 1
ATOM 3050 N N . TRP B 1 184 ? 2.992 -23.422 -0.609 1 98.19 184 TRP B N 1
ATOM 3051 C CA . TRP B 1 184 ? 1.882 -22.797 0.105 1 98.19 184 TRP B CA 1
ATOM 3052 C C . TRP B 1 184 ? 2.166 -22.734 1.603 1 98.19 184 TRP B C 1
ATOM 3054 O O . TRP B 1 184 ? 1.427 -22.094 2.354 1 98.19 184 TRP B O 1
ATOM 3064 N N . GLU B 1 185 ? 3.217 -23.344 2.033 1 97.19 185 GLU B N 1
ATOM 3065 C CA . GLU B 1 185 ? 3.559 -23.281 3.451 1 97.19 185 GLU B CA 1
ATOM 3066 C C . GLU B 1 185 ? 3.83 -21.844 3.883 1 97.19 185 GLU B C 1
ATOM 3068 O O . GLU B 1 185 ? 3.309 -21.391 4.902 1 97.19 185 GLU B O 1
ATOM 3073 N N . GLU B 1 186 ? 4.59 -21.172 3.098 1 97 186 GLU B N 1
ATOM 3074 C CA . GLU B 1 186 ? 4.969 -19.812 3.469 1 97 186 GLU B CA 1
ATOM 3075 C C . GLU B 1 186 ? 3.777 -18.859 3.383 1 97 186 GLU B C 1
ATOM 3077 O O . GLU B 1 186 ? 3.51 -18.094 4.32 1 97 186 GLU B O 1
ATOM 3082 N N . PRO B 1 187 ? 3.004 -18.844 2.262 1 98.19 187 PRO B N 1
ATOM 3083 C CA . PRO B 1 187 ? 1.795 -18.016 2.232 1 98.19 187 PRO B CA 1
ATOM 3084 C C . PRO B 1 187 ? 0.833 -18.328 3.375 1 98.19 187 PRO B C 1
ATOM 3086 O O . PRO B 1 187 ? 0.229 -17.422 3.951 1 98.19 187 PRO B O 1
ATOM 3089 N N . SER B 1 188 ? 0.733 -19.625 3.703 1 98.44 188 SER B N 1
ATOM 3090 C CA . SER B 1 188 ? -0.141 -20.016 4.805 1 98.44 188 SER B CA 1
ATOM 3091 C C . SER B 1 188 ? 0.343 -19.438 6.129 1 98.44 188 SER B C 1
ATOM 3093 O O . SER B 1 188 ? -0.461 -18.969 6.938 1 98.44 188 SER B O 1
ATOM 3095 N N . ALA B 1 189 ? 1.607 -19.5 6.34 1 98.19 189 ALA B N 1
ATOM 3096 C CA . ALA B 1 189 ? 2.182 -18.938 7.559 1 98.19 189 ALA B CA 1
ATOM 3097 C C . ALA B 1 189 ? 1.944 -17.438 7.629 1 98.19 189 ALA B C 1
ATOM 3099 O O . ALA B 1 189 ? 1.611 -16.906 8.688 1 98.19 189 ALA B O 1
ATOM 3100 N N . ARG B 1 190 ? 2.127 -16.719 6.547 1 98 190 ARG B N 1
ATOM 3101 C CA . ARG B 1 190 ? 1.895 -15.281 6.496 1 98 190 ARG B CA 1
ATOM 3102 C C . ARG B 1 190 ? 0.437 -14.945 6.805 1 98 190 ARG B C 1
ATOM 3104 O O . ARG B 1 190 ? 0.149 -13.984 7.512 1 98 190 ARG B O 1
ATOM 3111 N N . PHE B 1 191 ? -0.431 -15.758 6.223 1 98.69 191 PHE B N 1
ATOM 3112 C CA . PHE B 1 191 ? -1.854 -15.555 6.469 1 98.69 191 PHE B CA 1
ATOM 3113 C C . PHE B 1 191 ? -2.176 -15.711 7.949 1 98.69 191 PHE B C 1
ATOM 3115 O O . PHE B 1 191 ? -2.857 -14.867 8.531 1 98.69 191 PHE B O 1
ATOM 3122 N N . GLU B 1 192 ? -1.696 -16.781 8.539 1 98.38 192 GLU B N 1
ATOM 3123 C CA . GLU B 1 192 ? -1.959 -17.031 9.953 1 98.38 192 GLU B CA 1
ATOM 3124 C C . GLU B 1 192 ? -1.405 -15.914 10.828 1 98.38 192 GLU B C 1
ATOM 3126 O O . GLU B 1 192 ? -2.039 -15.508 11.805 1 98.38 192 GLU B O 1
ATOM 3131 N N . GLN B 1 193 ? -0.273 -15.422 10.484 1 96.94 193 GLN B N 1
ATOM 3132 C CA . GLN B 1 193 ? 0.32 -14.312 11.219 1 96.94 193 GLN B CA 1
ATOM 3133 C C . GLN B 1 193 ? -0.538 -13.055 11.102 1 96.94 193 GLN B C 1
ATOM 3135 O O . GLN B 1 193 ? -0.735 -12.336 12.086 1 96.94 193 GLN B O 1
ATOM 3140 N N . ALA B 1 194 ? -0.964 -12.758 9.891 1 96.75 194 ALA B N 1
ATOM 3141 C CA . ALA B 1 194 ? -1.806 -11.586 9.672 1 96.75 194 ALA B CA 1
ATOM 3142 C C . ALA B 1 194 ? -3.098 -11.68 10.477 1 96.75 194 ALA B C 1
ATOM 3144 O O . ALA B 1 194 ? -3.516 -10.703 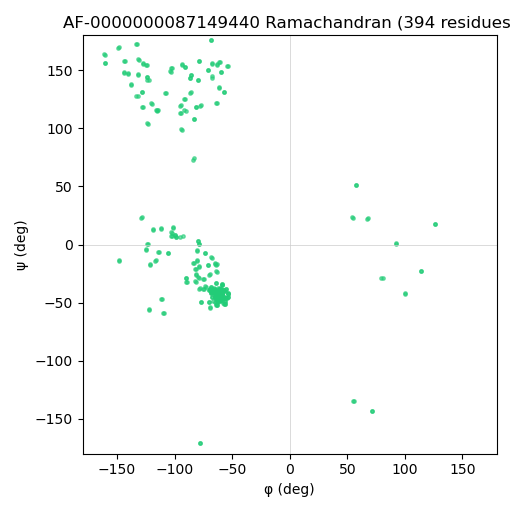11.102 1 96.75 194 ALA B O 1
ATOM 3145 N N . VAL B 1 195 ? -3.686 -12.867 10.43 1 97.25 195 VAL B N 1
ATOM 3146 C CA . VAL B 1 195 ? -4.93 -13.078 11.164 1 97.25 195 VAL B CA 1
ATOM 3147 C C . VAL B 1 195 ? -4.688 -12.898 12.664 1 97.25 195 VAL B C 1
ATOM 3149 O O . VAL B 1 195 ? -5.488 -12.273 13.359 1 97.25 195 VAL B O 1
ATOM 3152 N N . GLU B 1 196 ? -3.631 -13.453 13.18 1 95.5 196 GLU B N 1
ATOM 3153 C CA . GLU B 1 196 ? -3.281 -13.344 14.594 1 95.5 196 GLU B CA 1
ATOM 3154 C C . GLU B 1 196 ? -3.096 -11.891 15.008 1 95.5 196 GLU B C 1
ATOM 3156 O O . GLU B 1 196 ? -3.488 -11.492 16.109 1 95.5 196 GLU B O 1
ATOM 3161 N N . LEU B 1 197 ? -2.594 -11.086 14.148 1 93.5 197 LEU B N 1
ATOM 3162 C CA . LEU B 1 197 ? -2.271 -9.703 14.461 1 93.5 197 LEU B CA 1
ATOM 3163 C C . LEU B 1 197 ? -3.516 -8.82 14.383 1 93.5 197 LEU B C 1
ATOM 3165 O O . LEU B 1 197 ? -3.66 -7.867 15.148 1 93.5 197 LEU B O 1
ATOM 3169 N N . PHE B 1 198 ? -4.477 -9.156 13.461 1 92.81 198 PHE B N 1
ATOM 3170 C CA . PHE B 1 198 ? -5.441 -8.125 13.109 1 92.81 198 PHE B CA 1
ATOM 3171 C C . PHE B 1 198 ? -6.863 -8.586 13.414 1 92.81 198 PHE B C 1
ATOM 3173 O O . PHE B 1 198 ? -7.809 -7.797 13.328 1 92.81 198 PHE B O 1
ATOM 3180 N N . GLU B 1 199 ? -6.945 -9.922 13.57 1 90.88 199 GLU B N 1
ATOM 3181 C CA . GLU B 1 199 ? -8.258 -10.398 13.992 1 90.88 199 GLU B CA 1
ATOM 3182 C C . GLU B 1 199 ? -8.289 -10.68 15.492 1 90.88 199 GLU B C 1
ATOM 3184 O O . GLU B 1 199 ? -7.27 -11.062 16.078 1 90.88 199 GLU B O 1
#

Solvent-accessible surface area (backbone atoms only — not comparable to full-atom values): 20056 Å² total; per-residue (Å²): 134,80,67,78,80,76,77,72,97,60,62,56,57,43,44,51,90,65,43,47,38,66,42,45,46,48,37,50,67,45,55,45,38,48,19,33,52,40,22,38,52,20,51,51,51,45,51,52,25,45,76,68,72,46,40,88,61,37,39,62,27,34,48,36,30,21,32,16,41,14,39,35,54,48,48,53,49,32,58,61,30,44,37,68,84,24,36,72,74,65,61,67,71,52,35,52,46,40,27,71,66,44,67,28,66,67,42,40,49,49,44,42,50,30,16,40,73,68,25,63,25,24,20,31,37,24,40,28,54,84,76,71,39,69,42,61,34,38,22,33,76,54,18,29,35,48,40,77,62,44,42,79,36,44,51,42,71,51,34,59,74,67,41,29,90,84,44,52,90,43,54,68,59,47,57,58,36,49,48,46,24,31,27,51,66,48,30,39,51,44,44,53,51,51,43,65,72,63,98,134,81,69,76,81,77,77,72,95,59,62,57,58,43,45,52,90,65,43,48,38,65,43,47,45,48,38,50,68,44,54,43,39,46,19,34,50,41,23,36,53,20,50,50,50,43,53,52,25,46,75,68,71,46,40,88,61,35,38,62,26,35,49,36,30,21,32,17,42,15,39,35,54,47,49,54,49,33,58,62,29,45,36,70,84,24,36,73,75,65,60,67,72,53,34,53,47,41,28,71,67,44,69,28,66,66,43,42,49,47,44,43,49,32,16,40,73,68,26,64,26,25,20,31,38,24,40,29,54,84,77,70,39,69,42,61,32,38,22,32,77,54,16,28,37,49,40,77,61,43,41,80,35,43,52,43,72,52,33,58,74,66,43,31,90,84,45,52,89,42,55,69,59,46,55,59,36,48,48,46,23,30,26,53,64,47,30,39,50,44,46,54,51,50,45,66,73,64,97

Foldseek 3Di:
DADDQDDQPDQLCFLPPLFHSVLSCCVRVPVLRVLRVQLRVLVVVCVVCVVVVHCPCVVVSVVSNLLSVLSNVQVVQARVQFGSQAQDDDDDPVQVQCCVAQVHPVSVLVVQLVLLVPAQFKWFWKQQLVVRHIDIWRDYSSRRTDDPRIGTLYMDTQHCSNPCVNQNPPSSSSSNSSSHTGDNPRSVVSSVVSNVVRD/DADDQDDQPDQLCFLPPLFHSVLSCCCRVPVLRVLRVQLRVLVVVCVVCVVVVHCPCVVVSVVSNLLSVLSNVQVVQARVQFGSQAQDDDDDPVQVQCCVAQVHPVSVLVVQLVLLVPAQFKWFWKQQLVVRHIDIWRDYSSRRTDDPRIGTLYMDTQHCSNPCVNQNPPSSSSSNSSSHTGDNPRSVVSSVVSNVVRD